Protein AF-A0A7W0JBQ9-F1 (afdb_monomer)

Secondary structure (DSSP, 8-state):
-HHHHTT-TTEEEEEETTEEEEEEE-GGGTT-HHHHHHHHHHHHHHHTT-SS--SEEEEES-SS--HHHHGGG--TT--EEE-TT-TT--HHHHHHHHHH-TT--EEE-TT----EE--STTPPEE-TT--EEE--S-TT--EE-EE-TT--EEE-TT-TT---B--HHHHHHHHTT-GGGGGGB-HHHHT-HHHHHHHHHH-GGGGGGS-GGG--HHHHHHHHHH-GGGGGGS-HHHHS-HHHHHHHHHH-GGGGGGS-HHHHT-HHHHHHHHHH-GGGGGGS-TTGGG-HHHHHHHHHH-GGGGGGS-HHHHS-HHHHHHHHHH-GGGGGGS-HHHHT-HHHHHHHHHH-GGGGGGS-HHHHH-HHHHHHHHHH-GGGGGGS-GGGGGSHHHHHHHHHH-GGGGGGS-HHHHS-HHHHHHHHHH-GGGGGGS-HHHHHHHHTT-GGGGGGS-HHHHT-HHHHHHHHHH-GGGGGGS-GGGTT-HHHHHHHHHH-GGGGGGS-HHHHT-HHHHHHHHHH-GGGGGGS-GGGGG-HHHHHHHHHH-GGGGGTS-GGGGG-HHHHHHHHHH-GGGGGGS-HHHHT-HHHHHHHHHH-GGGGG---STT-TTHHHHHTT-HHHHHHHHHH-GGGGGGS-HHHHT-HHHHHHHHHH-GGGGGGS---TTTS-HHHHHHHHHHHHHH-TTTHHHHH-

Mean predicted aligned error: 13.73 Å

Foldseek 3Di:
DVVLVVVDPQFDFDADPNATETGHDCQVPLPCLPSLLVSLVVSLVVQVPDPDQHQYYHDESHQNDALVSCLSNFAQNHAYYAHANHARHEPSNVVSNLVGHLNHAYEEQHQYNYQEQADPPRHASERANHAYYEHENNQNHAYHRHHYPNHQAYHHHHHVNQAAPDDLVNLLSHLVPALLCLLNHYPVLLPDPVSLLSSLQSALLNLLNRDQVPLDDVSLLSSLLNALLNLQNHDLVQLAPLVSLLSSLLRALLSLQSHDLVLLAPLVSLLSSLLRALLSLQSRDPVLLADPVSLLSSLLRALLSLLSHDLVLLQVLVSLVSNCLRPVCSVLSRHVVLLPDLVSLLVSLLSPLVSVVSRDVVLLPDLVSVLSSCLSPVVVVVVHDLCLLADPVSLQSNLLSALLNLQSHDLVQLAVLSSNVSNCVNPLLSQQSHDLVNLLVVLLVALLSLLSHHLVNLAPLVSLLSNQLRALLSLQRRDLVCLAPQVSLLSSLLRALLSLQSHDPNLLADPVSLQSSLLRALLSLLNRDLVCLPVPVSLLSSLLRALLSLQRGDLVLLADPVSNLSSLQRALCSLVSHDPVLLQDPVSLQSSLLRALCPLVPPDDPVCPVSNVSCLPDLNSLQSSLLRALLSLLSHDLVLLQDLNSLQSNLLRELVSLVNRDDDVPPDDPVSLVSSLVSSCVRPVPCVVVSVD

Solvent-accessible surface area (backbone atoms only — not comparable to full-atom values): 34364 Å² total; per-residue (Å²): 98,75,73,53,45,73,73,36,99,50,44,48,80,45,77,56,99,89,43,32,34,39,40,34,59,30,70,94,49,64,87,42,48,66,58,51,47,51,50,51,55,46,52,47,62,63,50,72,82,50,92,63,77,46,32,34,40,35,50,24,34,29,73,54,45,27,41,77,73,46,48,80,76,58,36,61,61,27,32,33,41,33,34,31,44,11,50,44,32,28,49,67,28,51,53,49,47,54,74,33,26,64,48,26,28,34,43,32,40,26,35,17,41,32,37,56,43,53,29,80,84,94,37,53,30,65,37,71,45,23,28,37,38,33,48,24,43,17,57,59,22,34,45,58,32,73,42,42,88,49,51,66,42,44,40,66,53,66,29,86,48,33,53,47,34,76,51,66,66,62,49,60,36,20,22,76,80,36,10,58,55,52,62,29,40,15,72,74,51,54,68,33,63,68,53,49,48,52,16,17,74,62,26,9,62,25,45,64,56,49,50,76,92,64,66,41,69,73,56,46,41,51,12,12,62,63,31,8,63,26,49,68,52,53,54,76,85,48,30,65,35,66,68,48,44,45,41,8,12,59,62,29,9,64,27,44,69,48,38,31,73,71,49,27,59,33,65,76,45,41,46,43,8,10,60,61,30,9,64,25,44,70,45,36,29,74,71,52,28,61,34,64,75,46,42,50,43,9,12,66,61,29,9,62,28,42,64,48,36,30,71,73,52,25,62,33,65,70,53,41,47,49,9,25,72,63,29,52,72,22,54,69,44,40,31,66,73,52,48,69,30,65,70,54,46,45,53,44,21,48,77,37,38,74,37,55,78,58,47,42,68,71,49,77,70,32,64,69,53,46,50,52,40,37,70,51,27,64,70,36,57,81,80,51,70,60,70,58,30,65,38,70,70,56,33,44,55,42,12,60,74,41,7,66,51,42,69,54,36,37,69,74,46,24,62,29,64,70,45,36,48,41,8,28,73,62,29,58,66,22,36,41,47,36,30,70,74,54,45,44,60,46,13,56,77,39,8,67,52,46,65,32,40,34,72,76,49,30,63,33,63,71,49,41,46,42,9,12,69,61,29,9,62,28,52,70,48,35,36,74,84,49,28,56,34,65,69,54,45,44,45,13,12,61,61,30,10,64,26,44,71,52,42,29,76,71,39,34,67,34,67,68,48,40,41,42,11,10,59,60,28,10,65,24,49,67,48,40,35,74,80,52,44,74,35,62,67,52,49,50,40,9,15,64,60,28,8,65,25,57,71,55,46,43,76,73,53,35,72,38,65,68,58,48,49,45,12,14,72,58,29,19,68,28,43,81,55,36,32,70,72,54,51,70,30,66,69,51,44,37,51,15,13,60,61,27,13,62,62,64,63,73,79,87,58,99,89,42,76,69,58,53,62,57,51,54,69,38,70,67,35,46,38,33,10,12,58,59,29,8,64,35,39,65,60,44,38,71,72,53,20,51,30,74,68,42,40,44,41,9,12,57,59,28,14,75,21,54,82,43,45,49,87,59,89,86,81,58,54,71,68,59,53,50,52,44,35,51,35,12,33,70,59,31,76,80,35,54,69,71,58,70,105

Nearest PDB structures (foldseek):
  8cws-assembly1_A  TM=9.314E-02  e=1.043E-03  synthetic construct
  8cwy-assembly1_A  TM=9.693E-02  e=1.252E-03  synthetic construct
  5z2c-assembly7_G  TM=1.639E-01  e=4.879E-01  Homo sapiens
  7mwr-assembly1_B  TM=1.387E-01  e=1.594E+00  synthetic construct

Sequence (693 aa):
FASLLKKFDHAAIITRLGEITIQASFQEFADDISLQTTLLKALALAMEPLKKAPQVLILNYNLALNATLLTPFLHAGLEYIDLSYCPKIDDEALSKIHSLCPNLKHLCLMATGITEIKGWFLGDLTFPKLEHCNISYCNHLQTLRLHAPNLKTIVLKENPLLKNCENKEILLIAFKHDGCALQYASKKLKEDKEIVLAAITQNGLALQWVLPHLKNKPIVLAAVVQNGLALEYTLNDNNDDKEIVLAAVRENGLALQFADLYLRGVEKVVVAAVKQNGLALQFADFYLRGVEKVVVAAVKQNGLALEHASMRLREDVKIVFAATTQNVHAVGYAHERLKQDKKFVLSTIHLNHKAFKYANENFKEDRDFILEAIRKNNLVLEFLDKKLFHDRHFTLAAVKINGLLLQYAHENFKKNLEIAMAAVTQNCLALRYAAQEIVLNFVTQNGLMLKNADESLKLDPKIVLAALTENGLALEYADKSLHDNKEVILTAVTQNGLALQHAGGASRLSNEIAMAAVTQNGLAVQYVDKSHLFNTEIVLAAIRQNGLALQYVDKSHLFYTEIVLAAIAQNGLALQYASKNLRENREFLLAAAKQNGLILQCKSEERMTFFIDLCLKDKDIIKAAVEQNGLSLQYASQNFRGNKEIVLAAVKQNGFALQYATWSFEDWDFFYRQNVAEAAVKQNGFVLELARK

Structure (mmCIF, N/CA/C/O backbone):
data_AF-A0A7W0JBQ9-F1
#
_entry.id   AF-A0A7W0JBQ9-F1
#
loop_
_atom_site.group_PDB
_atom_site.id
_atom_site.type_symbol
_atom_site.label_atom_id
_atom_site.label_alt_id
_atom_site.label_comp_id
_atom_site.label_asym_id
_atom_site.label_entity_id
_atom_site.label_seq_id
_atom_site.pdbx_PDB_ins_code
_atom_site.Cartn_x
_atom_site.Cartn_y
_atom_site.Cartn_z
_atom_site.occupancy
_atom_site.B_iso_or_equiv
_atom_site.auth_seq_id
_atom_site.auth_comp_id
_atom_site.auth_asym_id
_atom_site.auth_atom_id
_atom_site.pdbx_PDB_model_num
ATOM 1 N N . PHE A 1 1 ? 60.988 -9.822 6.952 1.00 53.38 1 PHE A N 1
ATOM 2 C CA . PHE A 1 1 ? 60.117 -10.475 5.949 1.00 53.38 1 PHE A CA 1
ATOM 3 C C . PHE A 1 1 ? 58.790 -10.930 6.538 1.00 53.38 1 PHE A C 1
ATOM 5 O O . PHE A 1 1 ? 57.800 -10.270 6.264 1.00 53.38 1 PHE A O 1
ATOM 12 N N . ALA A 1 2 ? 58.746 -11.935 7.424 1.00 54.19 2 ALA A N 1
ATOM 13 C CA . ALA A 1 2 ? 57.501 -12.322 8.107 1.00 54.19 2 ALA A CA 1
ATOM 14 C C . ALA A 1 2 ? 56.874 -11.176 8.935 1.00 54.19 2 ALA A C 1
ATOM 16 O O . ALA A 1 2 ? 55.658 -11.056 8.987 1.00 54.19 2 ALA A O 1
ATOM 17 N N . SER A 1 3 ? 57.687 -10.287 9.525 1.00 56.44 3 SER A N 1
ATOM 18 C CA . SER A 1 3 ? 57.202 -9.063 10.192 1.00 56.44 3 SER A CA 1
ATOM 19 C C . SER A 1 3 ? 56.709 -7.975 9.233 1.00 56.44 3 SER A C 1
ATOM 21 O O . SER A 1 3 ? 55.944 -7.117 9.653 1.00 56.44 3 SER A O 1
ATOM 23 N N . LEU A 1 4 ? 57.159 -7.996 7.971 1.00 59.16 4 LEU A N 1
ATOM 24 C CA . LEU A 1 4 ? 56.728 -7.063 6.933 1.00 59.16 4 LEU A CA 1
ATOM 25 C C . LEU A 1 4 ? 55.343 -7.506 6.445 1.00 59.16 4 LEU A C 1
ATOM 27 O O . LEU A 1 4 ? 54.399 -6.750 6.582 1.00 59.16 4 LEU A O 1
ATOM 31 N N . LEU A 1 5 ? 55.195 -8.774 6.037 1.00 60.88 5 LEU A N 1
ATOM 32 C CA . LEU A 1 5 ? 53.910 -9.364 5.632 1.00 60.88 5 LEU A CA 1
ATOM 33 C C . LEU A 1 5 ? 52.855 -9.325 6.754 1.00 60.88 5 LEU A C 1
ATOM 35 O O . LEU A 1 5 ? 51.705 -9.024 6.484 1.00 60.88 5 LEU A O 1
ATOM 39 N N . LYS A 1 6 ? 53.240 -9.520 8.027 1.00 61.38 6 LYS A N 1
ATOM 40 C CA . LYS A 1 6 ? 52.330 -9.369 9.185 1.00 61.38 6 LYS A CA 1
ATOM 41 C C . LYS A 1 6 ? 51.811 -7.943 9.422 1.00 61.38 6 LYS A C 1
ATOM 43 O O . LYS A 1 6 ? 50.883 -7.788 10.203 1.00 61.38 6 LYS A O 1
ATOM 48 N N . LYS A 1 7 ? 52.435 -6.915 8.833 1.00 57.94 7 LYS A N 1
ATOM 49 C CA . LYS A 1 7 ? 51.960 -5.521 8.895 1.00 57.94 7 LYS A CA 1
ATOM 50 C C . LYS A 1 7 ? 51.036 -5.156 7.726 1.00 57.94 7 LYS A C 1
ATOM 52 O O . LYS A 1 7 ? 50.462 -4.075 7.759 1.00 57.94 7 LYS A O 1
ATOM 57 N N . PHE A 1 8 ? 50.921 -6.015 6.711 1.00 62.12 8 PHE A N 1
ATOM 58 C CA . PHE A 1 8 ? 50.123 -5.773 5.511 1.00 62.12 8 PHE A CA 1
ATOM 59 C C . PHE A 1 8 ? 48.986 -6.798 5.434 1.00 62.12 8 PHE A C 1
ATOM 61 O O . PHE A 1 8 ? 49.177 -7.902 4.930 1.00 62.12 8 PHE A O 1
ATOM 68 N N . ASP A 1 9 ? 47.789 -6.414 5.882 1.00 61.75 9 ASP A N 1
ATOM 69 C CA . ASP A 1 9 ? 46.591 -7.278 5.893 1.00 61.75 9 ASP A CA 1
ATOM 70 C C . ASP A 1 9 ? 46.103 -7.687 4.484 1.00 61.75 9 ASP A C 1
ATOM 72 O O . ASP A 1 9 ? 45.231 -8.543 4.337 1.00 61.75 9 ASP A O 1
ATOM 76 N N . HIS A 1 10 ? 46.701 -7.116 3.435 1.00 63.69 10 HIS A N 1
ATOM 77 C CA . HIS A 1 10 ? 46.304 -7.286 2.037 1.00 63.69 10 HIS A CA 1
ATOM 78 C C . HIS A 1 10 ? 47.222 -8.208 1.219 1.00 63.69 10 HIS A C 1
ATOM 80 O O . HIS A 1 10 ? 46.947 -8.404 0.037 1.00 63.69 10 HIS A O 1
ATOM 86 N N . ALA A 1 11 ? 48.283 -8.779 1.816 1.00 71.81 11 ALA A N 1
ATOM 87 C CA . ALA A 1 11 ? 49.194 -9.735 1.174 1.00 71.81 11 ALA A CA 1
ATOM 88 C C . ALA A 1 11 ? 49.417 -10.981 2.052 1.00 71.81 11 ALA A C 1
ATOM 90 O O . ALA A 1 11 ? 50.095 -10.921 3.078 1.00 71.81 11 ALA A O 1
ATOM 91 N N . ALA A 1 12 ? 48.876 -12.129 1.642 1.00 78.12 12 ALA A N 1
ATOM 92 C CA . ALA A 1 12 ? 48.864 -13.351 2.437 1.00 78.12 12 ALA A CA 1
ATOM 93 C C . ALA A 1 12 ? 49.140 -14.617 1.612 1.00 78.12 12 ALA A C 1
ATOM 95 O O . ALA A 1 12 ? 48.752 -14.736 0.449 1.00 78.12 12 ALA A O 1
ATOM 96 N N . ILE A 1 13 ? 49.766 -15.598 2.269 1.00 82.62 13 ILE A N 1
ATOM 97 C CA . ILE A 1 13 ? 49.788 -16.996 1.831 1.00 82.62 13 ILE A CA 1
ATOM 98 C C . ILE A 1 13 ? 48.771 -17.735 2.698 1.00 82.62 13 ILE A C 1
ATOM 100 O O . ILE A 1 13 ? 48.958 -17.881 3.906 1.00 82.62 13 ILE A O 1
ATOM 104 N N . ILE A 1 14 ? 47.672 -18.161 2.091 1.00 82.75 14 ILE A N 1
ATOM 105 C CA . ILE A 1 14 ? 46.530 -18.767 2.771 1.00 82.75 14 ILE A CA 1
ATOM 106 C C . ILE A 1 14 ? 46.509 -20.254 2.432 1.00 82.75 14 ILE A C 1
ATOM 108 O O . ILE A 1 14 ? 46.605 -20.631 1.272 1.00 82.75 14 ILE A O 1
ATOM 112 N N . THR A 1 15 ? 46.369 -21.113 3.441 1.00 82.38 15 THR A N 1
ATOM 113 C CA . THR A 1 15 ? 46.116 -22.546 3.234 1.00 82.38 15 THR A CA 1
ATOM 114 C C . THR A 1 15 ? 44.701 -22.868 3.694 1.00 82.38 15 THR A C 1
ATOM 116 O O . THR A 1 15 ? 44.388 -22.715 4.875 1.00 82.38 15 THR A O 1
ATOM 119 N N . ARG A 1 16 ? 43.833 -23.308 2.779 1.00 77.50 16 ARG A N 1
ATOM 120 C CA . ARG A 1 16 ? 42.452 -23.719 3.080 1.00 77.50 16 ARG A CA 1
ATOM 121 C C . ARG A 1 16 ? 42.165 -25.054 2.412 1.00 77.50 16 ARG A C 1
ATOM 123 O O . ARG A 1 16 ? 42.392 -25.207 1.223 1.00 77.50 16 ARG A O 1
ATOM 130 N N . LEU A 1 17 ? 41.681 -26.028 3.189 1.00 73.69 17 LEU A N 1
ATOM 131 C CA . LEU A 1 17 ? 41.281 -27.357 2.693 1.00 73.69 17 LEU A CA 1
ATOM 132 C C . LEU A 1 17 ? 42.356 -28.059 1.829 1.00 73.69 17 LEU A C 1
ATOM 134 O O . LEU A 1 17 ? 42.042 -28.812 0.914 1.00 73.69 17 LEU A O 1
ATOM 138 N N . GLY A 1 18 ? 43.640 -27.820 2.123 1.00 75.06 18 GLY A N 1
ATOM 139 C CA . GLY A 1 18 ? 44.769 -28.396 1.384 1.00 75.06 18 GLY A CA 1
ATOM 140 C C . GLY A 1 18 ? 45.165 -27.651 0.103 1.00 75.06 18 GLY A C 1
ATOM 141 O O . GLY A 1 18 ? 46.145 -28.049 -0.527 1.00 75.06 18 GLY A O 1
ATOM 142 N N . GLU A 1 19 ? 44.463 -26.582 -0.269 1.00 83.75 19 GLU A N 1
ATOM 143 C CA . GLU A 1 19 ? 44.839 -25.642 -1.326 1.00 83.75 19 GLU A CA 1
ATOM 144 C C . GLU A 1 19 ? 45.655 -24.485 -0.740 1.00 83.75 19 GLU A C 1
ATOM 146 O O . GLU A 1 19 ? 45.343 -23.981 0.344 1.00 83.75 19 GLU A O 1
ATOM 151 N N . ILE A 1 20 ? 46.717 -24.087 -1.437 1.00 89.25 20 ILE A N 1
ATOM 152 C CA . ILE A 1 20 ? 47.561 -22.954 -1.067 1.00 89.25 20 ILE A CA 1
ATOM 153 C C . ILE A 1 20 ? 47.317 -21.819 -2.066 1.00 89.25 20 ILE A C 1
ATOM 155 O O . ILE A 1 20 ? 47.533 -21.974 -3.271 1.00 89.25 20 ILE A O 1
ATOM 159 N N . THR A 1 21 ? 46.906 -20.670 -1.539 1.00 90.12 21 THR A N 1
ATOM 160 C CA . THR A 1 21 ? 46.625 -19.438 -2.275 1.00 90.12 21 THR A CA 1
ATOM 161 C C . THR A 1 21 ? 47.637 -18.370 -1.898 1.00 90.12 21 THR A C 1
ATOM 163 O O . THR A 1 21 ? 47.839 -18.089 -0.717 1.00 90.12 21 THR A O 1
ATOM 166 N N . ILE A 1 22 ? 48.234 -17.733 -2.897 1.00 90.00 22 ILE A N 1
ATOM 167 C CA . ILE A 1 22 ? 48.994 -16.497 -2.731 1.00 90.00 22 ILE A CA 1
ATOM 168 C C . ILE A 1 22 ? 48.093 -15.368 -3.191 1.00 90.00 22 ILE A C 1
ATOM 170 O O . ILE A 1 22 ? 47.689 -15.342 -4.350 1.00 90.00 22 ILE A O 1
ATOM 174 N N . GLN A 1 23 ? 47.777 -14.447 -2.291 1.00 88.06 23 GLN A N 1
ATOM 175 C CA . GLN A 1 23 ? 46.908 -13.322 -2.593 1.00 88.06 23 GLN A CA 1
ATOM 176 C C . GLN A 1 23 ? 47.546 -12.028 -2.117 1.00 88.06 23 GLN A C 1
ATOM 178 O O . GLN A 1 23 ? 47.839 -11.888 -0.935 1.00 88.06 23 GLN A O 1
ATOM 183 N N . ALA A 1 24 ? 47.724 -11.080 -3.031 1.00 86.88 24 ALA A N 1
ATOM 184 C CA . ALA A 1 24 ? 48.115 -9.717 -2.730 1.00 86.88 24 ALA A CA 1
ATOM 185 C C . ALA A 1 24 ? 47.350 -8.729 -3.621 1.00 86.88 24 ALA A C 1
ATOM 187 O O . ALA A 1 24 ? 47.465 -8.787 -4.846 1.00 86.88 24 ALA A O 1
ATOM 188 N N . SER A 1 25 ? 46.586 -7.826 -2.997 1.00 82.44 25 SER A N 1
ATOM 189 C CA . SER A 1 25 ? 45.967 -6.680 -3.676 1.00 82.44 25 SER A CA 1
ATOM 190 C C . SER A 1 25 ? 46.696 -5.401 -3.308 1.00 82.44 25 SER A C 1
ATOM 192 O O . SER A 1 25 ? 46.912 -5.119 -2.130 1.00 82.44 25 SER A O 1
ATOM 194 N N . PHE A 1 26 ? 47.073 -4.624 -4.320 1.00 81.06 26 PHE A N 1
ATOM 195 C CA . PHE A 1 26 ? 47.862 -3.402 -4.155 1.00 81.06 26 PHE A CA 1
ATOM 196 C C . PHE A 1 26 ? 47.043 -2.121 -4.381 1.00 81.06 26 PHE A C 1
ATOM 198 O O . PHE A 1 26 ? 47.611 -1.039 -4.515 1.00 81.06 26 PHE A O 1
ATOM 205 N N . GLN A 1 27 ? 45.708 -2.228 -4.372 1.00 79.19 27 GLN A N 1
ATOM 206 C CA . GLN A 1 27 ? 44.785 -1.125 -4.661 1.00 79.19 27 GLN A CA 1
ATOM 207 C C . GLN A 1 27 ? 44.984 0.099 -3.747 1.00 79.19 27 GLN A C 1
ATOM 209 O O . GLN A 1 27 ? 44.917 1.228 -4.221 1.00 79.19 27 GLN A O 1
ATOM 214 N N . GLU A 1 28 ? 45.269 -0.111 -2.459 1.00 71.75 28 GLU A N 1
ATOM 215 C CA . GLU A 1 28 ? 45.475 0.967 -1.475 1.00 71.75 28 GLU A CA 1
ATOM 216 C C . GLU A 1 28 ? 46.861 1.639 -1.567 1.00 71.75 28 GLU A C 1
ATOM 218 O O . GLU A 1 28 ? 47.097 2.658 -0.924 1.00 71.75 28 GLU A O 1
ATOM 223 N N . PHE A 1 29 ? 47.778 1.100 -2.382 1.00 69.62 29 PHE A N 1
ATOM 224 C CA . PHE A 1 29 ? 49.176 1.543 -2.489 1.00 69.62 29 PHE A CA 1
ATOM 225 C C . PHE A 1 29 ? 49.601 1.802 -3.939 1.00 69.62 29 PHE A C 1
ATOM 227 O O . PHE A 1 29 ? 50.762 1.571 -4.290 1.00 69.62 29 PHE A O 1
ATOM 234 N N . ALA A 1 30 ? 48.674 2.249 -4.794 1.00 63.91 30 ALA A N 1
ATOM 235 C CA . ALA A 1 30 ? 48.920 2.439 -6.225 1.00 63.91 30 ALA A CA 1
ATOM 236 C C . ALA A 1 30 ? 50.173 3.296 -6.512 1.00 63.91 30 ALA A C 1
ATOM 238 O O . ALA A 1 30 ? 50.906 2.993 -7.450 1.00 63.91 30 ALA A O 1
ATOM 239 N N . ASP A 1 31 ? 50.477 4.278 -5.658 1.00 70.81 31 ASP A N 1
ATOM 240 C CA . ASP A 1 31 ? 51.531 5.270 -5.899 1.00 70.81 31 ASP A CA 1
ATOM 241 C C . ASP A 1 31 ? 52.950 4.846 -5.451 1.00 70.81 31 ASP A C 1
ATOM 243 O O . ASP A 1 31 ? 53.928 5.482 -5.848 1.00 70.81 31 ASP A O 1
ATOM 247 N N . ASP A 1 32 ? 53.114 3.761 -4.675 1.00 85.25 32 ASP A N 1
ATOM 248 C CA . ASP A 1 32 ? 54.429 3.321 -4.160 1.00 85.25 32 ASP A CA 1
ATOM 249 C C . ASP A 1 32 ? 54.945 2.041 -4.844 1.00 85.25 32 ASP A C 1
ATOM 251 O O . ASP A 1 32 ? 54.893 0.921 -4.323 1.00 85.25 32 ASP A O 1
ATOM 255 N N . ILE A 1 33 ? 55.508 2.222 -6.042 1.00 86.25 33 ILE A N 1
ATOM 256 C CA . ILE A 1 33 ? 56.104 1.155 -6.869 1.00 86.25 33 ILE A CA 1
ATOM 257 C C . ILE A 1 33 ? 57.261 0.438 -6.141 1.00 86.25 33 ILE A C 1
ATOM 259 O O . ILE A 1 33 ? 57.485 -0.764 -6.342 1.00 86.25 33 ILE A O 1
ATOM 263 N N . SER A 1 34 ? 58.012 1.153 -5.295 1.00 86.88 34 SER A N 1
ATOM 264 C CA . SER A 1 34 ? 59.160 0.599 -4.565 1.00 86.88 34 SER A CA 1
ATOM 265 C C . SER A 1 34 ? 58.703 -0.384 -3.487 1.00 86.88 34 SER A C 1
ATOM 267 O O . SER A 1 34 ? 59.225 -1.505 -3.384 1.00 86.88 34 SER A O 1
ATOM 269 N N . LEU A 1 35 ? 57.663 -0.010 -2.737 1.00 84.56 35 LEU A N 1
ATOM 270 C CA . LEU A 1 35 ? 57.029 -0.880 -1.755 1.00 84.56 35 LEU A CA 1
ATOM 271 C C . LEU A 1 35 ? 56.393 -2.103 -2.423 1.00 84.56 35 LEU A C 1
ATOM 273 O O . LEU A 1 35 ? 56.655 -3.227 -1.989 1.00 84.56 35 LEU A O 1
ATOM 277 N N . GLN A 1 36 ? 55.648 -1.916 -3.520 1.00 87.25 36 GLN A N 1
ATOM 278 C CA . GLN A 1 36 ? 55.072 -3.023 -4.300 1.00 87.25 36 GLN A CA 1
ATOM 279 C C . GLN A 1 36 ? 56.152 -4.029 -4.737 1.00 87.25 36 GLN A C 1
ATOM 281 O O . GLN A 1 36 ? 56.003 -5.235 -4.540 1.00 87.25 36 GLN A O 1
ATOM 286 N N . THR A 1 37 ? 57.284 -3.543 -5.260 1.00 88.25 37 THR A N 1
ATOM 287 C CA . THR A 1 37 ? 58.416 -4.389 -5.681 1.00 88.25 37 THR A CA 1
ATOM 288 C C . THR A 1 37 ? 59.024 -5.159 -4.507 1.00 88.25 37 THR A C 1
ATOM 290 O O . THR A 1 37 ? 59.343 -6.345 -4.626 1.00 88.25 37 THR A O 1
ATOM 293 N N . THR A 1 38 ? 59.192 -4.495 -3.362 1.00 87.88 38 THR A N 1
ATOM 294 C CA . THR A 1 38 ? 59.752 -5.103 -2.147 1.00 87.88 38 THR A CA 1
ATOM 295 C C . THR A 1 38 ? 58.840 -6.204 -1.612 1.00 87.88 38 THR A C 1
ATOM 297 O O . THR A 1 38 ? 59.321 -7.280 -1.249 1.00 87.88 38 THR A O 1
ATOM 300 N N . LEU A 1 39 ? 57.525 -5.971 -1.618 1.00 86.50 39 LEU A N 1
ATOM 301 C CA . LEU A 1 39 ? 56.523 -6.948 -1.200 1.00 86.50 39 LEU A CA 1
ATOM 302 C C . LEU A 1 39 ? 56.474 -8.158 -2.135 1.00 86.50 39 LEU A C 1
ATOM 304 O O . LEU A 1 39 ? 56.452 -9.284 -1.647 1.00 86.50 39 LEU A O 1
ATOM 308 N N . LEU A 1 40 ? 56.549 -7.959 -3.455 1.00 88.62 40 LEU A N 1
ATOM 309 C CA . LEU A 1 40 ? 56.626 -9.063 -4.419 1.00 88.62 40 LEU A CA 1
ATOM 310 C C . LEU A 1 40 ? 57.866 -9.940 -4.186 1.00 88.62 40 LEU A C 1
ATOM 312 O O . LEU A 1 40 ? 57.751 -11.159 -4.100 1.00 88.62 40 LEU A O 1
ATOM 316 N N . LYS A 1 41 ? 59.050 -9.341 -3.998 1.00 89.25 41 LYS A N 1
ATOM 317 C CA . LYS A 1 41 ? 60.273 -10.103 -3.677 1.00 89.25 41 LYS A CA 1
ATOM 318 C C . LYS A 1 41 ? 60.153 -10.850 -2.347 1.00 89.25 41 LYS A C 1
ATOM 320 O O . LYS A 1 41 ? 60.595 -11.990 -2.237 1.00 89.25 41 LYS A O 1
ATOM 325 N N . ALA A 1 42 ? 59.541 -10.221 -1.342 1.00 86.38 42 ALA A N 1
ATOM 326 C CA . ALA A 1 42 ? 59.297 -10.847 -0.047 1.00 86.38 42 ALA A CA 1
ATOM 327 C C . ALA A 1 42 ? 58.331 -12.038 -0.147 1.00 86.38 42 ALA A C 1
ATOM 329 O O . ALA A 1 42 ? 58.568 -13.054 0.503 1.00 86.38 42 ALA A O 1
ATOM 330 N N . LEU A 1 43 ? 57.272 -11.927 -0.957 1.00 87.75 43 LEU A N 1
ATOM 331 C CA . LEU A 1 43 ? 56.328 -13.014 -1.219 1.00 87.75 43 LEU A CA 1
ATOM 332 C C . LEU A 1 43 ? 57.002 -14.173 -1.959 1.00 87.75 43 LEU A C 1
ATOM 334 O O . LEU A 1 43 ? 56.829 -15.313 -1.543 1.00 87.75 43 LEU A O 1
ATOM 338 N N . ALA A 1 44 ? 57.820 -13.892 -2.977 1.00 87.69 44 ALA A N 1
ATOM 339 C CA . ALA A 1 44 ? 58.569 -14.918 -3.703 1.00 87.69 44 ALA A CA 1
ATOM 340 C C . ALA A 1 44 ? 59.505 -15.715 -2.773 1.00 87.69 44 ALA A C 1
ATOM 342 O O . ALA A 1 44 ? 59.477 -16.941 -2.771 1.00 87.69 44 ALA A O 1
ATOM 343 N N . LEU A 1 45 ? 60.262 -15.034 -1.902 1.00 86.31 45 LEU A N 1
ATOM 344 C CA . LEU A 1 45 ? 61.110 -15.695 -0.897 1.00 86.31 45 LEU A CA 1
ATOM 345 C C . LEU A 1 45 ? 60.293 -16.492 0.133 1.00 86.31 45 LEU A C 1
ATOM 347 O O . LEU A 1 45 ? 60.734 -17.532 0.615 1.00 86.31 45 LEU A O 1
ATOM 351 N N . ALA A 1 46 ? 59.093 -16.021 0.482 1.00 84.38 46 ALA A N 1
ATOM 352 C CA . ALA A 1 46 ? 58.205 -16.723 1.406 1.00 84.38 46 ALA A CA 1
ATOM 353 C C . ALA A 1 46 ? 57.602 -18.011 0.811 1.00 84.38 46 ALA A C 1
ATOM 355 O O . ALA A 1 46 ? 57.095 -18.836 1.572 1.00 84.38 46 ALA A O 1
ATOM 356 N N . MET A 1 47 ? 57.672 -18.204 -0.513 1.00 84.44 47 MET A N 1
ATOM 357 C CA . MET A 1 47 ? 57.225 -19.431 -1.179 1.00 84.44 47 MET A CA 1
ATOM 358 C C . MET A 1 47 ? 58.233 -20.577 -1.100 1.00 84.44 47 MET A C 1
ATOM 360 O O . MET A 1 47 ? 57.811 -21.729 -1.040 1.00 84.44 47 MET A O 1
ATOM 364 N N . GLU A 1 48 ? 59.538 -20.288 -1.088 1.00 81.44 48 GLU A N 1
ATOM 365 C CA . GLU A 1 48 ? 60.599 -21.309 -1.102 1.00 81.44 48 GLU A CA 1
ATOM 366 C C . GLU A 1 48 ? 60.445 -22.419 -0.037 1.00 81.44 48 GLU A C 1
ATOM 368 O O . GLU A 1 48 ? 60.639 -23.586 -0.376 1.00 81.44 48 GLU A O 1
ATOM 373 N N . PRO A 1 49 ? 60.060 -22.136 1.229 1.00 80.00 49 PRO A N 1
ATOM 374 C CA . PRO A 1 49 ? 59.920 -23.176 2.251 1.00 80.00 49 PRO A CA 1
ATOM 375 C C . PRO A 1 49 ? 58.593 -23.961 2.192 1.00 80.00 49 PRO A C 1
ATOM 377 O O . PRO A 1 49 ? 58.363 -24.827 3.044 1.00 80.00 49 PRO A O 1
ATOM 380 N N . LEU A 1 50 ? 57.683 -23.671 1.251 1.00 81.19 50 LEU A N 1
ATOM 381 C CA . LEU A 1 50 ? 56.385 -24.346 1.177 1.00 81.19 50 LEU A CA 1
ATOM 382 C C . LEU A 1 50 ? 56.542 -25.805 0.720 1.00 81.19 50 LEU A C 1
ATOM 384 O O . LEU A 1 50 ? 57.049 -26.096 -0.358 1.00 81.19 50 LEU A O 1
ATOM 388 N N . LYS A 1 51 ? 56.023 -26.748 1.519 1.00 78.25 51 LYS A N 1
ATOM 389 C CA . LYS A 1 51 ? 56.059 -28.193 1.206 1.00 78.25 51 LYS A CA 1
ATOM 390 C C . LYS A 1 51 ? 55.204 -28.589 -0.004 1.00 78.25 51 LYS A C 1
ATOM 392 O O . LYS A 1 51 ? 55.403 -29.661 -0.567 1.00 78.25 51 LYS A O 1
ATOM 397 N N . LYS A 1 52 ? 54.217 -27.766 -0.361 1.00 83.31 52 LYS A N 1
ATOM 398 C CA . LYS A 1 52 ? 53.314 -27.962 -1.497 1.00 83.31 52 LYS A CA 1
ATOM 399 C C . LYS A 1 52 ? 53.288 -26.664 -2.298 1.00 83.31 52 LYS A C 1
ATOM 401 O O . LYS A 1 52 ? 53.220 -25.587 -1.714 1.00 83.31 52 LYS A O 1
ATOM 406 N N . ALA A 1 53 ? 53.354 -26.777 -3.619 1.00 85.25 53 ALA A N 1
ATOM 407 C CA . ALA A 1 53 ? 53.302 -25.616 -4.496 1.00 85.25 53 ALA A CA 1
ATOM 408 C C . ALA A 1 53 ? 51.895 -24.978 -4.468 1.00 85.25 53 ALA A C 1
ATOM 410 O O . ALA A 1 53 ? 50.915 -25.725 -4.346 1.00 85.25 53 ALA A O 1
ATOM 411 N N . PRO A 1 54 ? 51.767 -23.643 -4.558 1.00 90.94 54 PRO A N 1
ATOM 412 C CA . PRO A 1 54 ? 50.473 -22.964 -4.577 1.00 90.94 54 PRO A CA 1
ATOM 413 C C . PRO A 1 54 ? 49.634 -23.340 -5.802 1.00 90.94 54 PRO A C 1
ATOM 415 O O . PRO A 1 54 ? 50.160 -23.600 -6.876 1.00 90.94 54 PRO A O 1
ATOM 418 N N . GLN A 1 55 ? 48.315 -23.394 -5.641 1.00 94.00 55 GLN A N 1
ATOM 419 C CA . GLN A 1 55 ? 47.372 -23.651 -6.740 1.00 94.00 55 GLN A CA 1
ATOM 420 C C . GLN A 1 55 ? 46.792 -22.347 -7.297 1.00 94.00 55 GLN A C 1
ATOM 422 O O . GLN A 1 55 ? 46.421 -22.289 -8.469 1.00 94.00 55 GLN A O 1
ATOM 427 N N . VAL A 1 56 ? 46.719 -21.308 -6.461 1.00 94.44 56 VAL A N 1
ATOM 428 C CA . VAL A 1 56 ? 46.046 -20.044 -6.765 1.00 94.44 56 VAL A CA 1
ATOM 429 C C . VAL A 1 56 ? 47.009 -18.884 -6.554 1.00 94.44 56 VAL A C 1
ATOM 431 O O . VAL A 1 56 ? 47.602 -18.751 -5.482 1.00 94.44 56 VAL A O 1
ATOM 434 N N . LEU A 1 57 ? 47.130 -18.031 -7.565 1.00 95.88 57 LEU A N 1
ATOM 435 C CA . LEU A 1 57 ? 47.923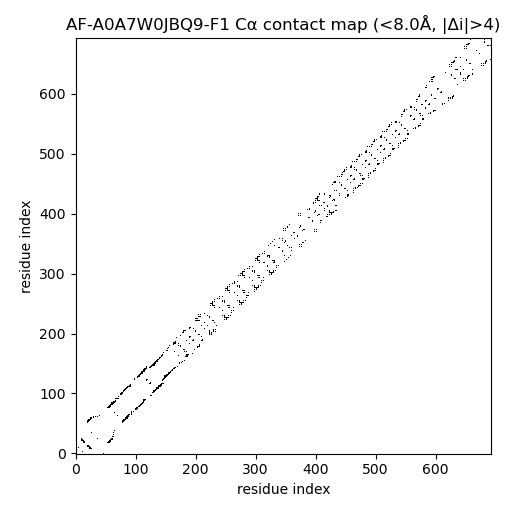 -16.809 -7.545 1.00 95.88 57 LEU A CA 1
ATOM 436 C C . LEU A 1 57 ? 47.030 -15.610 -7.870 1.00 95.88 57 LEU A C 1
ATOM 438 O O . LEU A 1 57 ? 46.463 -15.530 -8.955 1.00 95.88 57 LEU A O 1
ATOM 442 N N . ILE A 1 58 ? 46.926 -14.665 -6.943 1.00 94.31 58 ILE A N 1
ATOM 443 C CA . ILE A 1 58 ? 46.178 -13.417 -7.102 1.00 94.31 58 ILE A CA 1
ATOM 444 C C . ILE A 1 58 ? 47.139 -12.276 -6.791 1.00 94.31 58 ILE A C 1
ATOM 446 O O . ILE A 1 58 ? 47.485 -12.061 -5.633 1.00 94.31 58 ILE A O 1
ATOM 450 N N . LEU A 1 59 ? 47.583 -11.561 -7.820 1.00 93.38 59 LEU A N 1
ATOM 451 C CA . LEU A 1 59 ? 48.453 -10.391 -7.713 1.00 93.38 59 LEU A CA 1
ATOM 452 C C . LEU A 1 59 ? 47.834 -9.262 -8.541 1.00 93.38 59 LEU A C 1
ATOM 454 O O . LEU A 1 59 ? 48.204 -9.073 -9.698 1.00 93.38 59 LEU A O 1
ATOM 458 N N . ASN A 1 60 ? 46.873 -8.539 -7.966 1.00 91.00 60 ASN A N 1
ATOM 459 C CA . ASN A 1 60 ? 46.095 -7.523 -8.679 1.00 91.00 60 ASN A CA 1
ATOM 460 C C . ASN A 1 60 ? 46.400 -6.090 -8.202 1.00 91.00 60 ASN A C 1
ATOM 462 O O . ASN A 1 60 ? 46.955 -5.871 -7.123 1.00 91.00 60 ASN A O 1
ATOM 466 N N . TYR A 1 61 ? 46.058 -5.104 -9.037 1.00 89.56 61 TYR A N 1
ATOM 467 C CA . TYR A 1 61 ? 46.311 -3.670 -8.822 1.00 89.56 61 TYR A CA 1
ATOM 468 C C . TYR A 1 61 ? 47.793 -3.301 -8.647 1.00 89.56 61 TYR A C 1
ATOM 470 O O . TYR A 1 61 ? 48.123 -2.359 -7.930 1.00 89.56 61 TYR A O 1
ATOM 478 N N . ASN A 1 62 ? 48.706 -4.036 -9.287 1.00 89.88 62 ASN A N 1
ATOM 479 C CA . ASN A 1 62 ? 50.144 -3.860 -9.102 1.00 89.88 62 ASN A CA 1
ATOM 480 C C . ASN A 1 62 ? 50.804 -3.162 -10.308 1.00 89.88 62 ASN A C 1
ATOM 482 O O . ASN A 1 62 ? 50.931 -3.735 -11.390 1.00 89.88 62 ASN A O 1
ATOM 486 N N . LEU A 1 63 ? 51.292 -1.934 -10.107 1.00 90.75 63 LEU A N 1
ATOM 487 C CA . LEU A 1 63 ? 51.967 -1.130 -11.137 1.00 90.75 63 LEU A CA 1
ATOM 488 C C . LEU A 1 63 ? 53.444 -1.515 -11.337 1.00 90.75 63 LEU A C 1
ATOM 490 O O . LEU A 1 63 ? 54.077 -1.103 -12.317 1.00 90.75 63 LEU A O 1
ATOM 494 N N . ALA A 1 64 ? 54.030 -2.267 -10.404 1.00 91.19 64 ALA A N 1
ATOM 495 C CA . ALA A 1 64 ? 55.409 -2.742 -10.477 1.00 91.19 64 ALA A CA 1
ATOM 496 C C . ALA A 1 64 ? 55.551 -4.088 -11.209 1.00 91.19 64 ALA A C 1
ATOM 498 O O . ALA A 1 64 ? 56.603 -4.339 -11.799 1.00 91.19 64 ALA A O 1
ATOM 499 N N . LEU A 1 65 ? 54.521 -4.937 -11.170 1.00 94.19 65 LEU A N 1
ATOM 500 C CA . LEU A 1 65 ? 54.567 -6.336 -11.590 1.00 94.19 65 LEU A CA 1
ATOM 501 C C . LEU A 1 65 ? 54.793 -6.477 -13.102 1.00 94.19 65 LEU A C 1
ATOM 503 O O . LEU A 1 65 ? 53.898 -6.229 -13.904 1.00 94.19 65 LEU A O 1
ATOM 507 N N . ASN A 1 66 ? 55.997 -6.913 -13.470 1.00 93.69 66 ASN A N 1
ATOM 508 C CA . ASN A 1 66 ? 56.412 -7.227 -14.838 1.00 93.69 66 ASN A CA 1
ATOM 509 C C . ASN A 1 66 ? 56.783 -8.714 -14.976 1.00 93.69 66 ASN A C 1
ATOM 511 O O . ASN A 1 66 ? 56.803 -9.452 -13.986 1.00 93.69 66 ASN A O 1
ATOM 515 N N . ALA A 1 67 ? 57.134 -9.153 -16.188 1.00 94.00 67 ALA A N 1
ATOM 516 C CA . ALA A 1 67 ? 57.497 -10.541 -16.476 1.00 94.00 67 ALA A CA 1
ATOM 517 C C . ALA A 1 67 ? 58.577 -11.106 -15.528 1.00 94.00 67 ALA A C 1
ATOM 519 O O . ALA A 1 67 ? 58.474 -12.245 -15.069 1.00 94.00 67 ALA A O 1
ATOM 520 N N . THR A 1 68 ? 59.612 -10.322 -15.206 1.00 94.88 68 THR A N 1
ATOM 521 C CA . THR A 1 68 ? 60.713 -10.732 -14.315 1.00 94.88 68 THR A CA 1
ATOM 522 C C . THR A 1 68 ? 60.245 -10.941 -12.880 1.00 94.88 68 THR A C 1
ATOM 524 O O . THR A 1 68 ? 60.584 -11.952 -12.272 1.00 94.88 68 THR A O 1
ATOM 527 N N . LEU A 1 69 ? 59.443 -10.019 -12.342 1.00 94.19 69 LEU A N 1
ATOM 528 C CA . LEU A 1 69 ? 58.912 -10.125 -10.980 1.00 94.19 69 LEU A CA 1
ATOM 529 C C . LEU A 1 69 ? 57.827 -11.200 -10.850 1.00 94.19 69 LEU A C 1
ATOM 531 O O . LEU A 1 69 ? 57.659 -11.747 -9.766 1.00 94.19 69 LEU A O 1
ATOM 535 N N . LEU A 1 70 ? 57.125 -11.527 -11.938 1.00 95.81 70 LEU A N 1
ATOM 536 C CA . LEU A 1 70 ? 56.136 -12.603 -11.970 1.00 95.81 70 LEU A CA 1
ATOM 537 C C . LEU A 1 70 ? 56.784 -13.999 -12.006 1.00 95.81 70 LEU A C 1
ATOM 539 O O . LEU A 1 70 ? 56.247 -14.934 -11.421 1.00 95.81 70 LEU A O 1
ATOM 543 N N . THR A 1 71 ? 57.941 -14.145 -12.663 1.00 94.75 71 THR A N 1
ATOM 544 C CA . THR A 1 71 ? 58.578 -15.451 -12.945 1.00 94.75 71 THR A CA 1
ATOM 545 C C . THR A 1 71 ? 58.709 -16.374 -11.718 1.00 94.75 71 THR A C 1
ATOM 547 O O . THR A 1 71 ? 58.351 -17.542 -11.851 1.00 94.75 71 THR A O 1
ATOM 550 N N . PRO A 1 72 ? 59.150 -15.911 -10.527 1.00 93.94 72 PRO A N 1
ATOM 551 C CA . PRO A 1 72 ? 59.304 -16.778 -9.352 1.00 93.94 72 PRO A CA 1
ATOM 552 C C . PRO A 1 72 ? 58.003 -17.427 -8.861 1.00 93.94 72 PRO A C 1
ATOM 554 O O . PRO A 1 72 ? 58.047 -18.433 -8.159 1.00 93.94 72 PRO A O 1
ATOM 557 N N . PHE A 1 73 ? 56.850 -16.855 -9.215 1.00 93.62 73 PHE A N 1
ATOM 558 C CA . PHE A 1 73 ? 55.540 -17.357 -8.812 1.00 93.62 73 PHE A CA 1
ATOM 559 C C . PHE A 1 73 ? 54.993 -18.429 -9.760 1.00 93.62 73 PHE A C 1
ATOM 561 O O . PHE A 1 73 ? 54.064 -19.138 -9.389 1.00 93.62 73 PHE A O 1
ATOM 568 N N . LEU A 1 74 ? 55.531 -18.547 -10.979 1.00 95.06 74 LEU A N 1
ATOM 569 C CA . LEU A 1 74 ? 54.979 -19.397 -12.034 1.00 95.06 74 LEU A CA 1
ATOM 570 C C . LEU A 1 74 ? 55.560 -20.814 -11.982 1.00 95.06 74 LEU A C 1
ATOM 572 O O . LEU A 1 74 ? 56.773 -21.003 -12.010 1.00 95.06 74 LEU A O 1
ATOM 576 N N . HIS A 1 75 ? 54.690 -21.823 -11.959 1.00 93.81 75 HIS A N 1
ATOM 577 C CA . HIS A 1 75 ? 55.075 -23.234 -11.988 1.00 93.81 75 HIS A CA 1
ATOM 578 C C . HIS A 1 75 ? 53.898 -24.123 -12.423 1.00 93.81 75 HIS A C 1
ATOM 580 O O . HIS A 1 75 ? 52.735 -23.717 -12.403 1.00 93.81 75 HIS A O 1
ATOM 586 N N . ALA A 1 76 ? 54.175 -25.393 -12.736 1.00 92.94 76 ALA A N 1
ATOM 587 C CA . ALA A 1 76 ? 53.195 -26.295 -13.349 1.00 92.94 76 ALA A CA 1
ATOM 588 C C . ALA A 1 76 ? 52.004 -26.698 -12.459 1.00 92.94 76 ALA A C 1
ATOM 590 O O . ALA A 1 76 ? 51.090 -27.368 -12.932 1.00 92.94 76 ALA A O 1
ATOM 591 N N . GLY A 1 77 ? 52.014 -26.325 -11.179 1.00 91.81 77 GLY A N 1
ATOM 592 C CA . GLY A 1 77 ? 50.960 -26.642 -10.210 1.00 91.81 77 GLY A CA 1
ATOM 593 C C . GLY A 1 77 ? 49.879 -25.568 -10.086 1.00 91.81 77 GLY A C 1
ATOM 594 O O . GLY A 1 77 ? 48.894 -25.810 -9.394 1.00 91.81 77 GLY A O 1
ATOM 595 N N . LEU A 1 78 ? 50.060 -24.407 -10.729 1.00 96.00 78 LEU A N 1
ATOM 596 C CA . LEU A 1 78 ? 49.064 -23.341 -10.731 1.00 96.00 78 LEU A CA 1
ATOM 597 C C . LEU A 1 78 ? 47.854 -23.723 -11.585 1.00 96.00 78 LEU A C 1
ATOM 599 O O . LEU A 1 78 ? 47.986 -24.105 -12.749 1.00 96.00 78 LEU A O 1
ATOM 603 N N . GLU A 1 79 ? 46.672 -23.557 -10.999 1.00 96.44 79 GLU A N 1
ATOM 604 C CA . GLU A 1 79 ? 45.376 -23.747 -11.651 1.00 96.44 79 GLU A CA 1
ATOM 605 C C . GLU A 1 79 ? 44.620 -22.421 -11.821 1.00 96.44 79 GLU A C 1
ATOM 607 O O . GLU A 1 79 ? 43.790 -22.309 -12.724 1.00 96.44 79 GLU A O 1
ATOM 612 N N . TYR A 1 80 ? 44.932 -21.399 -11.017 1.00 97.12 80 TYR A N 1
ATOM 613 C CA . TYR A 1 80 ? 44.282 -20.089 -11.060 1.00 97.12 80 TYR A CA 1
ATOM 614 C C . TYR A 1 80 ? 45.305 -18.955 -10.995 1.00 97.12 80 TYR A C 1
ATOM 616 O O . TYR A 1 80 ? 46.123 -18.907 -10.077 1.00 97.12 80 TYR A O 1
ATOM 624 N N . ILE A 1 81 ? 45.219 -18.018 -11.940 1.00 97.81 81 ILE A N 1
ATOM 625 C CA . ILE A 1 81 ? 46.014 -16.788 -11.971 1.00 97.81 81 ILE A CA 1
ATOM 626 C C . ILE A 1 81 ? 45.084 -15.588 -12.174 1.00 97.81 81 ILE A C 1
ATOM 628 O O . ILE A 1 81 ? 44.324 -15.544 -13.141 1.00 97.81 81 ILE A O 1
ATOM 632 N N . ASP A 1 82 ? 45.193 -14.589 -11.302 1.00 97.25 82 ASP A N 1
ATOM 633 C CA . ASP A 1 82 ? 44.562 -13.278 -11.451 1.00 97.25 82 ASP A CA 1
ATOM 634 C C . ASP A 1 82 ? 45.600 -12.163 -11.323 1.00 97.25 82 ASP A C 1
ATOM 636 O O . ASP A 1 82 ? 46.188 -11.961 -10.260 1.00 97.25 82 ASP A O 1
ATOM 640 N N . LEU A 1 83 ? 45.812 -11.457 -12.433 1.00 96.69 83 LEU A N 1
ATOM 641 C CA . LEU A 1 83 ? 46.744 -10.341 -12.585 1.00 96.69 83 LEU A CA 1
ATOM 642 C C . LEU A 1 83 ? 46.011 -9.055 -12.986 1.00 96.69 83 LEU A C 1
ATOM 644 O O . LEU A 1 83 ? 46.547 -8.231 -13.729 1.00 96.69 83 LEU A O 1
ATOM 648 N N . SER A 1 84 ? 44.760 -8.901 -12.549 1.00 96.00 84 SER A N 1
ATOM 649 C CA . SER A 1 84 ? 43.933 -7.753 -12.922 1.00 96.00 84 SER A CA 1
ATOM 650 C C . SER A 1 84 ? 44.580 -6.426 -12.519 1.00 96.00 84 SER A C 1
ATOM 652 O O . SER A 1 84 ? 45.131 -6.306 -11.427 1.00 96.00 84 SER A O 1
ATOM 654 N N . TYR A 1 85 ? 44.461 -5.400 -13.361 1.00 94.00 85 TYR A N 1
ATOM 655 C CA . TYR A 1 85 ? 44.993 -4.053 -13.129 1.00 94.00 85 TYR A CA 1
ATOM 656 C C . TYR A 1 85 ? 46.518 -4.007 -12.923 1.00 94.00 85 TYR A C 1
ATOM 658 O O . TYR A 1 85 ? 47.027 -3.185 -12.159 1.00 94.00 85 TYR A O 1
ATOM 666 N N . CYS A 1 86 ? 47.252 -4.880 -13.617 1.00 94.88 86 CYS A N 1
ATOM 667 C CA . CYS A 1 86 ? 48.714 -4.903 -13.629 1.00 94.88 86 CYS A CA 1
ATOM 668 C C . CYS A 1 86 ? 49.241 -4.472 -15.014 1.00 94.88 86 CYS A C 1
ATOM 670 O O . CYS A 1 86 ? 49.480 -5.318 -15.879 1.00 94.88 86 CYS A O 1
ATOM 672 N N . PRO A 1 87 ? 49.436 -3.164 -15.275 1.00 93.50 87 PRO A N 1
ATOM 673 C CA . PRO A 1 87 ? 49.701 -2.648 -16.623 1.00 93.50 87 PRO A CA 1
ATOM 674 C C . PRO A 1 87 ? 51.080 -3.013 -17.190 1.00 93.50 87 PRO A C 1
ATOM 676 O O . PRO A 1 87 ? 51.293 -2.863 -18.386 1.00 93.50 87 PRO A O 1
ATOM 679 N N . LYS A 1 88 ? 52.022 -3.482 -16.361 1.00 94.69 88 LYS A N 1
ATOM 680 C CA . LYS A 1 88 ? 53.340 -3.974 -16.807 1.00 94.69 88 LYS A CA 1
ATOM 681 C C . LYS A 1 88 ? 53.362 -5.474 -17.123 1.00 94.69 88 LYS A C 1
ATOM 683 O O . LYS A 1 88 ? 54.412 -5.995 -17.492 1.00 94.69 88 LYS A O 1
ATOM 688 N N . ILE A 1 89 ? 52.233 -6.168 -16.975 1.00 96.50 89 ILE A N 1
ATOM 689 C CA . ILE A 1 89 ? 52.057 -7.517 -17.512 1.00 96.50 89 ILE A CA 1
ATOM 690 C C . ILE A 1 89 ? 51.867 -7.386 -19.021 1.00 96.50 89 ILE A C 1
ATOM 692 O O . ILE A 1 89 ? 50.817 -6.941 -19.480 1.00 96.50 89 ILE A O 1
ATOM 696 N N . ASP A 1 90 ? 52.917 -7.731 -19.754 1.00 93.88 90 ASP A N 1
ATOM 697 C CA . ASP A 1 90 ? 53.047 -7.635 -21.203 1.00 93.88 90 ASP A CA 1
ATOM 698 C C . ASP A 1 90 ? 53.086 -9.031 -21.858 1.00 93.88 90 ASP A C 1
ATOM 700 O O . ASP A 1 90 ? 52.847 -10.062 -21.218 1.00 93.88 90 ASP A O 1
ATOM 704 N N . ASP A 1 91 ? 53.388 -9.075 -23.154 1.00 93.62 91 ASP A N 1
ATOM 705 C CA . ASP A 1 91 ? 53.407 -10.318 -23.929 1.00 93.62 91 ASP A CA 1
ATOM 706 C C . ASP A 1 91 ? 54.533 -11.274 -23.473 1.00 93.62 91 ASP A C 1
ATOM 708 O O . ASP A 1 91 ? 54.376 -12.497 -23.544 1.00 93.62 91 ASP A O 1
ATOM 712 N N . GLU A 1 92 ? 55.643 -10.751 -22.923 1.00 93.69 92 GLU A N 1
ATOM 713 C CA . GLU A 1 92 ? 56.701 -11.570 -22.311 1.00 93.69 92 GLU A CA 1
ATOM 714 C C . GLU A 1 92 ? 56.171 -12.283 -21.060 1.00 93.69 92 GLU A C 1
ATOM 716 O O . GLU A 1 92 ? 56.379 -13.490 -20.885 1.00 93.69 92 GLU A O 1
ATOM 721 N N . ALA A 1 93 ? 55.448 -11.561 -20.197 1.00 95.06 93 ALA A N 1
ATOM 722 C CA . ALA A 1 93 ? 54.817 -12.145 -19.019 1.00 95.06 93 ALA A CA 1
ATOM 723 C C . ALA A 1 93 ? 53.814 -13.242 -19.409 1.00 95.06 93 ALA A C 1
ATOM 725 O O . ALA A 1 93 ? 53.840 -14.332 -18.831 1.00 95.06 93 ALA A O 1
ATOM 726 N N . LEU A 1 94 ? 52.987 -13.000 -20.431 1.00 95.25 94 LEU A N 1
ATOM 727 C CA . LEU A 1 94 ? 52.047 -13.995 -20.949 1.00 95.25 94 LEU A CA 1
ATOM 728 C C . LEU A 1 94 ? 52.761 -15.236 -21.509 1.00 95.25 94 LEU A C 1
ATOM 730 O O . LEU A 1 94 ? 52.346 -16.362 -21.226 1.00 95.25 94 LEU A O 1
ATOM 734 N N . SER A 1 95 ? 53.866 -15.056 -22.239 1.00 92.69 95 SER A N 1
ATOM 735 C CA . SER A 1 95 ? 54.678 -16.168 -22.749 1.00 92.69 95 SER A CA 1
ATOM 736 C C . SER A 1 95 ? 55.264 -17.026 -21.623 1.00 92.69 95 SER A C 1
ATOM 738 O O . SER A 1 95 ? 55.358 -18.246 -21.774 1.00 92.69 95 SER A O 1
ATOM 740 N N . LYS A 1 96 ? 55.648 -16.418 -20.492 1.00 94.69 96 LYS A N 1
ATOM 741 C CA . LYS A 1 96 ? 56.120 -17.149 -19.303 1.00 94.69 96 LYS A CA 1
ATOM 742 C C . LYS A 1 96 ? 54.991 -17.896 -18.600 1.00 94.69 96 LYS A C 1
ATOM 744 O O . LYS A 1 96 ? 55.191 -19.034 -18.184 1.00 94.69 96 LYS A O 1
ATOM 749 N N . ILE A 1 97 ? 53.800 -17.299 -18.497 1.00 95.75 97 ILE A N 1
ATOM 750 C CA . ILE A 1 97 ? 52.610 -17.987 -17.967 1.00 95.75 97 ILE A CA 1
ATOM 751 C C . ILE A 1 97 ? 52.308 -19.223 -18.821 1.00 95.75 97 ILE A C 1
ATOM 753 O O . ILE A 1 97 ? 52.132 -20.314 -18.282 1.00 95.75 97 ILE A O 1
ATOM 757 N N . HIS A 1 98 ? 52.312 -19.068 -20.146 1.00 94.12 98 HIS A N 1
ATOM 758 C CA . HIS A 1 98 ? 52.079 -20.160 -21.087 1.00 94.12 98 HIS A CA 1
ATOM 759 C C . HIS A 1 98 ? 53.090 -21.309 -20.930 1.00 94.12 98 HIS A C 1
ATOM 761 O O . HIS A 1 98 ? 52.680 -22.467 -20.859 1.00 94.12 98 HIS A O 1
ATOM 767 N N . SER A 1 99 ? 54.393 -21.016 -20.836 1.00 92.88 99 SER A N 1
ATOM 768 C CA . SER A 1 99 ? 55.430 -22.058 -20.770 1.00 92.88 99 SER A CA 1
ATOM 769 C C . SER A 1 99 ? 55.543 -22.740 -19.403 1.00 92.88 99 SER A C 1
ATOM 771 O O . SER A 1 99 ? 55.858 -23.928 -19.338 1.00 92.88 99 SER A O 1
ATOM 773 N N . LEU A 1 100 ? 55.280 -22.017 -18.310 1.00 95.31 100 LEU A N 1
ATOM 774 C CA . LEU A 1 100 ? 55.490 -22.517 -16.948 1.00 95.31 100 LEU A CA 1
ATOM 775 C C . LEU A 1 100 ? 54.221 -23.080 -16.294 1.00 95.31 100 LEU A C 1
ATOM 777 O O . LEU A 1 100 ? 54.342 -23.842 -15.336 1.00 95.31 100 LEU A O 1
ATOM 781 N N . CYS A 1 101 ? 53.020 -22.751 -16.790 1.00 95.56 101 CYS A N 1
ATOM 782 C CA . CYS A 1 101 ? 51.742 -23.108 -16.153 1.00 95.56 101 CYS A CA 1
ATOM 783 C C . CYS A 1 101 ? 50.812 -23.943 -17.068 1.00 95.56 101 CYS A C 1
ATOM 785 O O . CYS A 1 101 ? 49.694 -23.517 -17.366 1.00 95.56 101 CYS A O 1
ATOM 787 N N . PRO A 1 102 ? 51.198 -25.162 -17.501 1.00 94.25 102 PRO A N 1
ATOM 788 C CA . PRO A 1 102 ? 50.387 -25.983 -18.412 1.00 94.25 102 PRO A CA 1
ATOM 789 C C . PRO A 1 102 ? 49.046 -26.471 -17.828 1.00 94.25 102 PRO A C 1
ATOM 791 O O . PRO A 1 102 ? 48.167 -26.887 -18.584 1.00 94.25 102 PRO A O 1
ATOM 794 N N . ASN A 1 103 ? 48.875 -26.449 -16.499 1.00 95.00 103 ASN A N 1
ATOM 795 C CA . ASN A 1 103 ? 47.660 -26.910 -15.813 1.00 95.00 103 ASN A CA 1
ATOM 796 C C . ASN A 1 103 ? 46.650 -25.796 -15.498 1.00 95.00 103 ASN A C 1
ATOM 798 O O . ASN A 1 103 ? 45.668 -26.048 -14.798 1.00 95.00 103 ASN A O 1
ATOM 802 N N . LEU A 1 104 ? 46.876 -24.590 -16.022 1.00 97.06 104 LEU A N 1
ATOM 803 C CA . LEU A 1 104 ? 46.058 -23.424 -15.727 1.00 97.06 104 LEU A CA 1
ATOM 804 C C . LEU A 1 104 ? 44.611 -23.608 -16.208 1.00 97.06 104 LEU A C 1
ATOM 806 O O . LEU A 1 104 ? 44.377 -23.888 -17.384 1.00 97.06 104 LEU A O 1
ATOM 810 N N . LYS A 1 105 ? 43.653 -23.415 -15.296 1.00 97.56 105 LYS A N 1
ATOM 811 C CA . LYS A 1 105 ? 42.202 -23.470 -15.542 1.00 97.56 105 LYS A CA 1
ATOM 812 C C . LYS A 1 105 ? 41.564 -22.083 -15.575 1.00 97.56 105 LYS A C 1
ATOM 814 O O . LYS A 1 105 ? 40.610 -21.878 -16.321 1.00 97.56 105 LYS A O 1
ATOM 819 N N . HIS A 1 106 ? 42.097 -21.127 -14.816 1.00 98.00 106 HIS A N 1
ATOM 820 C CA . HIS A 1 106 ? 41.595 -19.754 -14.741 1.00 98.00 106 HIS A CA 1
ATOM 821 C C . HIS A 1 106 ? 42.714 -18.741 -14.981 1.00 98.00 106 HIS A C 1
ATOM 823 O O . HIS A 1 106 ? 43.750 -18.796 -14.320 1.00 98.00 106 HIS A O 1
ATOM 829 N N . LEU A 1 107 ? 42.480 -17.796 -15.892 1.00 97.62 107 LEU A N 1
ATOM 830 C CA . LEU A 1 107 ? 43.415 -16.719 -16.212 1.00 97.62 107 LEU A CA 1
ATOM 831 C C . LEU A 1 107 ? 42.683 -15.377 -16.313 1.00 97.62 107 LEU A C 1
ATOM 833 O O . LEU A 1 107 ? 41.932 -15.144 -17.261 1.00 97.62 107 LEU A O 1
ATOM 837 N N . CYS A 1 108 ? 42.916 -14.484 -15.356 1.00 97.38 108 CYS A N 1
ATOM 838 C CA . CYS A 1 108 ? 42.409 -13.117 -15.384 1.00 97.38 108 CYS A CA 1
ATOM 839 C C . CYS A 1 108 ? 43.544 -12.135 -15.692 1.00 97.38 108 CYS A C 1
ATOM 841 O O . CYS A 1 108 ? 44.500 -12.013 -14.928 1.00 97.38 108 CYS A O 1
ATOM 843 N N . LEU A 1 109 ? 43.423 -11.444 -16.822 1.00 96.44 109 LEU A N 1
ATOM 844 C CA . LEU A 1 109 ? 44.354 -10.441 -17.341 1.00 96.44 109 LEU A CA 1
ATOM 845 C C . LEU A 1 109 ? 43.660 -9.087 -17.538 1.00 96.44 109 LEU A C 1
ATOM 847 O O . LEU A 1 109 ? 44.090 -8.284 -18.362 1.00 96.44 109 LEU A O 1
ATOM 851 N N . MET A 1 110 ? 42.573 -8.829 -16.809 1.00 96.19 110 MET A N 1
ATOM 852 C CA . MET A 1 110 ? 41.799 -7.596 -16.938 1.00 96.19 110 MET A CA 1
ATOM 853 C C . MET A 1 110 ? 42.688 -6.357 -16.744 1.00 96.19 110 MET A C 1
ATOM 855 O O . MET A 1 110 ? 43.433 -6.289 -15.774 1.00 96.19 110 MET A O 1
ATOM 859 N N . ALA A 1 111 ? 42.605 -5.363 -17.630 1.00 95.31 111 ALA A N 1
ATOM 860 C CA . ALA A 1 111 ? 43.382 -4.119 -17.546 1.00 95.31 111 ALA A CA 1
ATOM 861 C C . ALA A 1 111 ? 44.913 -4.325 -17.449 1.00 95.31 111 ALA A C 1
ATOM 863 O O . ALA A 1 111 ? 45.610 -3.607 -16.728 1.00 95.31 111 ALA A O 1
ATOM 864 N N . THR A 1 112 ? 45.440 -5.315 -18.175 1.00 96.50 112 THR A N 1
ATOM 865 C CA . THR A 1 112 ? 46.890 -5.550 -18.327 1.00 96.50 112 THR A CA 1
ATOM 866 C C . THR A 1 112 ? 47.463 -4.870 -19.576 1.00 96.50 112 THR A C 1
ATOM 868 O O . THR A 1 112 ? 46.726 -4.371 -20.431 1.00 96.50 112 THR A O 1
ATOM 871 N N . GLY A 1 113 ? 48.794 -4.826 -19.674 1.00 93.75 113 GLY A N 1
ATOM 872 C CA . GLY A 1 113 ? 49.539 -4.213 -20.778 1.00 93.75 113 GLY A CA 1
ATOM 873 C C . GLY A 1 113 ? 49.768 -5.116 -21.990 1.00 93.75 113 GLY A C 1
ATOM 874 O O . GLY A 1 113 ? 50.563 -4.757 -22.855 1.00 93.75 113 GLY A O 1
ATOM 875 N N . ILE A 1 114 ? 49.106 -6.273 -22.057 1.00 94.69 114 ILE A N 1
ATOM 876 C CA . ILE A 1 114 ? 49.232 -7.208 -23.178 1.00 94.69 114 ILE A CA 1
ATOM 877 C C . ILE A 1 114 ? 48.805 -6.553 -24.498 1.00 94.69 114 ILE A C 1
ATOM 879 O O . ILE A 1 114 ? 47.813 -5.817 -24.561 1.00 94.69 114 ILE A O 1
ATOM 883 N N . THR A 1 115 ? 49.550 -6.843 -25.560 1.00 92.88 115 THR A N 1
ATOM 884 C CA . THR A 1 115 ? 49.303 -6.310 -26.903 1.00 92.88 115 THR A CA 1
ATOM 885 C C . THR A 1 115 ? 48.935 -7.406 -27.894 1.00 92.88 115 THR A C 1
ATOM 887 O O . THR A 1 115 ? 48.120 -7.182 -28.794 1.00 92.88 115 THR A O 1
ATOM 890 N N . GLU A 1 116 ? 49.436 -8.626 -27.696 1.00 90.56 116 GLU A N 1
ATOM 891 C CA . GLU A 1 116 ? 49.173 -9.760 -28.574 1.00 90.56 116 GLU A CA 1
ATOM 892 C C . GLU A 1 116 ? 49.005 -11.064 -27.788 1.00 90.56 116 GLU A C 1
ATOM 894 O O . GLU A 1 116 ? 49.861 -11.476 -27.012 1.00 90.56 116 GLU A O 1
ATOM 899 N N . ILE A 1 117 ? 47.923 -11.788 -28.066 1.00 89.19 117 ILE A N 1
ATOM 900 C CA . ILE A 1 117 ? 47.746 -13.170 -27.619 1.00 89.19 117 ILE A CA 1
ATOM 901 C C . ILE A 1 117 ? 47.926 -14.053 -28.846 1.00 89.19 117 ILE A C 1
ATOM 903 O O . ILE A 1 117 ? 46.996 -14.204 -29.634 1.00 89.19 117 ILE A O 1
ATOM 907 N N . LYS A 1 118 ? 49.130 -14.590 -29.047 1.00 85.88 118 LYS A N 1
ATOM 908 C CA . LYS A 1 118 ? 49.459 -15.498 -30.156 1.00 85.88 118 LYS A CA 1
ATOM 909 C C . LYS A 1 118 ? 50.620 -16.422 -29.785 1.00 85.88 118 LYS A C 1
ATOM 911 O O . LYS A 1 118 ? 51.411 -16.105 -28.902 1.00 85.88 118 LYS A O 1
ATOM 916 N N . GLY A 1 119 ? 50.702 -17.572 -30.445 1.00 78.81 119 GLY A N 1
ATOM 917 C CA . GLY A 1 119 ? 51.814 -18.508 -30.321 1.00 78.81 119 GLY A CA 1
ATOM 918 C C . GLY A 1 119 ? 53.033 -18.081 -31.146 1.00 78.81 119 GLY A C 1
ATOM 919 O O . GLY A 1 119 ? 53.013 -17.090 -31.881 1.00 78.81 119 GLY A O 1
ATOM 920 N N . TRP A 1 120 ? 54.112 -18.858 -31.042 1.00 69.25 120 TRP A N 1
ATOM 921 C CA . TRP A 1 120 ? 55.329 -18.649 -31.828 1.00 69.25 120 TRP A CA 1
ATOM 922 C C . TRP A 1 120 ? 55.065 -18.928 -33.324 1.00 69.25 120 TRP A C 1
ATOM 924 O O . TRP A 1 120 ? 54.429 -19.923 -33.656 1.00 69.25 120 TRP A O 1
ATOM 934 N N . PHE A 1 121 ? 55.539 -18.049 -34.221 1.00 58.53 121 PHE A N 1
ATOM 935 C CA . PHE A 1 121 ? 55.308 -18.077 -35.683 1.00 58.53 121 PHE A CA 1
ATOM 936 C C . PHE A 1 121 ? 53.844 -18.295 -36.120 1.00 58.53 121 PHE A C 1
ATOM 938 O O . PHE A 1 121 ? 53.455 -19.410 -36.444 1.00 58.53 121 PHE A O 1
ATOM 945 N N . LEU A 1 122 ? 53.044 -17.222 -36.202 1.00 62.38 122 LEU A N 1
ATOM 946 C CA . LEU A 1 122 ? 51.643 -17.198 -36.688 1.00 62.38 122 LEU A CA 1
ATOM 947 C C . LEU A 1 122 ? 50.655 -18.197 -36.035 1.00 62.38 122 LEU A C 1
ATOM 949 O O . LEU A 1 122 ? 49.464 -18.099 -36.332 1.00 62.38 122 LEU A O 1
ATOM 953 N N . GLY A 1 123 ? 51.103 -19.098 -35.159 1.00 73.75 123 GLY A N 1
ATOM 954 C CA . GLY A 1 123 ? 50.293 -20.111 -34.492 1.00 73.75 123 GLY A CA 1
ATOM 955 C C . GLY A 1 123 ? 49.488 -19.573 -33.312 1.00 73.75 123 GLY A C 1
ATOM 956 O O . GLY A 1 123 ? 49.646 -18.425 -32.889 1.00 73.75 123 GLY A O 1
ATOM 957 N N . ASP A 1 124 ? 48.628 -20.428 -32.766 1.00 81.81 124 ASP A N 1
ATOM 958 C CA . ASP A 1 124 ? 47.769 -20.095 -31.632 1.00 81.81 124 ASP A CA 1
ATOM 959 C C . ASP A 1 124 ? 48.495 -20.303 -30.299 1.00 81.81 124 ASP A C 1
ATOM 961 O O . ASP A 1 124 ? 49.190 -21.303 -30.088 1.00 81.81 124 ASP A O 1
ATOM 965 N N . LEU A 1 125 ? 48.303 -19.372 -29.360 1.00 87.56 125 LEU A N 1
ATOM 966 C CA . LEU A 1 125 ? 48.764 -19.556 -27.988 1.00 87.56 125 LEU A CA 1
ATOM 967 C C . LEU A 1 125 ? 47.893 -20.631 -27.338 1.00 87.56 125 LEU A C 1
ATOM 969 O O . LEU A 1 125 ? 46.681 -20.459 -27.234 1.00 87.56 125 LEU A O 1
ATOM 973 N N . THR A 1 126 ? 48.486 -21.750 -26.923 1.00 90.69 126 THR A N 1
ATOM 974 C CA . THR A 1 126 ? 47.709 -22.920 -26.490 1.00 90.69 126 THR A CA 1
ATOM 975 C C . THR A 1 126 ? 47.632 -23.036 -24.970 1.00 90.69 126 THR A C 1
ATOM 977 O O . THR A 1 126 ? 48.658 -23.119 -24.302 1.00 90.69 126 THR A O 1
ATOM 980 N N . PHE A 1 127 ? 46.423 -23.126 -24.414 1.00 93.19 127 PHE A N 1
ATOM 981 C CA . PHE A 1 127 ? 46.208 -23.494 -23.012 1.00 93.19 127 PHE A CA 1
ATOM 982 C C . PHE A 1 127 ? 45.260 -24.703 -22.916 1.00 93.19 127 PHE A C 1
ATOM 984 O O . PHE A 1 127 ? 44.040 -24.541 -22.988 1.00 93.19 127 PHE A O 1
ATOM 991 N N . PRO A 1 128 ? 45.779 -25.932 -22.734 1.00 92.31 128 PRO A N 1
ATOM 992 C CA . PRO A 1 128 ? 44.989 -27.155 -22.899 1.00 92.31 128 PRO A CA 1
ATOM 993 C C . PRO A 1 128 ? 43.916 -27.355 -21.819 1.00 92.31 128 PRO A C 1
ATOM 995 O O . PRO A 1 128 ? 42.896 -27.989 -22.080 1.00 92.31 128 PRO A O 1
ATOM 998 N N . LYS A 1 129 ? 44.129 -26.830 -20.606 1.00 96.44 129 LYS A N 1
ATOM 999 C CA . LYS A 1 129 ? 43.206 -26.971 -19.466 1.00 96.44 129 LYS A CA 1
ATOM 1000 C C . LYS A 1 129 ? 42.444 -25.692 -19.117 1.00 96.44 129 LYS A C 1
ATOM 1002 O O . LYS A 1 129 ? 41.697 -25.707 -18.148 1.00 96.44 129 LYS A O 1
ATOM 1007 N N . LEU A 1 130 ? 42.615 -24.612 -19.883 1.00 97.00 130 LEU A N 1
ATOM 1008 C CA . LEU A 1 130 ? 42.004 -23.325 -19.557 1.00 97.00 130 LEU A CA 1
ATOM 1009 C C . LEU A 1 130 ? 40.491 -23.390 -19.753 1.00 97.00 130 LEU A C 1
ATOM 1011 O O . LEU A 1 130 ? 40.017 -23.668 -20.850 1.00 97.00 130 LEU A O 1
ATOM 1015 N N . GLU A 1 131 ? 39.754 -23.113 -18.683 1.00 96.94 131 GLU A N 1
ATOM 1016 C CA . GLU A 1 131 ? 38.293 -23.122 -18.635 1.00 96.94 131 GLU A CA 1
ATOM 1017 C C . GLU A 1 131 ? 37.727 -21.698 -18.607 1.00 96.94 131 GLU A C 1
ATOM 1019 O O . GLU A 1 131 ? 36.681 -21.429 -19.201 1.00 96.94 131 GLU A O 1
ATOM 1024 N N . HIS A 1 132 ? 38.428 -20.763 -17.964 1.00 97.44 132 HIS A N 1
ATOM 1025 C CA . HIS A 1 132 ? 37.961 -19.397 -17.767 1.00 97.44 132 HIS A CA 1
ATOM 1026 C C . HIS A 1 132 ? 39.055 -18.385 -18.085 1.00 97.44 132 HIS A C 1
ATOM 1028 O O . HIS A 1 132 ? 40.149 -18.442 -17.523 1.00 97.44 132 HIS A O 1
ATOM 1034 N N . CYS A 1 133 ? 38.741 -17.421 -18.949 1.00 96.25 133 CYS A N 1
ATOM 1035 C CA . CYS A 1 133 ? 39.663 -16.354 -19.297 1.00 96.25 133 CYS A CA 1
ATOM 1036 C C . CYS A 1 133 ? 38.979 -14.983 -19.253 1.00 96.25 133 CYS A C 1
ATOM 1038 O O . CYS A 1 133 ? 37.907 -14.796 -19.824 1.00 96.25 133 CYS A O 1
ATOM 1040 N N . ASN A 1 134 ? 39.582 -14.009 -18.581 1.00 96.06 134 ASN A N 1
ATOM 1041 C CA . ASN A 1 134 ? 39.100 -12.631 -18.592 1.00 96.06 134 ASN A CA 1
ATOM 1042 C C . ASN A 1 134 ? 40.188 -11.725 -19.156 1.00 96.06 134 ASN A C 1
ATOM 1044 O O . ASN A 1 134 ? 41.261 -11.604 -18.575 1.00 96.06 134 ASN A O 1
ATOM 1048 N N . ILE A 1 135 ? 39.884 -11.103 -20.289 1.00 93.94 135 ILE A N 1
ATOM 1049 C CA . ILE A 1 135 ? 40.782 -10.241 -21.052 1.00 93.94 135 ILE A CA 1
ATOM 1050 C C . ILE A 1 135 ? 40.050 -8.932 -21.339 1.00 93.94 135 ILE A C 1
ATOM 1052 O O . ILE A 1 135 ? 39.988 -8.471 -22.471 1.00 93.94 135 ILE A O 1
ATOM 1056 N N . SER A 1 136 ? 39.374 -8.388 -20.332 1.00 94.25 136 SER A N 1
ATOM 1057 C CA . SER A 1 136 ? 38.650 -7.127 -20.466 1.00 94.25 136 SER A CA 1
ATOM 1058 C C . SER A 1 136 ? 39.552 -5.928 -20.189 1.00 94.25 136 SER A C 1
ATOM 1060 O O . SER A 1 136 ? 40.495 -6.024 -19.408 1.00 94.25 136 SER A O 1
ATOM 1062 N N . TYR A 1 137 ? 39.254 -4.778 -20.794 1.00 94.56 137 TYR A N 1
ATOM 1063 C CA . TYR A 1 137 ? 39.990 -3.524 -20.579 1.00 94.56 137 TYR A CA 1
ATOM 1064 C C . TYR A 1 137 ? 41.488 -3.585 -20.940 1.00 94.56 137 TYR A C 1
ATOM 1066 O O . TYR A 1 137 ? 42.279 -2.760 -20.477 1.00 94.56 137 TYR A O 1
ATOM 1074 N N . CYS A 1 138 ? 41.911 -4.541 -21.770 1.00 94.56 138 CYS A N 1
ATOM 1075 C CA . CYS A 1 138 ? 43.270 -4.609 -22.302 1.00 94.56 138 CYS A CA 1
ATOM 1076 C C . CYS A 1 138 ? 43.381 -3.636 -23.481 1.00 94.56 138 CYS A C 1
ATOM 1078 O O . CYS A 1 138 ? 43.342 -4.014 -24.649 1.00 94.56 138 CYS A O 1
ATOM 1080 N N . ASN A 1 139 ? 43.502 -2.345 -23.166 1.00 92.19 139 ASN A N 1
ATOM 1081 C CA . ASN A 1 139 ? 43.373 -1.254 -24.139 1.00 92.19 139 ASN A CA 1
ATOM 1082 C C . ASN A 1 139 ? 44.375 -1.309 -25.304 1.00 92.19 139 ASN A C 1
ATOM 1084 O O . ASN A 1 139 ? 44.108 -0.733 -26.357 1.00 92.19 139 ASN A O 1
ATOM 1088 N N . HIS A 1 140 ? 45.504 -1.999 -25.126 1.00 93.44 140 HIS A N 1
ATOM 1089 C CA . HIS A 1 140 ? 46.546 -2.158 -26.141 1.00 93.44 140 HIS A CA 1
ATOM 1090 C C . HIS A 1 140 ? 46.457 -3.474 -26.923 1.00 93.44 140 HIS A C 1
ATOM 1092 O O . HIS A 1 140 ? 47.237 -3.667 -27.854 1.00 93.44 140 HIS A O 1
ATOM 1098 N N . LEU A 1 141 ? 45.521 -4.363 -26.576 1.00 93.44 141 LEU A N 1
ATOM 1099 C CA . LEU A 1 141 ? 45.376 -5.670 -27.205 1.00 93.44 141 LEU A CA 1
ATOM 1100 C C . LEU A 1 141 ? 44.909 -5.517 -28.654 1.00 93.44 141 LEU A C 1
ATOM 1102 O O . LEU A 1 141 ? 43.830 -4.989 -28.907 1.00 93.44 141 LEU A O 1
ATOM 1106 N N . GLN A 1 142 ? 45.706 -6.008 -29.600 1.00 91.12 142 GLN A N 1
ATOM 1107 C CA . GLN A 1 142 ? 45.439 -5.929 -31.039 1.00 91.12 142 GLN A CA 1
ATOM 1108 C C . GLN A 1 142 ? 45.060 -7.285 -31.635 1.00 91.12 142 GLN A C 1
ATOM 1110 O O . GLN A 1 142 ? 44.180 -7.351 -32.492 1.00 91.12 142 GLN A O 1
ATOM 1115 N N . THR A 1 143 ? 45.694 -8.366 -31.168 1.00 88.81 143 THR A N 1
ATOM 1116 C CA . THR A 1 143 ? 45.551 -9.712 -31.744 1.00 88.81 143 THR A CA 1
ATOM 1117 C C . THR A 1 143 ? 45.105 -10.724 -30.694 1.00 88.81 143 THR A C 1
ATOM 1119 O O . THR A 1 143 ? 45.699 -10.801 -29.622 1.00 88.81 143 THR A O 1
ATOM 1122 N N . LEU A 1 144 ? 44.108 -11.552 -31.032 1.00 90.81 144 LEU A N 1
ATOM 1123 C CA . LEU A 1 144 ? 43.640 -12.669 -30.203 1.00 90.81 144 LEU A CA 1
ATOM 1124 C C . LEU A 1 144 ? 43.592 -13.978 -31.007 1.00 90.81 144 LEU A C 1
ATOM 1126 O O . LEU A 1 144 ? 42.655 -14.224 -31.770 1.00 90.81 144 LEU A O 1
ATOM 1130 N N . ARG A 1 145 ? 44.607 -14.816 -30.789 1.00 88.81 145 ARG A N 1
ATOM 1131 C CA . ARG A 1 145 ? 44.816 -16.172 -31.312 1.00 88.81 145 ARG A CA 1
ATOM 1132 C C . ARG A 1 145 ? 45.130 -17.114 -30.155 1.00 88.81 145 ARG A C 1
ATOM 1134 O O . ARG A 1 145 ? 46.283 -17.339 -29.788 1.00 88.81 145 ARG A O 1
ATOM 1141 N N . LEU A 1 146 ? 44.067 -17.619 -29.547 1.00 90.06 146 LEU A N 1
ATOM 1142 C CA . LEU A 1 146 ? 44.112 -18.524 -28.407 1.00 90.06 146 LEU A CA 1
ATOM 1143 C C . LEU A 1 146 ? 43.503 -19.868 -28.826 1.00 90.06 146 LEU A C 1
ATOM 1145 O O . LEU A 1 146 ? 42.443 -19.908 -29.446 1.00 90.06 146 LEU A O 1
ATOM 1149 N N . HIS A 1 147 ? 44.167 -20.964 -28.474 1.00 91.00 147 HIS A N 1
ATOM 1150 C CA . HIS A 1 147 ? 43.631 -22.313 -28.598 1.00 91.00 147 HIS A CA 1
ATOM 1151 C C . HIS A 1 147 ? 43.458 -22.906 -27.198 1.00 91.00 147 HIS A C 1
ATOM 1153 O O . HIS A 1 147 ? 44.427 -23.232 -26.511 1.00 91.00 147 HIS A O 1
ATOM 1159 N N . ALA A 1 148 ? 42.209 -23.003 -26.749 1.00 92.56 148 ALA A N 1
ATOM 1160 C CA . ALA A 1 148 ? 41.857 -23.509 -25.428 1.00 92.56 148 ALA A CA 1
ATOM 1161 C C . ALA A 1 148 ? 40.631 -24.432 -25.552 1.00 92.56 148 ALA A C 1
ATOM 1163 O O . ALA A 1 148 ? 39.499 -23.957 -25.479 1.00 92.56 148 ALA A O 1
ATOM 1164 N N . PRO A 1 149 ? 40.827 -25.747 -25.770 1.00 92.38 149 PRO A N 1
ATOM 1165 C CA . PRO A 1 149 ? 39.735 -26.669 -26.105 1.00 92.38 149 PRO A CA 1
ATOM 1166 C C . PRO A 1 149 ? 38.726 -26.875 -24.965 1.00 92.38 149 PRO A C 1
ATOM 1168 O O . PRO A 1 149 ? 37.586 -27.253 -25.212 1.00 92.38 149 PRO A O 1
ATOM 1171 N N . ASN A 1 150 ? 39.126 -26.608 -23.717 1.00 94.69 150 ASN A N 1
ATOM 1172 C CA . ASN A 1 150 ? 38.268 -26.720 -22.534 1.00 94.69 150 ASN A CA 1
ATOM 1173 C C . ASN A 1 150 ? 37.642 -25.381 -22.111 1.00 94.69 150 ASN A C 1
ATOM 1175 O O . ASN A 1 150 ? 37.024 -25.307 -21.047 1.00 94.69 150 ASN A O 1
ATOM 1179 N N . LEU A 1 151 ? 37.792 -24.325 -22.921 1.00 95.00 151 LEU A N 1
ATOM 1180 C CA . LEU A 1 151 ? 37.350 -22.982 -22.566 1.00 95.00 151 LEU A CA 1
ATOM 1181 C C . LEU A 1 151 ? 35.821 -22.924 -22.482 1.00 95.00 151 LEU A C 1
ATOM 1183 O O . LEU A 1 151 ? 35.096 -23.158 -23.448 1.00 95.00 151 LEU A O 1
ATOM 1187 N N . LYS A 1 152 ? 35.323 -22.588 -21.296 1.00 94.38 152 LYS A N 1
ATOM 1188 C CA . LYS A 1 152 ? 33.896 -22.456 -20.991 1.00 94.38 152 LYS A CA 1
ATOM 1189 C C . LYS A 1 152 ? 33.445 -21.008 -21.059 1.00 94.38 152 LYS A C 1
ATOM 1191 O O . LYS A 1 152 ? 32.331 -20.758 -21.517 1.00 94.38 152 LYS A O 1
ATOM 1196 N N . THR A 1 153 ? 34.294 -20.075 -20.622 1.00 95.19 153 THR A N 1
ATOM 1197 C CA . THR A 1 153 ? 33.981 -18.640 -20.590 1.00 95.19 153 THR A CA 1
ATOM 1198 C C . THR A 1 153 ? 35.171 -17.797 -21.033 1.00 95.19 153 THR A C 1
ATOM 1200 O O . THR A 1 153 ? 36.286 -18.003 -20.546 1.00 95.19 153 THR A O 1
ATOM 1203 N N . ILE A 1 154 ? 34.911 -16.782 -21.856 1.00 95.25 154 ILE A N 1
ATOM 1204 C CA . ILE A 1 154 ? 35.864 -15.709 -22.135 1.00 95.25 154 ILE A CA 1
ATOM 1205 C C . ILE A 1 154 ? 35.177 -14.347 -22.060 1.00 95.25 154 ILE A C 1
ATOM 1207 O O . ILE A 1 154 ? 34.081 -14.178 -22.589 1.00 95.25 154 ILE A O 1
ATOM 1211 N N . VAL A 1 155 ? 35.815 -13.381 -21.400 1.00 94.06 155 VAL A N 1
ATOM 1212 C CA . VAL A 1 155 ? 35.329 -11.996 -21.313 1.00 94.06 155 VAL A CA 1
ATOM 1213 C C . VAL A 1 155 ? 36.254 -11.098 -22.128 1.00 94.06 155 VAL A C 1
ATOM 1215 O O . VAL A 1 155 ? 37.435 -10.988 -21.810 1.00 94.06 155 VAL A O 1
ATOM 1218 N N . LEU A 1 156 ? 35.713 -10.459 -23.170 1.00 92.81 156 LEU A N 1
ATOM 1219 C CA . LEU A 1 156 ? 36.458 -9.609 -24.116 1.00 92.81 156 LEU A CA 1
ATOM 1220 C C . LEU A 1 156 ? 36.069 -8.127 -24.038 1.00 92.81 156 LEU A C 1
ATOM 1222 O O . LEU A 1 156 ? 36.404 -7.354 -24.929 1.00 92.81 156 LEU A O 1
ATOM 1226 N N . LYS A 1 157 ? 35.328 -7.731 -23.006 1.00 90.81 157 LYS A N 1
ATOM 1227 C CA . LYS A 1 157 ? 34.737 -6.399 -22.882 1.00 90.81 157 LYS A CA 1
ATOM 1228 C C . LYS A 1 157 ? 35.795 -5.281 -22.909 1.00 90.81 157 LYS A C 1
ATOM 1230 O O . LYS A 1 157 ? 36.811 -5.386 -22.233 1.00 90.81 157 LYS A O 1
ATOM 1235 N N . GLU A 1 158 ? 35.503 -4.186 -23.614 1.00 90.69 158 GLU A N 1
ATOM 1236 C CA . GLU A 1 158 ? 36.287 -2.934 -23.593 1.00 90.69 158 GLU A CA 1
ATOM 1237 C C . GLU A 1 158 ? 37.736 -3.089 -24.095 1.00 90.69 158 GLU A C 1
ATOM 1239 O O . GLU A 1 158 ? 38.682 -2.615 -23.476 1.00 90.69 158 GLU A O 1
ATOM 1244 N N . ASN A 1 159 ? 37.917 -3.744 -25.247 1.00 92.50 159 ASN A N 1
ATOM 1245 C CA . ASN A 1 159 ? 39.204 -3.820 -25.953 1.00 92.50 159 ASN A CA 1
ATOM 1246 C C . ASN A 1 159 ? 39.185 -3.013 -27.268 1.00 92.50 159 ASN A C 1
ATOM 1248 O O . ASN A 1 159 ? 39.012 -3.589 -28.342 1.00 92.50 159 ASN A O 1
ATOM 1252 N N . PRO A 1 160 ? 39.349 -1.681 -27.241 1.00 88.56 160 PRO A N 1
ATOM 1253 C CA . PRO A 1 160 ? 39.122 -0.817 -28.408 1.00 88.56 160 PRO A CA 1
ATOM 1254 C C . PRO A 1 160 ? 40.054 -1.082 -29.604 1.00 88.56 160 PRO A C 1
ATOM 1256 O O . PRO A 1 160 ? 39.677 -0.826 -30.753 1.00 88.56 160 PRO A O 1
ATOM 1259 N N . LEU A 1 161 ? 41.270 -1.581 -29.356 1.00 90.75 161 LEU A N 1
ATOM 1260 C CA . LEU A 1 161 ? 42.240 -1.900 -30.408 1.00 90.75 161 LEU A CA 1
ATOM 1261 C C . LEU A 1 161 ? 42.134 -3.338 -30.924 1.00 90.75 161 LEU A C 1
ATOM 1263 O O . LEU A 1 161 ? 42.706 -3.631 -31.976 1.00 90.75 161 LEU A O 1
ATOM 1267 N N . LEU A 1 162 ? 41.370 -4.205 -30.249 1.00 89.38 162 LEU A N 1
ATOM 1268 C CA . LEU A 1 162 ? 41.228 -5.598 -30.649 1.00 89.38 162 LEU A CA 1
ATOM 1269 C C . LEU A 1 162 ? 40.368 -5.647 -31.905 1.00 89.38 162 LEU A C 1
ATOM 1271 O O . LEU A 1 162 ? 39.151 -5.476 -31.874 1.00 89.38 162 LEU A O 1
ATOM 1275 N N . LYS A 1 163 ? 41.009 -5.870 -33.045 1.00 76.81 163 LYS A N 1
ATOM 1276 C CA . LYS A 1 163 ? 40.335 -5.984 -34.334 1.00 76.81 163 LYS A CA 1
ATOM 1277 C C . LYS A 1 163 ? 40.812 -7.266 -34.984 1.00 76.81 163 LYS A C 1
ATOM 1279 O O . LYS A 1 163 ? 42.002 -7.545 -35.006 1.00 76.81 163 LYS A O 1
ATOM 1284 N N . ASN A 1 164 ? 39.881 -8.009 -35.572 1.00 78.19 164 ASN A N 1
ATOM 1285 C CA . ASN A 1 164 ? 40.165 -9.241 -36.305 1.00 78.19 164 ASN A CA 1
ATOM 1286 C C . ASN A 1 164 ? 40.456 -10.479 -35.446 1.00 78.19 164 ASN A C 1
ATOM 1288 O O . ASN A 1 164 ? 41.389 -11.224 -35.727 1.00 78.19 164 ASN A O 1
ATOM 1292 N N . CYS A 1 165 ? 39.608 -10.780 -34.463 1.00 86.81 165 CYS A N 1
ATOM 1293 C CA . CYS A 1 165 ? 39.546 -12.138 -33.927 1.00 86.81 165 CYS A CA 1
ATOM 1294 C C . CYS A 1 165 ? 39.112 -13.105 -35.047 1.00 86.81 165 CYS A C 1
ATOM 1296 O O . CYS A 1 165 ? 38.032 -12.956 -35.627 1.00 86.81 165 CYS A O 1
ATOM 1298 N N . GLU A 1 166 ? 39.978 -14.061 -35.387 1.00 85.12 166 GLU A N 1
ATOM 1299 C CA . GLU A 1 166 ? 39.760 -15.054 -36.453 1.00 85.12 166 GLU A CA 1
ATOM 1300 C C . GLU A 1 166 ? 39.250 -16.401 -35.921 1.00 85.12 166 GLU A C 1
ATOM 1302 O O . GLU A 1 166 ? 38.868 -17.269 -36.706 1.00 85.12 166 GLU A O 1
ATOM 1307 N N . ASN A 1 167 ? 39.201 -16.574 -34.599 1.00 87.88 167 ASN A N 1
ATOM 1308 C CA . ASN A 1 167 ? 38.785 -17.820 -33.972 1.00 87.88 167 ASN A CA 1
ATOM 1309 C C . ASN A 1 167 ? 37.259 -17.844 -33.741 1.00 87.88 167 ASN A C 1
ATOM 1311 O O . ASN A 1 167 ? 36.732 -17.160 -32.859 1.00 87.88 167 ASN A O 1
ATOM 1315 N N . LYS A 1 168 ? 36.557 -18.671 -34.533 1.00 90.12 168 LYS A N 1
ATOM 1316 C CA . LYS A 1 168 ? 35.099 -18.883 -34.446 1.00 90.12 168 LYS A CA 1
ATOM 1317 C C . LYS A 1 168 ? 34.674 -19.399 -33.065 1.00 90.12 168 LYS A C 1
ATOM 1319 O O . LYS A 1 168 ? 33.689 -18.910 -32.519 1.00 90.12 168 LYS A O 1
ATOM 1324 N N . GLU A 1 169 ? 35.407 -20.350 -32.490 1.00 90.19 169 GLU A N 1
ATOM 1325 C CA . GLU A 1 169 ? 35.071 -20.973 -31.201 1.00 90.19 169 GLU A CA 1
ATOM 1326 C C . GLU A 1 169 ? 35.155 -19.969 -30.051 1.00 90.19 169 GLU A C 1
ATOM 1328 O O . GLU A 1 169 ? 34.236 -19.884 -29.239 1.00 90.19 169 GLU A O 1
ATOM 1333 N N . ILE A 1 170 ? 36.208 -19.145 -30.028 1.00 90.62 170 ILE A N 1
ATOM 1334 C CA . ILE A 1 170 ? 36.369 -18.083 -29.027 1.00 90.62 170 ILE A CA 1
ATOM 1335 C C . ILE A 1 170 ? 35.199 -17.108 -29.068 1.00 90.62 170 ILE A C 1
ATOM 1337 O O . ILE A 1 170 ? 34.650 -16.777 -28.019 1.00 90.62 170 ILE A O 1
ATOM 1341 N N . LEU A 1 171 ? 34.800 -16.662 -30.262 1.00 92.25 171 LEU A N 1
ATOM 1342 C CA . LEU A 1 171 ? 33.669 -15.746 -30.400 1.00 92.25 171 LEU A CA 1
ATOM 1343 C C . LEU A 1 171 ? 32.360 -16.391 -29.942 1.00 92.25 171 LEU A C 1
ATOM 1345 O O . LEU A 1 171 ? 31.614 -15.763 -29.202 1.00 92.25 171 LEU A O 1
ATOM 1349 N N . LEU A 1 172 ? 32.100 -17.650 -30.306 1.00 93.44 172 LEU A N 1
ATOM 1350 C CA . LEU A 1 172 ? 30.903 -18.364 -29.850 1.00 93.44 172 LEU A CA 1
ATOM 1351 C C . LEU A 1 172 ? 30.874 -18.538 -28.325 1.00 93.44 172 LEU A C 1
ATOM 1353 O O . LEU A 1 172 ? 29.809 -18.436 -27.717 1.00 93.44 172 LEU A O 1
ATOM 1357 N N . ILE A 1 173 ? 32.028 -18.766 -27.689 1.00 93.94 173 ILE A N 1
ATOM 1358 C CA . ILE A 1 173 ? 32.140 -18.803 -26.225 1.00 93.94 173 ILE A CA 1
ATOM 1359 C C . ILE A 1 173 ? 31.905 -17.408 -25.630 1.00 93.94 173 ILE A C 1
ATOM 1361 O O . ILE A 1 173 ? 31.182 -17.295 -24.642 1.00 93.94 173 ILE A O 1
ATOM 1365 N N . ALA A 1 174 ? 32.460 -16.352 -26.234 1.00 93.75 174 ALA A N 1
ATOM 1366 C CA . ALA A 1 174 ? 32.255 -14.971 -25.796 1.00 93.75 174 ALA A CA 1
ATOM 1367 C C . ALA A 1 174 ? 30.772 -14.570 -25.869 1.00 93.75 174 ALA A C 1
ATOM 1369 O O . ALA A 1 174 ? 30.234 -14.011 -24.913 1.00 93.75 174 ALA A O 1
ATOM 1370 N N . PHE A 1 175 ? 30.082 -14.938 -26.955 1.00 95.12 175 PHE A N 1
ATOM 1371 C CA . PHE A 1 175 ? 28.667 -14.620 -27.168 1.00 95.12 175 PHE A CA 1
ATOM 1372 C C . PHE A 1 175 ? 27.750 -15.223 -26.116 1.00 95.12 175 PHE A C 1
ATOM 1374 O O . PHE A 1 175 ? 26.682 -14.670 -25.900 1.00 95.12 175 PHE A O 1
ATOM 1381 N N . LYS A 1 176 ? 28.148 -16.291 -25.408 1.00 92.12 176 LYS A N 1
ATOM 1382 C CA . LYS A 1 176 ? 27.356 -16.826 -24.284 1.00 92.12 176 LYS A CA 1
ATOM 1383 C C . LYS A 1 176 ? 27.086 -15.770 -23.208 1.00 92.12 176 LYS A C 1
ATOM 1385 O O . LYS A 1 176 ? 26.068 -15.848 -22.523 1.00 92.12 176 LYS A O 1
ATOM 1390 N N . HIS A 1 177 ? 27.981 -14.795 -23.065 1.00 90.06 177 HIS A N 1
ATOM 1391 C CA . HIS A 1 177 ? 27.896 -13.754 -22.044 1.00 90.06 177 HIS A CA 1
ATOM 1392 C C . HIS A 1 177 ? 27.804 -12.342 -22.630 1.00 90.06 177 HIS A C 1
ATOM 1394 O O . HIS A 1 177 ? 27.177 -11.485 -22.011 1.00 90.06 177 HIS A O 1
ATOM 1400 N N . ASP A 1 178 ? 28.357 -12.106 -23.822 1.00 92.50 178 ASP A N 1
ATOM 1401 C CA . ASP A 1 178 ? 28.334 -10.803 -24.485 1.00 92.50 178 ASP A CA 1
ATOM 1402 C C . ASP A 1 178 ? 28.266 -10.929 -26.019 1.00 92.50 178 ASP A C 1
ATOM 1404 O O . ASP A 1 178 ? 29.281 -11.087 -26.700 1.00 92.50 178 ASP A O 1
ATOM 1408 N N . GLY A 1 179 ? 27.066 -10.814 -26.592 1.00 93.75 179 GLY A N 1
ATOM 1409 C CA . GLY A 1 179 ? 26.851 -10.782 -28.040 1.00 93.75 179 GLY A CA 1
ATOM 1410 C C . GLY A 1 179 ? 27.498 -9.572 -28.728 1.00 93.75 179 GLY A C 1
ATOM 1411 O O . GLY A 1 179 ? 27.844 -9.647 -29.909 1.00 93.75 179 GLY A O 1
ATOM 1412 N N . CYS A 1 180 ? 27.769 -8.477 -28.003 1.00 93.25 180 CYS A N 1
ATOM 1413 C CA . CYS A 1 180 ? 28.492 -7.327 -28.552 1.00 93.25 180 CYS A CA 1
ATOM 1414 C C . CYS A 1 180 ? 29.986 -7.611 -28.764 1.00 93.25 180 CYS A C 1
ATOM 1416 O O . CYS A 1 180 ? 30.664 -6.813 -29.417 1.00 93.25 180 CYS A O 1
ATOM 1418 N N . ALA A 1 181 ? 30.502 -8.768 -28.328 1.00 94.31 181 ALA A N 1
ATOM 1419 C CA . ALA A 1 181 ? 31.833 -9.237 -28.711 1.00 94.31 181 ALA A CA 1
ATOM 1420 C C . ALA A 1 181 ? 31.980 -9.428 -30.235 1.00 94.31 181 ALA A C 1
ATOM 1422 O O . ALA A 1 181 ? 33.103 -9.515 -30.737 1.00 94.31 181 ALA A O 1
ATOM 1423 N N . LEU A 1 182 ? 30.875 -9.415 -31.001 1.00 94.62 182 LEU A N 1
ATOM 1424 C CA . LEU A 1 182 ? 30.902 -9.398 -32.466 1.00 94.62 182 LEU A CA 1
ATOM 1425 C C . LEU A 1 182 ? 31.744 -8.233 -33.006 1.00 94.62 182 LEU A C 1
ATOM 1427 O O . LEU A 1 182 ? 32.345 -8.358 -34.072 1.00 94.62 182 LEU A O 1
ATOM 1431 N N . GLN A 1 183 ? 31.855 -7.126 -32.264 1.00 93.44 183 GLN A N 1
ATOM 1432 C CA . GLN A 1 183 ? 32.703 -5.989 -32.624 1.00 93.44 183 GLN A CA 1
ATOM 1433 C C . GLN A 1 183 ? 34.157 -6.394 -32.923 1.00 93.44 183 GLN A C 1
ATOM 1435 O O . GLN A 1 183 ? 34.740 -5.869 -33.877 1.00 93.44 183 GLN A O 1
ATOM 1440 N N . TYR A 1 184 ? 34.681 -7.390 -32.196 1.00 92.75 184 TYR A N 1
ATOM 1441 C CA . TYR A 1 184 ? 36.056 -7.888 -32.291 1.00 92.75 184 TYR A CA 1
ATOM 1442 C C . TYR A 1 184 ? 36.267 -8.884 -33.436 1.00 92.75 184 TYR A C 1
ATOM 1444 O O . TYR A 1 184 ? 37.408 -9.149 -33.816 1.00 92.75 184 TYR A O 1
ATOM 1452 N N . ALA A 1 185 ? 35.195 -9.438 -34.008 1.00 92.56 185 ALA A N 1
ATOM 1453 C CA . ALA A 1 185 ? 35.280 -10.433 -35.069 1.00 92.56 185 ALA A CA 1
ATOM 1454 C C . ALA A 1 185 ? 35.963 -9.878 -36.330 1.00 92.56 185 ALA A C 1
ATOM 1456 O O . ALA A 1 185 ? 35.756 -8.723 -36.723 1.00 92.56 185 ALA A O 1
ATOM 1457 N N . SER A 1 186 ? 36.760 -10.717 -36.995 1.00 91.38 186 SER A N 1
ATOM 1458 C CA . SER A 1 186 ? 37.322 -10.400 -38.310 1.00 91.38 186 SER A CA 1
ATOM 1459 C C . SER A 1 186 ? 36.228 -10.176 -39.346 1.00 91.38 186 SER A C 1
ATOM 1461 O O . SER A 1 186 ? 35.117 -10.696 -39.226 1.00 91.38 186 SER A O 1
ATOM 1463 N N . LYS A 1 187 ? 36.551 -9.433 -40.413 1.00 91.06 187 LYS A N 1
ATOM 1464 C CA . LYS A 1 187 ? 35.611 -9.211 -41.521 1.00 91.06 187 LYS A CA 1
ATOM 1465 C C . LYS A 1 187 ? 35.046 -10.536 -42.042 1.00 91.06 187 LYS A C 1
ATOM 1467 O O . LYS A 1 187 ? 33.842 -10.642 -42.210 1.00 91.06 187 LYS A O 1
ATOM 1472 N N . LYS A 1 188 ? 35.893 -11.559 -42.207 1.00 92.06 188 LYS A N 1
ATOM 1473 C CA . LYS A 1 188 ? 35.485 -12.899 -42.656 1.00 92.06 188 LYS A CA 1
ATOM 1474 C C . LYS A 1 188 ? 34.422 -13.525 -41.747 1.00 92.06 188 LYS A C 1
ATOM 1476 O O . LYS A 1 188 ? 33.473 -14.104 -42.255 1.00 92.06 188 LYS A O 1
ATOM 1481 N N . LEU A 1 189 ? 34.564 -13.408 -40.426 1.00 93.19 189 LEU A N 1
ATOM 1482 C CA . LEU A 1 189 ? 33.586 -13.956 -39.479 1.00 93.19 189 LEU A CA 1
ATOM 1483 C C . LEU A 1 189 ? 32.326 -13.095 -39.364 1.00 93.19 189 LEU A C 1
ATOM 1485 O O . LEU A 1 189 ? 31.251 -13.636 -39.141 1.00 93.19 189 LEU A O 1
ATOM 1489 N N . LYS A 1 190 ? 32.423 -11.779 -39.582 1.00 93.94 190 LYS A N 1
ATOM 1490 C CA . LYS A 1 190 ? 31.244 -10.907 -39.702 1.00 93.94 190 LYS A CA 1
ATOM 1491 C C . LYS A 1 190 ? 30.425 -11.176 -40.971 1.00 93.94 190 LYS A C 1
ATOM 1493 O O . LYS A 1 190 ? 29.260 -10.801 -41.004 1.00 93.94 190 LYS A O 1
ATOM 1498 N N . GLU A 1 191 ? 31.013 -11.810 -41.989 1.00 94.50 191 GLU A N 1
ATOM 1499 C CA . GLU A 1 191 ? 30.294 -12.296 -43.178 1.00 94.50 191 GLU A CA 1
ATOM 1500 C C . GLU A 1 191 ? 29.555 -13.628 -42.922 1.00 94.50 191 GLU A C 1
ATOM 1502 O O . GLU A 1 191 ? 28.642 -13.984 -43.670 1.00 94.50 191 GLU A O 1
ATOM 1507 N N . ASP A 1 192 ? 29.919 -14.373 -41.869 1.00 94.62 192 ASP A N 1
ATOM 1508 C CA . ASP A 1 192 ? 29.263 -15.631 -41.501 1.00 94.62 192 ASP A CA 1
ATOM 1509 C C . ASP A 1 192 ? 27.921 -15.342 -40.804 1.00 94.62 192 ASP A C 1
ATOM 1511 O O . ASP A 1 192 ? 27.856 -14.833 -39.680 1.00 94.62 192 ASP A O 1
ATOM 1515 N N . LYS A 1 193 ? 26.824 -15.696 -41.483 1.00 92.75 193 LYS A N 1
ATOM 1516 C CA . LYS A 1 193 ? 25.459 -15.493 -40.984 1.00 92.75 193 LYS A CA 1
ATOM 1517 C C . LYS A 1 193 ? 25.188 -16.241 -39.681 1.00 92.75 193 LYS A C 1
ATOM 1519 O O . LYS A 1 193 ? 24.429 -15.727 -38.866 1.00 92.75 193 LYS A O 1
ATOM 1524 N N . GLU A 1 194 ? 25.781 -17.415 -39.465 1.00 93.00 194 GLU A N 1
ATOM 1525 C CA . GLU A 1 194 ? 25.600 -18.161 -38.214 1.00 93.00 194 GLU A CA 1
ATOM 1526 C C . GLU A 1 194 ? 26.215 -17.405 -37.039 1.00 93.00 194 GLU A C 1
ATOM 1528 O O . GLU A 1 194 ? 25.621 -17.334 -35.967 1.00 93.00 194 GLU A O 1
ATOM 1533 N N . ILE A 1 195 ? 27.382 -16.793 -37.255 1.00 95.38 195 ILE A N 1
ATOM 1534 C CA . ILE A 1 195 ? 28.083 -16.004 -36.239 1.00 95.38 195 ILE A CA 1
ATOM 1535 C C . ILE A 1 195 ? 27.315 -14.730 -35.918 1.00 95.38 195 ILE A C 1
ATOM 1537 O O . ILE A 1 195 ? 27.102 -14.417 -34.747 1.00 95.38 195 ILE A O 1
ATOM 1541 N N . VAL A 1 196 ? 26.844 -14.031 -36.950 1.00 96.50 196 VAL A N 1
ATOM 1542 C CA . VAL A 1 196 ? 25.993 -12.848 -36.785 1.00 96.50 196 VAL A CA 1
ATOM 1543 C C . VAL A 1 196 ? 24.714 -13.194 -36.020 1.00 96.50 196 VAL A C 1
ATOM 1545 O O . VAL A 1 196 ? 24.370 -12.503 -35.062 1.00 96.50 196 VAL A O 1
ATOM 1548 N N . LEU A 1 197 ? 24.024 -14.277 -36.390 1.00 95.81 197 LEU A N 1
ATOM 1549 C CA . LEU A 1 197 ? 22.797 -14.694 -35.712 1.00 95.81 197 LEU A CA 1
ATOM 1550 C C . LEU A 1 197 ? 23.055 -15.177 -34.283 1.00 95.81 197 LEU A C 1
ATOM 1552 O O . LEU A 1 197 ? 22.253 -14.866 -33.407 1.00 95.81 197 LEU A O 1
ATOM 1556 N N . ALA A 1 198 ? 24.159 -15.878 -34.015 1.00 95.81 198 ALA A N 1
ATOM 1557 C CA . ALA A 1 198 ? 24.528 -16.285 -32.661 1.00 95.81 198 ALA A CA 1
ATOM 1558 C C . ALA A 1 198 ? 24.738 -15.068 -31.744 1.00 95.81 198 ALA A C 1
ATOM 1560 O O . ALA A 1 198 ? 24.218 -15.046 -30.629 1.00 95.81 198 ALA A O 1
ATOM 1561 N N . ALA A 1 199 ? 25.426 -14.032 -32.239 1.00 97.19 199 ALA A N 1
ATOM 1562 C CA . ALA A 1 199 ? 25.612 -12.776 -31.515 1.00 97.19 199 ALA A CA 1
ATOM 1563 C C . ALA A 1 199 ? 24.278 -12.056 -31.254 1.00 97.19 199 ALA A C 1
ATOM 1565 O O . ALA A 1 199 ? 23.984 -11.697 -30.115 1.00 97.19 199 ALA A O 1
ATOM 1566 N N . ILE A 1 200 ? 23.448 -11.895 -32.292 1.00 97.62 200 ILE A N 1
ATOM 1567 C CA . ILE A 1 200 ? 22.145 -11.216 -32.207 1.00 97.62 200 ILE A CA 1
ATOM 1568 C C . ILE A 1 200 ? 21.180 -11.944 -31.272 1.00 97.62 200 ILE A C 1
ATOM 1570 O O . ILE A 1 200 ? 20.485 -11.305 -30.488 1.00 97.62 200 ILE A O 1
ATOM 1574 N N . THR A 1 201 ? 21.140 -13.275 -31.344 1.00 96.50 201 THR A N 1
ATOM 1575 C CA . THR A 1 201 ? 20.259 -14.096 -30.501 1.00 96.50 201 THR A CA 1
ATOM 1576 C C . THR A 1 201 ? 20.562 -13.868 -29.024 1.00 96.50 201 THR A C 1
ATOM 1578 O O . THR A 1 201 ? 19.646 -13.859 -28.203 1.00 96.50 201 THR A O 1
ATOM 1581 N N . GLN A 1 202 ? 21.833 -13.644 -28.677 1.00 95.81 202 GLN A N 1
ATOM 1582 C CA . GLN A 1 202 ? 22.202 -13.343 -27.302 1.00 95.81 202 GLN A CA 1
ATOM 1583 C C . GLN A 1 202 ? 22.019 -11.865 -26.932 1.00 95.81 202 GLN A C 1
ATOM 1585 O O . GLN A 1 202 ? 21.578 -11.587 -25.817 1.00 95.81 202 GLN A O 1
ATOM 1590 N N . ASN A 1 203 ? 22.306 -10.930 -27.843 1.00 96.69 203 ASN A N 1
ATOM 1591 C CA . ASN A 1 203 ? 22.094 -9.498 -27.641 1.00 96.69 203 ASN A CA 1
ATOM 1592 C C . ASN A 1 203 ? 21.756 -8.797 -28.965 1.00 96.69 203 ASN A C 1
ATOM 1594 O O . ASN A 1 203 ? 22.617 -8.627 -29.826 1.00 96.69 203 ASN A O 1
ATOM 1598 N N . GLY A 1 204 ? 20.524 -8.310 -29.108 1.00 97.06 204 GLY A N 1
ATOM 1599 C CA . GLY A 1 204 ? 20.026 -7.647 -30.312 1.00 97.06 204 GLY A CA 1
ATOM 1600 C C . GLY A 1 204 ? 20.791 -6.369 -30.659 1.00 97.06 204 GLY A C 1
ATOM 1601 O O . GLY A 1 204 ? 20.920 -6.033 -31.836 1.00 97.06 204 GLY A O 1
ATOM 1602 N N . LEU A 1 205 ? 21.402 -5.701 -29.671 1.00 97.25 205 LEU A N 1
ATOM 1603 C CA . LEU A 1 205 ? 22.262 -4.532 -29.903 1.00 97.25 205 LEU A CA 1
ATOM 1604 C C . LEU A 1 205 ? 23.557 -4.889 -30.649 1.00 97.25 205 LEU A C 1
ATOM 1606 O O . LEU A 1 205 ? 24.191 -4.006 -31.227 1.00 97.25 205 LEU A O 1
ATOM 1610 N N . ALA A 1 206 ? 23.916 -6.178 -30.736 1.00 97.00 206 ALA A N 1
ATOM 1611 C CA . ALA A 1 206 ? 25.012 -6.642 -31.584 1.00 97.00 206 ALA A CA 1
ATOM 1612 C C . ALA A 1 206 ? 24.815 -6.264 -33.063 1.00 97.00 206 ALA A C 1
ATOM 1614 O O . ALA A 1 206 ? 25.795 -6.208 -33.810 1.00 97.00 206 ALA A O 1
ATOM 1615 N N . LEU A 1 207 ? 23.584 -5.925 -33.480 1.00 96.94 207 LEU A N 1
ATOM 1616 C CA . LEU A 1 207 ? 23.281 -5.379 -34.804 1.00 96.94 207 LEU A CA 1
ATOM 1617 C C . LEU A 1 207 ? 24.151 -4.163 -35.167 1.00 96.94 207 LEU A C 1
ATOM 1619 O O . LEU A 1 207 ? 24.484 -3.987 -36.340 1.00 96.94 207 LEU A O 1
ATOM 1623 N N . GLN A 1 208 ? 24.579 -3.357 -34.188 1.00 96.06 208 GLN A N 1
ATOM 1624 C CA . GLN A 1 208 ? 25.510 -2.243 -34.402 1.00 96.06 208 GLN A CA 1
ATOM 1625 C C . GLN A 1 208 ? 26.790 -2.677 -35.133 1.00 96.06 208 GLN A C 1
ATOM 1627 O O . GLN A 1 208 ? 27.299 -1.937 -35.975 1.00 96.06 208 GLN A O 1
ATOM 1632 N N . TRP A 1 209 ? 27.269 -3.893 -34.862 1.00 94.56 209 TRP A N 1
ATOM 1633 C CA . TRP A 1 209 ? 28.539 -4.427 -35.360 1.00 94.56 209 TRP A CA 1
ATOM 1634 C C . TRP A 1 209 ? 28.406 -5.302 -36.610 1.00 94.56 209 TRP A C 1
ATOM 1636 O O . TRP A 1 209 ? 29.420 -5.756 -37.151 1.00 94.56 209 TRP A O 1
ATOM 1646 N N . VAL A 1 210 ? 27.177 -5.530 -37.075 1.00 95.62 210 VAL A N 1
ATOM 1647 C CA . VAL A 1 210 ? 26.882 -6.270 -38.306 1.00 95.62 210 VAL A CA 1
ATOM 1648 C C . VAL A 1 210 ? 27.218 -5.412 -39.523 1.00 95.62 210 VAL A C 1
ATOM 1650 O O . VAL A 1 210 ? 26.962 -4.207 -39.545 1.00 95.62 210 VAL A O 1
ATOM 1653 N N . LEU A 1 211 ? 27.785 -6.036 -40.558 1.00 94.75 211 LEU A N 1
ATOM 1654 C CA . LEU A 1 211 ? 28.138 -5.346 -41.798 1.00 94.75 211 LEU A CA 1
ATOM 1655 C C . LEU A 1 211 ? 26.878 -4.786 -42.489 1.00 94.75 211 LEU A C 1
ATOM 1657 O O . LEU A 1 211 ? 25.867 -5.489 -42.541 1.00 94.75 211 LEU A O 1
ATOM 1661 N N . PRO A 1 212 ? 26.914 -3.558 -43.050 1.00 93.12 212 PRO A N 1
ATOM 1662 C CA . PRO A 1 212 ? 25.729 -2.903 -43.610 1.00 93.12 212 PRO A CA 1
ATOM 1663 C C . PRO A 1 212 ? 24.940 -3.756 -44.613 1.00 93.12 212 PRO A C 1
ATOM 1665 O O . PRO A 1 212 ? 23.724 -3.859 -44.495 1.00 93.12 212 PRO A O 1
ATOM 1668 N N . HIS A 1 213 ? 25.615 -4.439 -45.544 1.00 91.88 213 HIS A N 1
ATOM 1669 C CA . HIS A 1 213 ? 24.964 -5.273 -46.566 1.00 91.88 213 HIS A CA 1
ATOM 1670 C C . HIS A 1 213 ? 24.302 -6.546 -46.014 1.00 91.88 213 HIS A C 1
ATOM 1672 O O . HIS A 1 213 ? 23.520 -7.180 -46.719 1.00 91.88 213 HIS A O 1
ATOM 1678 N N . LEU A 1 214 ? 24.584 -6.922 -44.761 1.00 93.50 214 LEU A N 1
ATOM 1679 C CA . LEU A 1 214 ? 23.932 -8.036 -44.067 1.00 93.50 214 LEU A CA 1
ATOM 1680 C C . LEU A 1 214 ? 22.759 -7.597 -43.186 1.00 93.50 214 LEU A C 1
ATOM 1682 O O . LEU A 1 214 ? 22.024 -8.460 -42.714 1.00 93.50 214 LEU A O 1
ATOM 1686 N N . LYS A 1 215 ? 22.521 -6.292 -42.994 1.00 93.88 215 LYS A N 1
ATOM 1687 C CA . LYS A 1 215 ? 21.364 -5.763 -42.244 1.00 93.88 215 LYS A CA 1
ATOM 1688 C C . LYS A 1 215 ? 20.068 -5.842 -43.062 1.00 93.88 215 LYS A C 1
ATOM 1690 O O . LYS A 1 215 ? 19.349 -4.859 -43.227 1.00 93.88 215 LYS A O 1
ATOM 1695 N N . ASN A 1 216 ? 19.785 -7.025 -43.595 1.00 91.94 216 ASN A N 1
ATOM 1696 C CA . ASN A 1 216 ? 18.544 -7.337 -44.285 1.00 91.94 216 ASN A CA 1
ATOM 1697 C C . ASN A 1 216 ? 17.412 -7.617 -43.287 1.00 91.94 216 ASN A C 1
ATOM 1699 O O . ASN A 1 216 ? 17.634 -7.823 -42.091 1.00 91.94 216 ASN A O 1
ATOM 1703 N N . LYS A 1 217 ? 16.184 -7.666 -43.804 1.00 92.75 217 LYS A N 1
ATOM 1704 C CA . LYS A 1 217 ? 14.973 -7.812 -42.997 1.00 92.75 217 LYS A CA 1
ATOM 1705 C C . LYS A 1 217 ? 14.999 -8.992 -42.004 1.00 92.75 217 LYS A C 1
ATOM 1707 O O . LYS A 1 217 ? 14.704 -8.740 -40.842 1.00 92.75 217 LYS A O 1
ATOM 1712 N N . PRO A 1 218 ? 15.392 -10.235 -42.359 1.00 94.69 218 PRO A N 1
ATOM 1713 C CA . PRO A 1 218 ? 15.469 -11.334 -41.386 1.00 94.69 218 PRO A CA 1
ATOM 1714 C C . PRO A 1 218 ? 16.427 -11.086 -40.212 1.00 94.69 218 PRO A C 1
ATOM 1716 O O . PRO A 1 218 ? 16.073 -11.355 -39.067 1.00 94.69 218 PRO A O 1
ATOM 1719 N N . ILE A 1 219 ? 17.626 -10.562 -40.484 1.00 95.44 219 ILE A N 1
ATOM 1720 C CA . ILE A 1 219 ? 18.640 -10.285 -39.453 1.00 95.44 219 ILE A CA 1
AT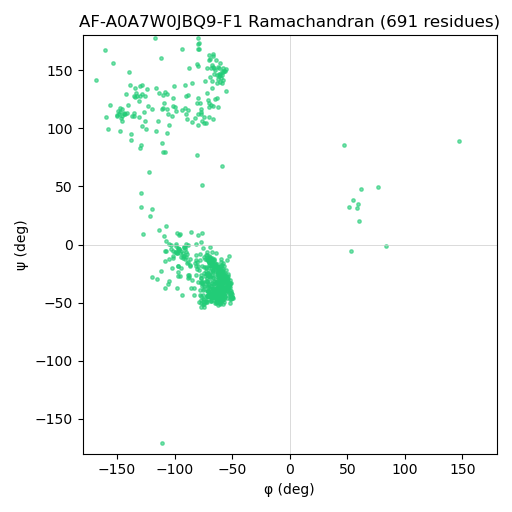OM 1721 C C . ILE A 1 219 ? 18.183 -9.135 -38.552 1.00 95.44 219 ILE A C 1
ATOM 1723 O O . ILE A 1 219 ? 18.296 -9.218 -37.330 1.00 95.44 219 ILE A O 1
ATOM 1727 N N . VAL A 1 220 ? 17.616 -8.085 -39.148 1.00 96.50 220 VAL A N 1
ATOM 1728 C CA . VAL A 1 220 ? 17.072 -6.949 -38.399 1.00 96.50 220 VAL A CA 1
ATOM 1729 C C . VAL A 1 220 ? 15.872 -7.370 -37.554 1.00 96.50 220 VAL A C 1
ATOM 1731 O O . VAL A 1 220 ? 15.817 -7.005 -36.385 1.00 96.50 220 VAL A O 1
ATOM 1734 N N . LEU A 1 221 ? 14.954 -8.182 -38.089 1.00 96.62 221 LEU A N 1
ATOM 1735 C CA . LEU A 1 221 ? 13.829 -8.732 -37.327 1.00 96.62 221 LEU A CA 1
ATOM 1736 C C . LEU A 1 221 ? 14.311 -9.557 -36.134 1.00 96.62 221 LEU A C 1
ATOM 1738 O O . LEU A 1 221 ? 13.805 -9.359 -35.035 1.00 96.62 221 LEU A O 1
ATOM 1742 N N . ALA A 1 222 ? 15.310 -10.425 -36.319 1.00 96.62 222 ALA A N 1
ATOM 1743 C CA . ALA A 1 222 ? 15.897 -11.180 -35.213 1.00 96.62 222 ALA A CA 1
ATOM 1744 C C . ALA A 1 222 ? 16.453 -10.249 -34.121 1.00 96.62 222 ALA A C 1
ATOM 1746 O O . ALA A 1 222 ? 16.227 -10.492 -32.938 1.00 96.62 222 ALA A O 1
ATOM 1747 N N . ALA A 1 223 ? 17.113 -9.153 -34.510 1.00 97.94 223 ALA A N 1
ATOM 1748 C CA . ALA A 1 223 ? 17.657 -8.178 -33.571 1.00 97.94 223 ALA A CA 1
ATOM 1749 C C . ALA A 1 223 ? 16.579 -7.394 -32.817 1.00 97.94 223 ALA A C 1
ATOM 1751 O O . ALA A 1 223 ? 16.639 -7.329 -31.593 1.00 97.94 223 ALA A O 1
ATOM 1752 N N . VAL A 1 224 ? 15.575 -6.844 -33.509 1.00 97.75 224 VAL A N 1
ATOM 1753 C CA . VAL A 1 224 ? 14.533 -6.027 -32.858 1.00 97.75 224 VAL A CA 1
ATOM 1754 C C . VAL A 1 224 ? 13.522 -6.851 -32.062 1.00 97.75 224 VAL A C 1
ATOM 1756 O O . VAL A 1 224 ? 12.914 -6.329 -31.135 1.00 97.75 224 VAL A O 1
ATOM 1759 N N . VAL A 1 225 ? 13.336 -8.132 -32.402 1.00 97.94 225 VAL A N 1
ATOM 1760 C CA . VAL A 1 225 ? 12.542 -9.072 -31.591 1.00 97.94 225 VAL A CA 1
ATOM 1761 C C . VAL A 1 225 ? 13.278 -9.435 -30.303 1.00 97.94 225 VAL A C 1
ATOM 1763 O O . VAL A 1 225 ? 12.631 -9.683 -29.290 1.00 97.94 225 VAL A O 1
ATOM 1766 N N . GLN A 1 226 ? 14.611 -9.472 -30.337 1.00 97.50 226 GLN A N 1
ATOM 1767 C CA . GLN A 1 226 ? 15.428 -9.730 -29.156 1.00 97.50 226 GLN A CA 1
ATOM 1768 C C . GLN A 1 226 ? 15.534 -8.483 -28.264 1.00 97.50 226 GLN A C 1
ATOM 1770 O O . GLN A 1 226 ? 15.396 -8.592 -27.049 1.00 97.50 226 GLN A O 1
ATOM 1775 N N . ASN A 1 227 ? 15.751 -7.310 -28.868 1.00 98.00 227 ASN A N 1
ATOM 1776 C CA . ASN A 1 227 ? 15.803 -6.013 -28.200 1.00 98.00 227 ASN A CA 1
ATOM 1777 C C . ASN A 1 227 ? 15.339 -4.916 -29.166 1.00 98.00 227 ASN A C 1
ATOM 1779 O O . ASN A 1 227 ? 16.044 -4.560 -30.109 1.00 98.00 227 ASN A O 1
ATOM 1783 N N . GLY A 1 228 ? 14.175 -4.331 -28.910 1.00 97.56 228 GLY A N 1
ATOM 1784 C CA . GLY A 1 228 ? 13.529 -3.339 -29.759 1.00 97.56 228 GLY A CA 1
ATOM 1785 C C . GLY A 1 228 ? 14.349 -2.066 -29.952 1.00 97.56 228 GLY A C 1
ATOM 1786 O O . GLY A 1 228 ? 14.215 -1.414 -30.987 1.00 97.56 228 GLY A O 1
ATOM 1787 N N . LEU A 1 229 ? 15.257 -1.729 -29.026 1.00 97.81 229 LEU A N 1
ATOM 1788 C CA . LEU A 1 229 ? 16.170 -0.590 -29.189 1.00 97.81 229 LEU A CA 1
ATOM 1789 C C . LEU A 1 229 ? 17.230 -0.833 -30.270 1.00 97.81 229 LEU A C 1
ATOM 1791 O O . LEU A 1 229 ? 17.806 0.128 -30.769 1.00 97.81 229 LEU A O 1
ATOM 1795 N N . ALA A 1 230 ? 17.433 -2.080 -30.715 1.00 97.62 230 ALA A N 1
ATOM 1796 C CA . ALA A 1 230 ? 18.286 -2.382 -31.864 1.00 97.62 230 ALA A CA 1
ATOM 1797 C C . ALA A 1 230 ? 17.833 -1.671 -33.152 1.00 97.62 230 ALA A C 1
ATOM 1799 O O . ALA A 1 230 ? 18.628 -1.553 -34.084 1.00 97.62 230 ALA A O 1
ATOM 1800 N N . LEU A 1 231 ? 16.593 -1.159 -33.195 1.00 96.69 231 LEU A N 1
ATOM 1801 C CA . LEU A 1 231 ? 16.087 -0.326 -34.286 1.00 96.69 231 LEU A CA 1
ATOM 1802 C C . LEU A 1 231 ? 16.995 0.888 -34.573 1.00 96.69 231 LEU A C 1
ATOM 1804 O O . LEU A 1 231 ? 17.174 1.245 -35.735 1.00 96.69 231 LEU A O 1
ATOM 1808 N N . GLU A 1 232 ? 17.644 1.448 -33.544 1.00 96.12 232 GLU A N 1
ATOM 1809 C CA . GLU A 1 232 ? 18.633 2.534 -33.660 1.00 96.12 232 GLU A CA 1
ATOM 1810 C C . GLU A 1 232 ? 19.767 2.213 -34.645 1.00 96.12 232 GLU A C 1
ATOM 1812 O O . GLU A 1 232 ? 20.263 3.091 -35.348 1.00 96.12 232 GLU A O 1
ATOM 1817 N N . TYR A 1 233 ? 20.169 0.942 -34.720 1.00 95.19 233 TYR A N 1
ATOM 1818 C CA . TYR A 1 233 ? 21.328 0.495 -35.489 1.00 95.19 233 TYR A CA 1
ATOM 1819 C C . TYR A 1 233 ? 20.978 -0.072 -36.865 1.00 95.19 233 TYR A C 1
ATOM 1821 O O . TYR A 1 233 ? 21.836 -0.683 -37.519 1.00 95.19 233 TYR A O 1
ATOM 1829 N N . THR A 1 234 ? 19.735 0.080 -37.311 1.00 91.56 234 THR A N 1
ATOM 1830 C CA . THR A 1 234 ? 19.330 -0.342 -38.652 1.00 91.56 234 THR A CA 1
ATOM 1831 C C . THR A 1 234 ? 19.758 0.682 -39.714 1.00 91.56 234 THR A C 1
ATOM 1833 O O . THR A 1 234 ? 20.314 1.735 -39.406 1.00 91.56 234 THR A O 1
ATOM 1836 N N . LEU A 1 235 ? 19.589 0.339 -40.993 1.00 84.12 235 LEU A N 1
ATOM 1837 C CA . LEU A 1 235 ? 19.741 1.295 -42.092 1.00 84.12 235 LEU A CA 1
ATOM 1838 C C . LEU A 1 235 ? 18.453 2.117 -42.223 1.00 84.12 235 LEU A C 1
ATOM 1840 O O . LEU A 1 235 ? 17.390 1.631 -41.852 1.00 84.12 235 LEU A O 1
ATOM 1844 N N . ASN A 1 236 ? 18.535 3.325 -42.786 1.00 76.44 236 ASN A N 1
ATOM 1845 C CA . ASN A 1 236 ? 17.374 4.217 -42.911 1.00 76.44 236 ASN A CA 1
ATOM 1846 C C . ASN A 1 236 ? 16.162 3.530 -43.576 1.00 76.44 236 ASN A C 1
ATOM 1848 O O . ASN A 1 236 ? 15.065 3.630 -43.040 1.00 76.44 236 ASN A O 1
ATOM 1852 N N . ASP A 1 237 ? 16.387 2.740 -44.630 1.00 78.69 237 ASP A N 1
ATOM 1853 C CA . ASP A 1 237 ? 15.356 1.976 -45.364 1.00 78.69 237 ASP A CA 1
ATOM 1854 C C . ASP A 1 237 ? 14.743 0.794 -44.571 1.00 78.69 237 ASP A C 1
ATOM 1856 O O . ASP A 1 237 ? 13.908 0.052 -45.079 1.00 78.69 237 ASP A O 1
ATOM 1860 N N . ASN A 1 238 ? 15.207 0.529 -43.345 1.00 78.06 238 ASN A N 1
ATOM 1861 C CA . ASN A 1 238 ? 14.586 -0.441 -42.436 1.00 78.06 238 ASN A CA 1
ATOM 1862 C C . ASN A 1 238 ? 13.746 0.256 -41.353 1.00 78.06 238 ASN A C 1
ATOM 1864 O O . ASN A 1 238 ? 12.882 -0.380 -40.745 1.00 78.06 238 ASN A O 1
ATOM 1868 N N . ASN A 1 239 ? 13.993 1.546 -41.102 1.00 78.94 239 ASN A N 1
ATOM 1869 C CA . ASN A 1 239 ? 13.253 2.349 -40.128 1.00 78.94 239 ASN A CA 1
ATOM 1870 C C . ASN A 1 239 ? 11.880 2.798 -40.652 1.00 78.94 239 ASN A C 1
ATOM 1872 O O . ASN A 1 239 ? 11.051 3.242 -39.855 1.00 78.94 239 ASN A O 1
ATOM 1876 N N . ASP A 1 240 ? 11.622 2.663 -41.954 1.00 85.31 240 ASP A N 1
ATOM 1877 C CA . ASP A 1 240 ? 10.336 2.870 -42.628 1.00 85.31 240 ASP A CA 1
ATOM 1878 C C . ASP A 1 240 ? 9.598 1.546 -42.953 1.00 85.31 240 ASP A C 1
ATOM 1880 O O . ASP A 1 240 ? 8.417 1.570 -43.327 1.00 85.31 240 ASP A O 1
ATOM 1884 N N . ASP A 1 241 ? 10.212 0.375 -42.711 1.00 94.94 241 ASP A N 1
ATOM 1885 C CA . ASP A 1 241 ? 9.522 -0.920 -42.771 1.00 94.94 241 ASP A CA 1
ATOM 1886 C C . ASP A 1 241 ? 8.616 -1.101 -41.542 1.00 94.94 241 ASP A C 1
ATOM 1888 O O . ASP A 1 241 ? 9.032 -1.329 -40.400 1.00 94.94 241 ASP A O 1
ATOM 1892 N N . LYS A 1 242 ? 7.310 -1.049 -41.801 1.00 95.44 242 LYS A N 1
ATOM 1893 C CA . LYS A 1 242 ? 6.262 -1.162 -40.785 1.00 95.44 242 LYS A CA 1
ATOM 1894 C C . LYS A 1 242 ? 6.320 -2.458 -39.973 1.00 95.44 242 LYS A C 1
ATOM 1896 O O . LYS A 1 242 ? 5.903 -2.448 -38.817 1.00 95.44 242 LYS A O 1
ATOM 1901 N N . GLU A 1 243 ? 6.741 -3.577 -40.557 1.00 96.88 243 GLU A N 1
ATOM 1902 C CA . GLU A 1 243 ? 6.824 -4.863 -39.859 1.00 96.88 243 GLU A CA 1
ATOM 1903 C C . GLU A 1 243 ? 7.973 -4.867 -38.853 1.00 96.88 243 GLU A C 1
ATOM 1905 O O . GLU A 1 243 ? 7.763 -5.253 -37.702 1.00 96.88 243 GLU A O 1
ATOM 1910 N N . ILE A 1 244 ? 9.141 -4.361 -39.263 1.00 97.31 244 ILE A N 1
ATOM 1911 C CA . ILE A 1 244 ? 10.317 -4.209 -38.397 1.00 97.31 244 ILE A CA 1
ATOM 1912 C C . ILE A 1 244 ? 9.987 -3.283 -37.229 1.00 97.31 244 ILE A C 1
ATOM 1914 O O . ILE A 1 244 ? 10.155 -3.664 -36.069 1.00 97.31 244 ILE A O 1
ATOM 1918 N N . VAL A 1 245 ? 9.434 -2.101 -37.513 1.00 97.81 245 VAL A N 1
ATOM 1919 C CA . VAL A 1 245 ? 9.074 -1.142 -36.462 1.00 97.81 245 VAL A CA 1
ATOM 1920 C C . VAL A 1 245 ? 7.983 -1.701 -35.549 1.00 97.81 245 VAL A C 1
ATOM 1922 O O . VAL A 1 245 ? 8.070 -1.539 -34.335 1.00 97.81 245 VAL A O 1
ATOM 1925 N N . LEU A 1 246 ? 6.973 -2.405 -36.079 1.00 98.19 246 LEU A N 1
ATOM 1926 C CA . LEU A 1 246 ? 5.956 -3.050 -35.239 1.00 98.19 246 LEU A CA 1
ATOM 1927 C C . LEU A 1 246 ? 6.543 -4.131 -34.329 1.00 98.19 246 LEU A C 1
ATOM 1929 O O . LEU A 1 246 ? 6.064 -4.269 -33.205 1.00 98.19 246 LEU A O 1
ATOM 1933 N N . ALA A 1 247 ? 7.521 -4.907 -34.797 1.00 97.88 247 ALA A N 1
ATOM 1934 C CA . ALA A 1 247 ? 8.224 -5.874 -33.960 1.00 97.88 247 ALA A CA 1
ATOM 1935 C C . ALA A 1 247 ? 9.008 -5.157 -32.849 1.00 97.88 247 ALA A C 1
ATOM 1937 O O . ALA A 1 247 ? 8.812 -5.473 -31.676 1.00 97.88 247 ALA A O 1
ATOM 1938 N N . ALA A 1 248 ? 9.773 -4.121 -33.207 1.00 98.31 248 ALA A N 1
ATOM 1939 C CA . ALA A 1 248 ? 10.565 -3.327 -32.273 1.00 98.31 248 ALA A CA 1
ATOM 1940 C C . ALA A 1 248 ? 9.713 -2.683 -31.168 1.00 98.31 248 ALA A C 1
ATOM 1942 O O . ALA A 1 248 ? 9.998 -2.860 -29.989 1.00 98.31 248 ALA A O 1
ATOM 1943 N N . VAL A 1 249 ? 8.625 -1.984 -31.520 1.00 98.44 249 VAL A N 1
ATOM 1944 C CA . VAL A 1 249 ? 7.794 -1.272 -30.525 1.00 98.44 249 VAL A CA 1
ATOM 1945 C C . VAL A 1 249 ? 6.946 -2.198 -29.654 1.00 98.44 249 VAL A C 1
ATOM 1947 O O . VAL A 1 249 ? 6.470 -1.782 -28.599 1.00 98.44 249 VAL A O 1
ATOM 1950 N N . ARG A 1 250 ? 6.712 -3.440 -30.096 1.00 98.38 250 ARG A N 1
ATOM 1951 C CA . ARG A 1 250 ? 6.051 -4.469 -29.280 1.00 98.38 250 ARG A CA 1
ATOM 1952 C C . ARG A 1 250 ? 6.992 -5.063 -28.244 1.00 98.38 250 ARG A C 1
ATOM 1954 O O . ARG A 1 250 ? 6.515 -5.433 -27.177 1.00 98.38 250 ARG A O 1
ATOM 1961 N N . GLU A 1 251 ? 8.279 -5.152 -28.564 1.00 98.31 251 GLU A N 1
ATOM 1962 C CA . GLU A 1 251 ? 9.315 -5.536 -27.608 1.00 98.31 251 GLU A CA 1
ATOM 1963 C C . GLU A 1 251 ? 9.588 -4.370 -26.647 1.00 98.31 251 GLU A C 1
ATOM 1965 O O . GLU A 1 251 ? 9.379 -4.523 -25.447 1.00 98.31 251 GLU A O 1
ATOM 1970 N N . ASN A 1 252 ? 9.894 -3.175 -27.171 1.00 98.44 252 ASN A N 1
ATOM 1971 C CA . ASN A 1 252 ? 10.141 -1.954 -26.403 1.00 98.44 252 ASN A CA 1
ATOM 1972 C C . ASN A 1 252 ? 9.463 -0.732 -27.040 1.00 98.44 252 ASN A C 1
ATOM 1974 O O . ASN A 1 252 ? 9.905 -0.217 -28.063 1.00 98.44 252 ASN A O 1
ATOM 1978 N N . GLY A 1 253 ? 8.423 -0.193 -26.400 1.00 98.38 253 GLY A N 1
ATOM 1979 C CA . GLY A 1 253 ? 7.630 0.919 -26.925 1.00 98.38 253 GLY A CA 1
ATOM 1980 C C . GLY A 1 253 ? 8.437 2.199 -27.158 1.00 98.38 253 GLY A C 1
ATOM 1981 O O . GLY A 1 253 ? 8.104 2.973 -28.055 1.00 98.38 253 GLY A O 1
ATOM 1982 N N . LEU A 1 254 ? 9.535 2.407 -26.420 1.00 98.44 254 LEU A N 1
ATOM 1983 C CA . LEU A 1 254 ? 10.425 3.558 -26.617 1.00 98.44 254 LEU A CA 1
ATOM 1984 C C . LEU A 1 254 ? 11.252 3.454 -27.904 1.00 98.44 254 LEU A C 1
ATOM 1986 O O . LEU A 1 254 ? 11.785 4.467 -28.351 1.00 98.44 254 LEU A O 1
ATOM 1990 N N . ALA A 1 255 ? 11.311 2.280 -28.545 1.00 98.19 255 ALA A N 1
ATOM 1991 C CA . ALA A 1 255 ? 11.923 2.120 -29.863 1.00 98.19 255 ALA A CA 1
ATOM 1992 C C . ALA A 1 255 ? 11.244 2.989 -30.935 1.00 98.19 255 ALA A C 1
ATOM 1994 O O . ALA A 1 255 ? 11.858 3.299 -31.952 1.00 98.19 255 ALA A O 1
ATOM 1995 N N . LEU A 1 256 ? 10.012 3.466 -30.695 1.00 98.06 256 LEU A N 1
ATOM 1996 C CA . LEU A 1 256 ? 9.324 4.408 -31.582 1.00 98.06 256 LEU A CA 1
ATOM 1997 C C . LEU A 1 256 ? 10.165 5.664 -31.885 1.00 98.06 256 LEU A C 1
ATOM 1999 O O . LEU A 1 256 ? 10.024 6.246 -32.957 1.00 98.06 256 LEU A O 1
ATOM 2003 N N . GLN A 1 257 ? 11.070 6.058 -30.981 1.00 97.50 257 GLN A N 1
ATOM 2004 C CA . GLN A 1 257 ? 11.983 7.189 -31.179 1.00 97.50 257 GLN A CA 1
ATOM 2005 C C . GLN A 1 257 ? 12.995 7.002 -32.320 1.00 97.50 257 GLN A C 1
ATOM 2007 O O . GLN A 1 257 ? 13.596 7.989 -32.741 1.00 97.50 257 GLN A O 1
ATOM 2012 N N . PHE A 1 258 ? 13.191 5.772 -32.801 1.00 96.81 258 PHE A N 1
ATOM 2013 C CA . PHE A 1 258 ? 14.105 5.433 -33.896 1.00 96.81 258 PHE A CA 1
ATOM 2014 C C . PHE A 1 258 ? 13.374 5.133 -35.209 1.00 96.81 258 PHE A C 1
ATOM 2016 O O . PHE A 1 258 ? 14.001 5.110 -36.261 1.00 96.81 258 PHE A O 1
ATOM 2023 N N . ALA A 1 259 ? 12.049 4.960 -35.171 1.00 96.38 259 ALA A N 1
ATOM 2024 C CA . ALA A 1 259 ? 11.246 4.780 -36.376 1.00 96.38 259 ALA A CA 1
ATOM 2025 C C . ALA A 1 259 ? 11.313 6.019 -37.281 1.00 96.38 259 ALA A C 1
ATOM 2027 O O . ALA A 1 259 ? 11.459 7.146 -36.789 1.00 96.38 259 ALA A O 1
ATOM 2028 N N . ASP A 1 260 ? 11.131 5.828 -38.585 1.00 95.38 260 ASP A N 1
ATOM 2029 C CA . ASP A 1 260 ? 10.984 6.936 -39.524 1.00 95.38 260 ASP A CA 1
ATOM 2030 C C . ASP A 1 260 ? 9.782 7.827 -39.153 1.00 95.38 260 ASP A C 1
ATOM 2032 O O . ASP A 1 260 ? 8.783 7.364 -38.584 1.00 95.38 260 ASP A O 1
ATOM 2036 N N . LEU A 1 261 ? 9.875 9.123 -39.470 1.00 92.50 261 LEU A N 1
ATOM 2037 C CA . LEU A 1 261 ? 8.847 10.117 -39.151 1.00 92.50 261 LEU A CA 1
ATOM 2038 C C . LEU A 1 261 ? 7.465 9.711 -39.679 1.00 92.50 261 LEU A C 1
ATOM 2040 O O . LEU A 1 261 ? 6.471 9.902 -38.975 1.00 92.50 261 LEU A O 1
ATOM 2044 N N . TYR A 1 262 ? 7.393 9.093 -40.863 1.00 94.44 262 TYR A N 1
ATOM 2045 C CA . TYR A 1 262 ? 6.136 8.608 -41.425 1.00 94.44 262 TYR A CA 1
ATOM 2046 C C . TYR A 1 262 ? 5.480 7.556 -40.520 1.00 94.44 262 TYR A C 1
ATOM 2048 O O . TYR A 1 262 ? 4.288 7.646 -40.214 1.00 94.44 262 TYR A O 1
ATOM 2056 N N . LEU A 1 263 ? 6.251 6.585 -40.018 1.00 96.56 263 LEU A N 1
ATOM 2057 C CA . LEU A 1 263 ? 5.729 5.522 -39.155 1.00 96.56 263 LEU A CA 1
ATOM 2058 C C . LEU A 1 263 ? 5.363 6.004 -37.748 1.00 96.56 263 LEU A C 1
ATOM 2060 O O . LEU A 1 263 ? 4.450 5.438 -37.138 1.00 96.56 263 LEU A O 1
ATOM 2064 N N . ARG A 1 264 ? 5.972 7.092 -37.260 1.00 97.19 264 ARG A N 1
ATOM 2065 C CA . ARG A 1 264 ? 5.518 7.788 -36.038 1.00 97.19 264 ARG A CA 1
ATOM 2066 C C . ARG A 1 264 ? 4.142 8.441 -36.201 1.00 97.19 264 ARG A C 1
ATOM 2068 O O . ARG A 1 264 ? 3.495 8.725 -35.195 1.00 97.19 264 ARG A O 1
ATOM 2075 N N . GLY A 1 265 ? 3.685 8.647 -37.438 1.00 96.06 265 GLY A N 1
ATOM 2076 C CA . GLY A 1 265 ? 2.337 9.104 -37.793 1.00 96.06 265 GLY A CA 1
ATOM 2077 C C . GLY A 1 265 ? 1.328 7.983 -38.059 1.00 96.06 265 GLY A C 1
ATOM 2078 O O . GLY A 1 265 ? 0.152 8.255 -38.302 1.00 96.06 265 GLY A O 1
ATOM 2079 N N . VAL A 1 266 ? 1.734 6.711 -37.989 1.00 97.62 266 VAL A N 1
ATOM 2080 C CA . VAL A 1 266 ? 0.833 5.577 -38.235 1.00 97.62 266 VAL A CA 1
ATOM 2081 C C . VAL A 1 266 ? 0.166 5.135 -36.934 1.00 97.62 266 VAL A C 1
ATOM 2083 O O . VAL A 1 266 ? 0.803 4.530 -36.071 1.00 97.62 266 VAL A O 1
ATOM 2086 N N . GLU A 1 267 ? -1.155 5.335 -36.826 1.00 97.50 267 GLU A N 1
ATOM 2087 C CA . GLU A 1 267 ? -1.934 5.019 -35.612 1.00 97.50 267 GLU A CA 1
ATOM 2088 C C . GLU A 1 267 ? -1.663 3.597 -35.099 1.00 97.50 267 GLU A C 1
ATOM 2090 O O . GLU A 1 267 ? -1.414 3.404 -33.915 1.00 97.50 267 GLU A O 1
ATOM 2095 N N . LYS A 1 268 ? -1.652 2.584 -35.979 1.00 97.81 268 LYS A N 1
ATOM 2096 C CA . LYS A 1 268 ? -1.421 1.182 -35.581 1.00 97.81 268 LYS A CA 1
ATOM 2097 C C . LYS A 1 268 ? -0.057 0.968 -34.909 1.00 97.81 268 LYS A C 1
ATOM 2099 O O . LYS A 1 268 ? 0.032 0.143 -34.003 1.00 97.81 268 LYS A O 1
ATOM 2104 N N . VAL A 1 269 ? 0.980 1.675 -35.362 1.00 98.31 269 VAL A N 1
ATOM 2105 C CA . VAL A 1 269 ? 2.343 1.581 -34.816 1.00 98.31 269 VAL A CA 1
ATOM 2106 C C . VAL A 1 269 ? 2.397 2.286 -33.467 1.00 98.31 269 VAL A C 1
ATOM 2108 O O . VAL A 1 269 ? 2.779 1.674 -32.473 1.00 98.31 269 VAL A O 1
ATOM 2111 N N . VAL A 1 270 ? 1.914 3.5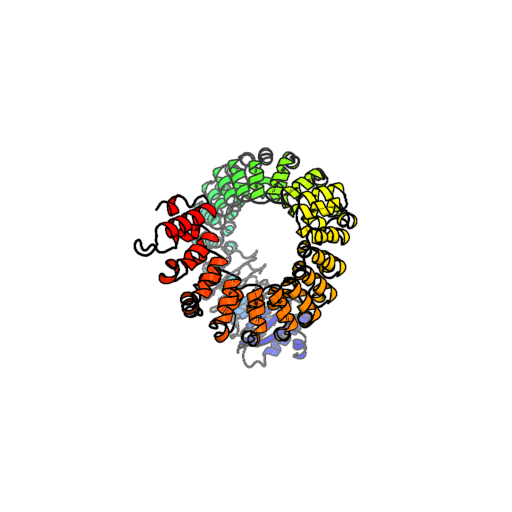29 -33.404 1.00 98.50 270 VAL A N 1
ATOM 2112 C CA . VAL A 1 270 ? 1.901 4.312 -32.162 1.00 98.50 270 VAL A CA 1
ATOM 2113 C C . VAL A 1 270 ? 1.039 3.651 -31.092 1.00 98.50 270 VAL A C 1
ATOM 2115 O O . VAL A 1 270 ? 1.467 3.549 -29.951 1.00 98.50 270 VAL A O 1
ATOM 2118 N N . VAL A 1 271 ? -0.140 3.128 -31.440 1.00 98.56 271 VAL A N 1
ATOM 2119 C CA . VAL A 1 271 ? -0.993 2.394 -30.493 1.00 98.56 271 VAL A CA 1
ATOM 2120 C C . VAL A 1 271 ? -0.287 1.147 -29.959 1.00 98.56 271 VAL A C 1
ATOM 2122 O O . VAL A 1 271 ? -0.441 0.836 -28.781 1.00 98.56 271 VAL A O 1
ATOM 2125 N N . ALA A 1 272 ? 0.478 0.427 -30.787 1.00 98.44 272 ALA A N 1
ATOM 2126 C CA . ALA A 1 272 ? 1.276 -0.703 -30.311 1.00 98.44 272 ALA A CA 1
ATOM 2127 C C . ALA A 1 272 ? 2.363 -0.236 -29.329 1.00 98.44 272 ALA A C 1
ATOM 2129 O O . ALA A 1 272 ? 2.469 -0.803 -28.244 1.00 98.44 272 ALA A O 1
ATOM 2130 N N . ALA A 1 273 ? 3.080 0.841 -29.666 1.00 98.69 273 ALA A N 1
ATOM 2131 C CA . ALA A 1 273 ? 4.120 1.422 -28.825 1.00 98.69 273 ALA A CA 1
ATOM 2132 C C . ALA A 1 273 ? 3.580 1.904 -27.469 1.00 98.69 273 ALA A C 1
ATOM 2134 O O . ALA A 1 273 ? 4.099 1.506 -26.432 1.00 98.69 273 ALA A O 1
ATOM 2135 N N . VAL A 1 274 ? 2.497 2.694 -27.448 1.00 98.62 274 VAL A N 1
ATOM 2136 C CA . VAL A 1 274 ? 1.940 3.245 -26.196 1.00 98.62 274 VAL A CA 1
ATOM 2137 C C . VAL A 1 274 ? 1.257 2.195 -25.324 1.00 98.62 274 VAL A C 1
ATOM 2139 O O . VAL A 1 274 ? 1.170 2.371 -24.112 1.00 98.62 274 VAL A O 1
ATOM 2142 N N . LYS A 1 275 ? 0.780 1.090 -25.915 1.00 98.44 275 LYS A N 1
ATOM 2143 C CA . LYS A 1 275 ? 0.290 -0.065 -25.149 1.00 98.44 275 LYS A CA 1
ATOM 2144 C C . LYS A 1 275 ? 1.423 -0.838 -24.481 1.00 98.44 275 LYS A C 1
ATOM 2146 O O . LYS A 1 275 ? 1.191 -1.410 -23.422 1.00 98.44 275 LYS A O 1
ATOM 2151 N N . GLN A 1 276 ? 2.609 -0.864 -25.089 1.00 98.50 276 GLN A N 1
ATOM 2152 C CA . GLN A 1 276 ? 3.805 -1.443 -24.483 1.00 98.50 276 GLN A CA 1
ATOM 2153 C C . GLN A 1 276 ? 4.351 -0.493 -23.400 1.00 98.50 276 GLN A C 1
ATOM 2155 O O . GLN A 1 276 ? 4.505 -0.911 -22.254 1.00 98.50 276 GLN A O 1
ATOM 2160 N N . ASN A 1 277 ? 4.545 0.792 -23.729 1.00 98.56 277 ASN A N 1
ATOM 2161 C CA . ASN A 1 277 ? 5.012 1.853 -22.831 1.00 98.56 277 ASN A CA 1
ATOM 2162 C C . ASN A 1 277 ? 4.313 3.184 -23.143 1.00 98.56 277 ASN A C 1
ATOM 2164 O O . ASN A 1 277 ? 4.577 3.804 -24.169 1.00 98.56 277 ASN A O 1
ATOM 2168 N N . GLY A 1 278 ? 3.469 3.673 -22.233 1.00 98.44 278 GLY A N 1
ATOM 2169 C CA . GLY A 1 278 ? 2.652 4.872 -22.422 1.00 98.44 278 GLY A CA 1
ATOM 2170 C C . GLY A 1 278 ? 3.468 6.139 -22.686 1.00 98.44 278 GLY A C 1
ATOM 2171 O O . GLY A 1 278 ? 3.016 7.005 -23.435 1.00 98.44 278 GLY A O 1
ATOM 2172 N N . LEU A 1 279 ? 4.700 6.226 -22.168 1.00 98.62 279 LEU A N 1
ATOM 2173 C CA . LEU A 1 279 ? 5.600 7.359 -22.422 1.00 98.62 279 LEU A CA 1
ATOM 2174 C C . LEU A 1 279 ? 6.127 7.395 -23.862 1.00 98.62 279 LEU A C 1
ATOM 2176 O O . LEU A 1 279 ? 6.651 8.424 -24.286 1.00 98.62 279 LEU A O 1
ATOM 2180 N N . ALA A 1 280 ? 5.941 6.329 -24.649 1.00 98.62 280 ALA A N 1
ATOM 2181 C CA . ALA A 1 280 ? 6.229 6.341 -26.082 1.00 98.62 280 ALA A CA 1
ATOM 2182 C C . ALA A 1 280 ? 5.395 7.388 -26.842 1.00 98.62 280 ALA A C 1
ATOM 2184 O O . ALA A 1 280 ? 5.778 7.798 -27.937 1.00 98.62 280 ALA A O 1
ATOM 2185 N N . LEU A 1 281 ? 4.294 7.883 -26.255 1.00 98.56 281 LEU A N 1
ATOM 2186 C CA . LEU A 1 281 ? 3.487 8.964 -26.825 1.00 98.56 281 LEU A CA 1
ATOM 2187 C C . LEU A 1 281 ? 4.323 10.217 -27.141 1.00 98.56 281 LEU A C 1
ATOM 2189 O O . LEU A 1 281 ? 4.024 10.921 -28.103 1.00 98.56 281 LEU A O 1
ATOM 2193 N N . GLN A 1 282 ? 5.404 10.466 -26.393 1.00 98.38 282 GLN A N 1
ATOM 2194 C CA . GLN A 1 282 ? 6.318 11.590 -26.628 1.00 98.38 282 GLN A CA 1
ATOM 2195 C C . GLN A 1 282 ? 7.048 11.533 -27.976 1.00 98.38 282 GLN A C 1
ATOM 2197 O O . GLN A 1 282 ? 7.558 12.553 -28.434 1.00 98.38 282 GLN A O 1
ATOM 2202 N N . PHE A 1 283 ? 7.110 10.355 -28.602 1.00 98.25 283 PHE A N 1
ATOM 2203 C CA . PHE A 1 283 ? 7.737 10.139 -29.905 1.00 98.25 283 PHE A CA 1
ATOM 2204 C C . PHE A 1 283 ? 6.717 10.043 -31.037 1.00 98.25 283 PHE A C 1
ATOM 2206 O O . PHE A 1 283 ? 7.105 10.080 -32.199 1.00 98.25 283 PHE A O 1
ATOM 2213 N N . ALA A 1 284 ? 5.421 9.953 -30.724 1.00 98.06 284 ALA A N 1
ATOM 2214 C CA . ALA A 1 284 ? 4.374 9.968 -31.734 1.00 98.06 284 ALA A CA 1
ATOM 2215 C C . ALA A 1 284 ? 4.385 11.290 -32.510 1.00 98.06 284 ALA A C 1
ATOM 2217 O O . ALA A 1 284 ? 4.743 12.341 -31.965 1.00 98.06 284 ALA A O 1
ATOM 2218 N N . ASP A 1 285 ? 3.935 11.246 -33.758 1.00 97.38 285 ASP A N 1
ATOM 2219 C CA . ASP A 1 285 ? 3.671 12.451 -34.531 1.00 97.38 285 ASP A CA 1
ATOM 2220 C C . ASP A 1 285 ? 2.681 13.383 -33.803 1.00 97.38 285 ASP A C 1
ATOM 2222 O O . ASP A 1 285 ? 1.806 12.936 -33.048 1.00 97.38 285 ASP A O 1
ATOM 2226 N N . PHE A 1 286 ? 2.825 14.692 -34.026 1.00 94.69 286 PHE A N 1
ATOM 2227 C CA . PHE A 1 286 ? 2.032 15.721 -33.358 1.00 94.69 286 PHE A CA 1
ATOM 2228 C C . PHE A 1 286 ? 0.520 15.496 -33.508 1.00 94.69 286 PHE A C 1
ATOM 2230 O O . PHE A 1 286 ? -0.217 15.652 -32.530 1.00 94.69 286 PHE A O 1
ATOM 2237 N N . TYR A 1 287 ? 0.050 15.065 -34.685 1.00 96.25 287 TYR A N 1
ATOM 2238 C CA . TYR A 1 287 ? -1.373 14.821 -34.919 1.00 96.25 287 TYR A CA 1
ATOM 2239 C C . TYR A 1 287 ? -1.900 13.669 -34.056 1.00 96.25 287 TYR A C 1
ATOM 2241 O O . TYR A 1 287 ? -2.983 13.777 -33.474 1.00 96.25 287 TYR A O 1
ATOM 2249 N N . LEU A 1 288 ? -1.123 12.593 -33.887 1.00 97.62 288 LEU A N 1
ATOM 2250 C CA . LEU A 1 288 ? -1.535 11.433 -33.088 1.00 97.62 288 LEU A CA 1
ATOM 2251 C C . LEU A 1 288 ? -1.551 11.703 -31.580 1.00 97.62 288 LEU A C 1
ATOM 2253 O O . LEU A 1 288 ? -2.350 11.095 -30.867 1.00 97.62 288 LEU A O 1
ATOM 2257 N N . ARG A 1 289 ? -0.776 12.679 -31.092 1.00 98.00 289 ARG A N 1
ATOM 2258 C CA . ARG A 1 289 ? -0.896 13.183 -29.707 1.00 98.00 289 ARG A CA 1
ATOM 2259 C C . ARG A 1 289 ? -2.225 13.907 -29.447 1.00 98.00 289 ARG A C 1
ATOM 2261 O O . ARG A 1 289 ? -2.573 14.171 -28.294 1.00 98.00 289 ARG A O 1
ATOM 2268 N N . GLY A 1 290 ? -2.970 14.244 -30.501 1.00 96.69 290 GLY A N 1
ATOM 2269 C CA . GLY A 1 290 ? -4.314 14.825 -30.453 1.00 96.69 290 GLY A CA 1
ATOM 2270 C C . GLY A 1 290 ? -5.461 13.834 -30.662 1.00 96.69 290 GLY A C 1
ATOM 2271 O O . GLY A 1 290 ? -6.626 14.244 -30.596 1.00 96.69 290 GLY A O 1
ATOM 2272 N N . VAL A 1 291 ? -5.157 12.553 -30.892 1.00 98.00 291 VAL A N 1
ATOM 2273 C CA . VAL A 1 291 ? -6.154 11.501 -31.125 1.00 98.00 291 VAL A CA 1
ATOM 2274 C C . VAL A 1 291 ? -6.538 10.843 -29.804 1.00 98.00 291 VAL A C 1
ATOM 2276 O O . VAL A 1 291 ? -5.721 10.194 -29.152 1.00 98.00 291 VAL A O 1
ATOM 2279 N N . GLU A 1 292 ? -7.815 10.961 -29.438 1.00 97.50 292 GLU A N 1
ATOM 2280 C CA . GLU A 1 292 ? -8.363 10.456 -28.173 1.00 97.50 292 GLU A CA 1
ATOM 2281 C C . GLU A 1 292 ? -8.014 8.983 -27.938 1.00 97.50 292 GLU A C 1
ATOM 2283 O O . GLU A 1 292 ? -7.460 8.637 -26.902 1.00 97.50 292 GLU A O 1
ATOM 2288 N N . LYS A 1 293 ? -8.259 8.113 -28.923 1.00 97.44 293 LYS A N 1
ATOM 2289 C CA . LYS A 1 293 ? -7.997 6.671 -28.811 1.00 97.44 293 LYS A CA 1
ATOM 2290 C C . LYS A 1 293 ? -6.531 6.345 -28.493 1.00 97.44 293 LYS A C 1
ATOM 2292 O O . LYS A 1 293 ? -6.270 5.416 -27.730 1.00 97.44 293 LYS A O 1
ATOM 2297 N N . VAL A 1 294 ? -5.589 7.096 -29.067 1.00 98.44 294 VAL A N 1
ATOM 2298 C CA . VAL A 1 294 ? -4.146 6.912 -28.847 1.00 98.44 294 VAL A CA 1
ATOM 2299 C C . VAL A 1 294 ? -3.768 7.380 -27.446 1.00 98.44 294 VAL A C 1
ATOM 2301 O O . VAL A 1 294 ? -3.154 6.628 -26.691 1.00 98.44 294 VAL A O 1
ATOM 2304 N N . VAL A 1 295 ? -4.193 8.589 -27.067 1.00 98.56 295 VAL A N 1
ATOM 2305 C CA . VAL A 1 295 ? -3.892 9.163 -25.749 1.00 98.56 295 VAL A CA 1
ATOM 2306 C C . VAL A 1 295 ? -4.544 8.358 -24.630 1.00 98.56 295 VAL A C 1
ATOM 2308 O O . VAL A 1 295 ? -3.883 8.062 -23.644 1.00 98.56 295 VAL A O 1
ATOM 2311 N N . VAL A 1 296 ? -5.795 7.921 -24.789 1.00 98.50 296 VAL A N 1
ATOM 2312 C CA . VAL A 1 296 ? -6.477 7.055 -23.815 1.00 98.50 296 VAL A CA 1
ATOM 2313 C C . VAL A 1 296 ? -5.727 5.734 -23.636 1.00 98.50 296 VAL A C 1
ATOM 2315 O O . VAL A 1 296 ? -5.593 5.266 -22.506 1.00 98.50 296 VAL A O 1
ATOM 2318 N N . ALA A 1 297 ? -5.214 5.132 -24.715 1.00 98.25 297 ALA A N 1
ATOM 2319 C CA . ALA A 1 297 ? -4.380 3.935 -24.607 1.00 98.25 297 ALA A CA 1
ATOM 2320 C C . ALA A 1 297 ? -3.081 4.219 -23.832 1.00 98.25 297 ALA A C 1
ATOM 2322 O O . ALA A 1 297 ? -2.727 3.436 -22.953 1.00 98.25 297 ALA A O 1
ATOM 2323 N N . ALA A 1 298 ? -2.428 5.353 -24.105 1.00 98.69 298 ALA A N 1
ATOM 2324 C CA . ALA A 1 298 ? -1.203 5.764 -23.425 1.00 98.69 298 ALA A CA 1
ATOM 2325 C C . ALA A 1 298 ? -1.420 6.031 -21.927 1.00 98.69 298 ALA A C 1
ATOM 2327 O O . ALA A 1 298 ? -0.713 5.456 -21.107 1.00 98.69 298 ALA A O 1
ATOM 2328 N N . VAL A 1 299 ? -2.425 6.833 -21.550 1.00 98.44 299 VAL A N 1
ATOM 2329 C CA . VAL A 1 299 ? -2.667 7.206 -20.141 1.00 98.44 299 VAL A CA 1
ATOM 2330 C C . VAL A 1 299 ? -3.198 6.051 -19.296 1.00 98.44 299 VAL A C 1
ATOM 2332 O O . VAL A 1 299 ? -2.964 6.017 -18.092 1.00 98.44 299 VAL A O 1
ATOM 2335 N N . LYS A 1 300 ? -3.885 5.078 -19.913 1.00 98.12 300 LYS A N 1
ATOM 2336 C CA . LYS A 1 300 ? -4.262 3.826 -19.240 1.00 98.12 300 LYS A CA 1
ATOM 2337 C C . LYS A 1 300 ? -3.051 2.941 -18.952 1.00 98.12 300 LYS A C 1
ATOM 2339 O O . LYS A 1 300 ? -3.073 2.217 -17.964 1.00 98.12 300 LYS A O 1
ATOM 2344 N N . GLN A 1 301 ? -2.025 2.987 -19.803 1.00 98.31 301 GLN A N 1
ATOM 2345 C CA . GLN A 1 301 ? -0.770 2.273 -19.579 1.00 98.31 301 GLN A CA 1
ATOM 2346 C C . GLN A 1 301 ? 0.088 3.016 -18.539 1.00 98.31 301 GLN A C 1
ATOM 2348 O O . GLN A 1 301 ? 0.496 2.408 -17.552 1.00 98.31 301 GLN A O 1
ATOM 2353 N N . ASN A 1 302 ? 0.293 4.328 -18.716 1.00 98.38 302 ASN A N 1
ATOM 2354 C CA . ASN A 1 302 ? 1.027 5.218 -17.814 1.00 98.38 302 ASN A CA 1
ATOM 2355 C C . ASN A 1 302 ? 0.371 6.605 -17.770 1.00 98.38 302 ASN A C 1
ATOM 2357 O O . ASN A 1 302 ? 0.436 7.354 -18.741 1.00 98.38 302 ASN A O 1
ATOM 2361 N N . GLY A 1 303 ? -0.206 6.983 -16.628 1.00 98.00 303 GLY A N 1
ATOM 2362 C CA . GLY A 1 303 ? -0.937 8.237 -16.450 1.00 98.00 303 GLY A CA 1
ATOM 2363 C C . GLY A 1 303 ? -0.090 9.482 -16.715 1.00 98.00 303 GLY A C 1
ATOM 2364 O O . GLY A 1 303 ? -0.617 10.485 -17.194 1.00 98.00 303 GLY A O 1
ATOM 2365 N N . LEU A 1 304 ? 1.230 9.416 -16.501 1.00 98.50 304 LEU A N 1
ATOM 2366 C CA . LEU A 1 304 ? 2.145 10.528 -16.790 1.00 98.50 304 LEU A CA 1
ATOM 2367 C C . LEU A 1 304 ? 2.262 10.820 -18.293 1.00 98.50 304 LEU A C 1
ATOM 2369 O O . LEU A 1 304 ? 2.615 11.933 -18.664 1.00 98.50 304 LEU A O 1
ATOM 2373 N N . ALA A 1 305 ? 1.872 9.882 -19.166 1.00 98.56 305 ALA A N 1
ATOM 2374 C CA . ALA A 1 305 ? 1.816 10.114 -20.609 1.00 98.56 305 ALA A CA 1
ATOM 2375 C C . ALA A 1 305 ? 0.888 11.280 -20.994 1.00 98.56 305 ALA A C 1
ATOM 2377 O O . ALA A 1 305 ? 1.021 11.825 -22.090 1.00 98.56 305 ALA A O 1
ATOM 2378 N N . LEU A 1 306 ? -0.017 11.699 -20.097 1.00 98.38 306 LEU A N 1
ATOM 2379 C CA . LEU A 1 306 ? -0.848 12.888 -20.278 1.00 98.38 306 LEU A CA 1
ATOM 2380 C C . LEU A 1 306 ? -0.012 14.146 -20.566 1.00 98.38 306 LEU A C 1
ATOM 2382 O O . LEU A 1 306 ? -0.479 15.006 -21.308 1.00 98.38 306 LEU A O 1
ATOM 2386 N N . GLU A 1 307 ? 1.219 14.236 -20.049 1.00 98.25 307 GLU A N 1
ATOM 2387 C CA . GLU A 1 307 ? 2.169 15.321 -20.339 1.00 98.25 307 GLU A CA 1
ATOM 2388 C C . GLU A 1 307 ? 2.347 15.563 -21.843 1.00 98.25 307 GLU A C 1
ATOM 2390 O O . GLU A 1 307 ? 2.395 16.705 -22.301 1.00 98.25 307 GLU A O 1
ATOM 2395 N N . HIS A 1 308 ? 2.397 14.480 -22.619 1.00 98.19 308 HIS A N 1
ATOM 2396 C CA . HIS A 1 308 ? 2.675 14.517 -24.051 1.00 98.19 308 HIS A CA 1
ATOM 2397 C C . HIS A 1 308 ? 1.412 14.628 -24.911 1.00 98.19 308 HIS A C 1
ATOM 2399 O O . HIS A 1 308 ? 1.512 14.713 -26.136 1.00 98.19 308 HIS A O 1
ATOM 2405 N N . ALA A 1 309 ? 0.223 14.635 -24.305 1.00 98.25 309 ALA A N 1
ATOM 2406 C CA . ALA A 1 309 ? -1.025 14.820 -25.029 1.00 98.25 309 ALA A CA 1
ATOM 2407 C C . ALA A 1 309 ? -1.183 16.269 -25.521 1.00 98.25 309 ALA A C 1
ATOM 2409 O O . ALA A 1 309 ? -0.711 17.234 -24.907 1.00 98.25 309 ALA A O 1
ATOM 2410 N N . SER A 1 310 ? -1.915 16.442 -26.624 1.00 97.56 310 SER A N 1
ATOM 2411 C CA . SER A 1 310 ? -2.280 17.777 -27.111 1.00 97.56 310 SER A CA 1
ATOM 2412 C C . SER A 1 310 ? -3.009 18.587 -26.030 1.00 97.56 310 SER A C 1
ATOM 2414 O O . SER A 1 310 ? -3.720 18.029 -25.192 1.00 97.56 310 SER A O 1
ATOM 2416 N N . MET A 1 311 ? -2.877 19.916 -26.073 1.00 95.75 311 MET A N 1
ATOM 2417 C CA . MET A 1 311 ? -3.549 20.827 -25.133 1.00 95.75 311 MET A CA 1
ATOM 2418 C C . MET A 1 311 ? -5.055 20.538 -25.020 1.00 95.75 311 MET A C 1
ATOM 2420 O O . MET A 1 311 ? -5.562 20.400 -23.912 1.00 95.75 311 MET A O 1
ATOM 2424 N N . ARG A 1 312 ? -5.736 20.327 -26.156 1.00 96.44 312 ARG A N 1
ATOM 2425 C CA . ARG A 1 312 ? -7.168 19.987 -26.221 1.00 96.44 312 ARG A CA 1
ATOM 2426 C C . ARG A 1 312 ? -7.526 18.747 -25.399 1.00 96.44 312 ARG A C 1
ATOM 2428 O O . ARG A 1 312 ? -8.551 18.731 -24.733 1.00 96.44 312 ARG A O 1
ATOM 2435 N N . LEU A 1 313 ? -6.700 17.699 -25.439 1.00 97.50 313 LEU A N 1
ATOM 2436 C CA . LEU A 1 313 ? -6.967 16.464 -24.691 1.00 97.50 313 LEU A CA 1
ATOM 2437 C C . LEU A 1 313 ? -6.566 16.563 -23.214 1.00 97.50 313 LEU A C 1
ATOM 2439 O O . LEU A 1 313 ? -7.111 15.834 -22.391 1.00 97.50 313 LEU A O 1
ATOM 2443 N N . ARG A 1 314 ? -5.675 17.495 -22.858 1.00 97.69 314 ARG A N 1
ATOM 2444 C CA . ARG A 1 314 ? -5.389 17.853 -21.458 1.00 97.69 314 ARG A CA 1
ATOM 2445 C C . ARG A 1 314 ? -6.505 18.683 -20.809 1.00 97.69 314 ARG A C 1
ATOM 2447 O O . ARG A 1 314 ? -6.498 18.841 -19.590 1.00 97.69 314 ARG A O 1
ATOM 2454 N N . GLU A 1 315 ? -7.454 19.193 -21.595 1.00 96.44 315 GLU A N 1
ATOM 2455 C CA . GLU A 1 315 ? -8.713 19.793 -21.125 1.00 96.44 315 GLU A CA 1
ATOM 2456 C C . GLU A 1 315 ? -9.866 18.784 -21.024 1.00 96.44 315 GLU A C 1
ATOM 2458 O O . GLU A 1 315 ? -10.899 19.086 -20.424 1.00 96.44 315 GLU A O 1
ATOM 2463 N N . ASP A 1 316 ? -9.717 17.585 -21.594 1.00 97.12 316 ASP A N 1
ATOM 2464 C CA . ASP A 1 316 ? -10.767 16.576 -21.544 1.00 97.12 316 ASP A CA 1
ATOM 2465 C C . ASP A 1 316 ? -10.805 15.923 -20.160 1.00 97.12 316 ASP A C 1
ATOM 2467 O O . ASP A 1 316 ? -9.965 15.096 -19.796 1.00 97.12 316 ASP A O 1
ATOM 2471 N N . VAL A 1 317 ? -11.831 16.281 -19.392 1.00 95.81 317 VAL A N 1
ATOM 2472 C CA . VAL A 1 317 ? -12.059 15.794 -18.030 1.00 95.81 317 VAL A CA 1
ATOM 2473 C C . VAL A 1 317 ? -12.015 14.264 -17.946 1.00 95.81 317 VAL A C 1
ATOM 2475 O O . VAL A 1 317 ? -11.458 13.730 -16.988 1.00 95.81 317 VAL A O 1
ATOM 2478 N N . LYS A 1 318 ? -12.553 13.533 -18.934 1.00 96.50 318 LYS A N 1
ATOM 2479 C CA . LYS A 1 318 ? -12.583 12.061 -18.907 1.00 96.50 318 LYS A CA 1
ATOM 2480 C C . LYS A 1 318 ? -11.185 11.477 -19.081 1.00 96.50 318 LYS A C 1
ATOM 2482 O O . LYS A 1 318 ? -10.831 10.533 -18.374 1.00 96.50 318 LYS A O 1
ATOM 2487 N N . ILE A 1 319 ? -10.387 12.036 -19.989 1.00 97.56 319 ILE A N 1
ATOM 2488 C CA . ILE A 1 319 ? -9.008 11.586 -20.226 1.00 97.56 319 ILE A CA 1
ATOM 2489 C C . ILE A 1 319 ? -8.132 11.911 -19.019 1.00 97.56 319 ILE A C 1
ATOM 2491 O O . ILE A 1 319 ? -7.396 11.046 -18.544 1.00 97.56 319 ILE A O 1
ATOM 2495 N N . VAL A 1 320 ? -8.248 13.126 -18.480 1.00 97.12 320 VAL A N 1
ATOM 2496 C CA . VAL A 1 320 ? -7.490 13.534 -17.294 1.00 97.12 320 VAL A CA 1
ATOM 2497 C C . VAL A 1 320 ? -7.871 12.682 -16.082 1.00 97.12 320 VAL A C 1
ATOM 2499 O O . VAL A 1 320 ? -6.985 12.270 -15.332 1.00 97.12 320 VAL A O 1
ATOM 2502 N N . PHE A 1 321 ? -9.149 12.329 -15.903 1.00 95.94 321 PHE A N 1
ATOM 2503 C CA . PHE A 1 321 ? -9.545 11.372 -14.867 1.00 95.94 321 PHE A CA 1
ATOM 2504 C C . PHE A 1 321 ? -8.967 9.979 -15.098 1.00 95.94 321 PHE A C 1
ATOM 2506 O O . PHE A 1 321 ? -8.482 9.376 -14.142 1.00 95.94 321 PHE A O 1
ATOM 2513 N N . ALA A 1 322 ? -8.979 9.469 -16.333 1.00 95.94 322 ALA A N 1
ATOM 2514 C CA . ALA A 1 322 ? -8.369 8.176 -16.643 1.00 95.94 322 ALA A CA 1
ATOM 2515 C C . ALA A 1 322 ? -6.871 8.171 -16.292 1.00 95.94 322 ALA A C 1
ATOM 2517 O O . ALA A 1 322 ? -6.397 7.238 -15.646 1.00 95.94 322 ALA A O 1
ATOM 2518 N N . ALA A 1 323 ? -6.155 9.246 -16.632 1.00 97.50 323 ALA A N 1
ATOM 2519 C CA . ALA A 1 323 ? -4.748 9.426 -16.291 1.00 97.50 323 ALA A CA 1
ATOM 2520 C C . ALA A 1 323 ? -4.522 9.523 -14.772 1.00 97.50 323 ALA A C 1
ATOM 2522 O O . ALA A 1 323 ? -3.655 8.842 -14.235 1.00 97.50 323 ALA A O 1
ATOM 2523 N N . THR A 1 324 ? -5.341 10.316 -14.071 1.00 95.25 324 THR A N 1
ATOM 2524 C CA . THR A 1 324 ? -5.257 10.528 -12.611 1.00 95.25 324 THR A CA 1
ATOM 2525 C C . THR A 1 324 ? -5.579 9.255 -11.827 1.00 95.25 324 THR A C 1
ATOM 2527 O O . THR A 1 324 ? -4.988 9.002 -10.781 1.00 95.25 324 THR A O 1
ATOM 2530 N N . THR A 1 325 ? -6.499 8.435 -12.341 1.00 95.19 325 THR A N 1
ATOM 2531 C CA . THR A 1 325 ? -6.851 7.135 -11.751 1.00 95.19 325 THR A CA 1
ATOM 2532 C C . THR A 1 325 ? -5.687 6.155 -11.856 1.00 95.19 325 THR A C 1
ATOM 2534 O O . THR A 1 325 ? -5.445 5.395 -10.925 1.00 95.19 325 THR A O 1
ATOM 2537 N N . GLN A 1 326 ? -4.950 6.186 -12.971 1.00 96.50 326 GLN A N 1
ATOM 2538 C CA . GLN A 1 326 ? -3.749 5.372 -13.152 1.00 96.50 326 GLN A CA 1
ATOM 2539 C C . GLN A 1 326 ? -2.601 5.889 -12.268 1.00 96.50 326 GLN A C 1
ATOM 2541 O O . GLN A 1 326 ? -1.967 5.110 -11.560 1.00 96.50 326 GLN A O 1
ATOM 2546 N N . ASN A 1 327 ? -2.361 7.204 -12.272 1.00 96.62 327 ASN A N 1
ATOM 2547 C CA . ASN A 1 327 ? -1.349 7.864 -11.455 1.00 96.62 327 ASN A CA 1
ATOM 2548 C C . ASN A 1 327 ? -1.811 9.272 -11.070 1.00 96.62 327 ASN A C 1
ATOM 2550 O O . ASN A 1 327 ? -1.947 10.151 -11.919 1.00 96.62 327 ASN A O 1
ATOM 2554 N N . VAL A 1 328 ? -1.970 9.512 -9.766 1.00 95.00 328 VAL A N 1
ATOM 2555 C CA . VAL A 1 328 ? -2.461 10.790 -9.227 1.00 95.00 328 VAL A CA 1
ATOM 2556 C C . VAL A 1 328 ? -1.621 11.992 -9.662 1.00 95.00 328 VAL A C 1
ATOM 2558 O O . VAL A 1 328 ? -2.166 13.075 -9.843 1.00 95.00 328 VAL A O 1
ATOM 2561 N N . HIS A 1 329 ? -0.318 11.816 -9.894 1.00 95.69 329 HIS A N 1
ATOM 2562 C CA . HIS A 1 329 ? 0.572 12.891 -10.333 1.00 95.69 329 HIS A CA 1
ATOM 2563 C C . HIS A 1 329 ? 0.259 13.385 -11.754 1.00 95.69 329 HIS A C 1
ATOM 2565 O O . HIS A 1 329 ? 0.631 14.506 -12.101 1.00 95.69 329 HIS A O 1
ATOM 2571 N N . ALA A 1 330 ? -0.496 12.611 -12.546 1.00 96.81 330 ALA A N 1
ATOM 2572 C CA . ALA A 1 330 ? -0.951 13.014 -13.871 1.00 96.81 330 ALA A CA 1
ATOM 2573 C C . ALA A 1 330 ? -1.835 14.268 -13.845 1.00 96.81 330 ALA A C 1
ATOM 2575 O O . ALA A 1 330 ? -1.821 15.041 -14.800 1.00 96.81 330 ALA A O 1
ATOM 2576 N N . VAL A 1 331 ? -2.548 14.533 -12.741 1.00 95.56 331 VAL A N 1
ATOM 2577 C CA . VAL A 1 331 ? -3.338 15.766 -12.581 1.00 95.56 331 VAL A CA 1
ATOM 2578 C C . VAL A 1 331 ? -2.467 17.026 -12.718 1.00 95.56 331 VAL A C 1
ATOM 2580 O O . VAL A 1 331 ? -2.942 18.066 -13.171 1.00 95.56 331 VAL A O 1
ATOM 2583 N N . GLY A 1 332 ? -1.166 16.925 -12.418 1.00 94.50 332 GLY A N 1
ATOM 2584 C CA . GLY A 1 332 ? -0.191 17.993 -12.629 1.00 94.50 332 GLY A CA 1
ATOM 2585 C C . GLY A 1 332 ? -0.021 18.390 -14.098 1.00 94.50 332 GLY A C 1
ATOM 2586 O O . GLY A 1 332 ? 0.330 19.536 -14.373 1.00 94.50 332 GLY A O 1
ATOM 2587 N N . TYR A 1 333 ? -0.352 17.506 -15.039 1.00 96.56 333 TYR A N 1
ATOM 2588 C CA . TYR A 1 333 ? -0.326 17.779 -16.477 1.00 96.56 333 TYR A CA 1
ATOM 2589 C C . TYR A 1 333 ? -1.683 18.188 -17.050 1.00 96.56 333 TYR A C 1
ATOM 2591 O O . TYR A 1 333 ? -1.752 18.536 -18.227 1.00 96.56 333 TYR A O 1
ATOM 2599 N N . ALA A 1 334 ? -2.754 18.186 -16.249 1.00 96.19 334 ALA A N 1
ATOM 2600 C CA . ALA A 1 334 ? -4.041 18.727 -16.672 1.00 96.19 334 ALA A CA 1
ATOM 2601 C C . ALA A 1 334 ? -3.899 20.195 -17.099 1.00 96.19 334 ALA A C 1
ATOM 2603 O O . ALA A 1 334 ? -3.059 20.936 -16.571 1.00 96.19 334 ALA A O 1
ATOM 2604 N N . HIS A 1 335 ? -4.733 20.623 -18.045 1.00 95.62 335 HIS A N 1
ATOM 2605 C CA . HIS A 1 335 ? -4.763 22.020 -18.456 1.00 95.62 335 HIS A CA 1
ATOM 2606 C C . HIS A 1 335 ? -5.135 22.934 -17.278 1.00 95.62 335 HIS A C 1
ATOM 2608 O O . HIS A 1 335 ? -5.938 22.563 -16.418 1.00 95.62 335 HIS A O 1
ATOM 2614 N N . GLU A 1 336 ? -4.573 24.144 -17.252 1.00 91.19 336 GLU A N 1
ATOM 2615 C CA . GLU A 1 336 ? -4.720 25.087 -16.136 1.00 91.19 336 GLU A CA 1
ATOM 2616 C C . GLU A 1 336 ? -6.189 25.431 -15.849 1.00 91.19 336 GLU A C 1
ATOM 2618 O O . GLU A 1 336 ? -6.604 25.506 -14.695 1.00 91.19 336 GLU A O 1
ATOM 2623 N N . ARG A 1 337 ? -7.019 25.498 -16.898 1.00 92.19 337 ARG A N 1
ATOM 2624 C CA . ARG A 1 337 ? -8.469 25.690 -16.773 1.00 92.19 337 ARG A CA 1
ATOM 2625 C C . ARG A 1 337 ? -9.140 24.648 -15.869 1.00 92.19 337 ARG A C 1
ATOM 2627 O O . ARG A 1 337 ? -10.036 25.004 -15.113 1.00 92.19 337 ARG A O 1
ATOM 2634 N N . LEU A 1 338 ? -8.726 23.379 -15.936 1.00 93.31 338 LEU A N 1
ATOM 2635 C CA . LEU A 1 338 ? -9.282 22.325 -15.077 1.00 93.31 338 LEU A CA 1
ATOM 2636 C C . LEU A 1 338 ? -8.769 22.441 -13.642 1.00 93.31 338 LEU A C 1
ATOM 2638 O O . LEU A 1 338 ? -9.522 22.212 -12.702 1.00 93.31 338 LEU A O 1
ATOM 2642 N N . LYS A 1 339 ? -7.509 22.841 -13.454 1.00 90.69 339 LYS A N 1
ATOM 2643 C CA . LYS A 1 339 ? -6.930 23.065 -12.119 1.00 90.69 339 LYS A CA 1
ATOM 2644 C C . LYS A 1 339 ? -7.571 24.245 -11.384 1.00 90.69 339 LYS A C 1
ATOM 2646 O O . LYS A 1 339 ? -7.537 24.285 -10.158 1.00 90.69 339 LYS A O 1
ATOM 2651 N N . GLN A 1 340 ? -8.177 25.171 -12.124 1.00 90.06 340 GLN A N 1
ATOM 2652 C CA . GLN A 1 340 ? -8.974 26.283 -11.599 1.00 90.06 340 GLN A CA 1
ATOM 2653 C C . GLN A 1 340 ? -10.467 25.942 -11.447 1.00 90.06 340 GLN A C 1
ATOM 2655 O O . GLN A 1 340 ? -11.222 26.730 -10.882 1.00 90.06 340 GLN A O 1
ATOM 2660 N N . ASP A 1 341 ? -10.919 24.773 -11.908 1.00 93.38 341 ASP A N 1
ATOM 2661 C CA . ASP A 1 341 ? -12.292 24.313 -11.704 1.00 93.38 341 ASP A CA 1
ATOM 2662 C C . ASP A 1 341 ? -12.411 23.609 -10.343 1.00 93.38 341 ASP A C 1
ATOM 2664 O O . ASP A 1 341 ? -12.000 22.458 -10.160 1.00 93.38 341 ASP A O 1
ATOM 2668 N N . LYS A 1 342 ? -13.034 24.301 -9.381 1.00 94.19 342 LYS A N 1
ATOM 2669 C CA . LYS A 1 342 ? -13.287 23.795 -8.022 1.00 94.19 342 LYS A CA 1
ATOM 2670 C C . LYS A 1 342 ? -13.942 22.409 -8.029 1.00 94.19 342 LYS A C 1
ATOM 2672 O O . LYS A 1 342 ? -13.539 21.534 -7.262 1.00 94.19 342 LYS A O 1
ATOM 2677 N N . LYS A 1 343 ? -14.926 22.171 -8.904 1.00 95.00 343 LYS A N 1
ATOM 26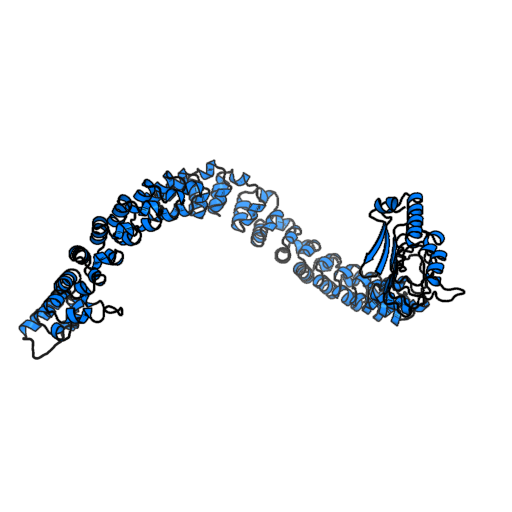78 C CA . LYS A 1 343 ? -15.650 20.893 -8.966 1.00 95.00 343 LYS A CA 1
ATOM 2679 C C . LYS A 1 343 ? -14.747 19.775 -9.474 1.00 95.00 343 LYS A C 1
ATOM 2681 O O . LYS A 1 343 ? -14.804 18.659 -8.947 1.00 95.00 343 LYS A O 1
ATOM 2686 N N . PHE A 1 344 ? -13.917 20.065 -10.473 1.00 94.75 344 PHE A N 1
ATOM 2687 C CA . PHE A 1 344 ? -12.936 19.115 -10.988 1.00 94.75 344 PHE A CA 1
ATOM 2688 C C . PHE A 1 344 ? -11.912 18.734 -9.911 1.00 94.75 344 PHE A C 1
ATOM 2690 O O . PHE A 1 344 ? -11.750 17.548 -9.624 1.00 94.75 344 PHE A O 1
ATOM 2697 N N . VAL A 1 345 ? -11.286 19.717 -9.255 1.00 95.06 345 VAL A N 1
ATOM 2698 C CA . VAL A 1 345 ? -10.251 19.462 -8.237 1.00 95.06 345 VAL A CA 1
ATOM 2699 C C . VAL A 1 345 ? -10.819 18.697 -7.035 1.00 95.06 345 VAL A C 1
ATOM 2701 O O . VAL A 1 345 ? -10.217 17.735 -6.566 1.00 95.06 345 VAL A O 1
ATOM 2704 N N . LEU A 1 346 ? -12.021 19.033 -6.560 1.00 96.12 346 LEU A N 1
ATOM 2705 C CA . LEU A 1 346 ? -12.665 18.267 -5.483 1.00 96.12 346 LEU A CA 1
ATOM 2706 C C . LEU A 1 346 ? -12.973 16.821 -5.889 1.00 96.12 346 LEU A C 1
ATOM 2708 O O . LEU A 1 346 ? -12.923 15.911 -5.059 1.00 96.12 346 LEU A O 1
ATOM 2712 N N . SER A 1 347 ? -13.280 16.596 -7.166 1.00 95.12 347 SER A N 1
ATOM 2713 C CA . SER A 1 347 ? -13.516 15.255 -7.699 1.00 95.12 347 SER A CA 1
ATOM 2714 C C . SER A 1 347 ? -12.216 14.444 -7.795 1.00 95.12 347 SER A C 1
ATOM 2716 O O . SER A 1 347 ? -12.235 13.252 -7.501 1.00 95.12 347 SER A O 1
ATOM 2718 N N . THR A 1 348 ? -11.074 15.062 -8.124 1.00 95.12 348 THR A N 1
ATOM 2719 C CA . THR A 1 348 ? -9.770 14.370 -8.101 1.00 95.12 348 THR A CA 1
ATOM 2720 C C . THR A 1 348 ? -9.294 14.082 -6.675 1.00 95.12 348 THR A C 1
ATOM 2722 O O . THR A 1 348 ? -8.777 12.9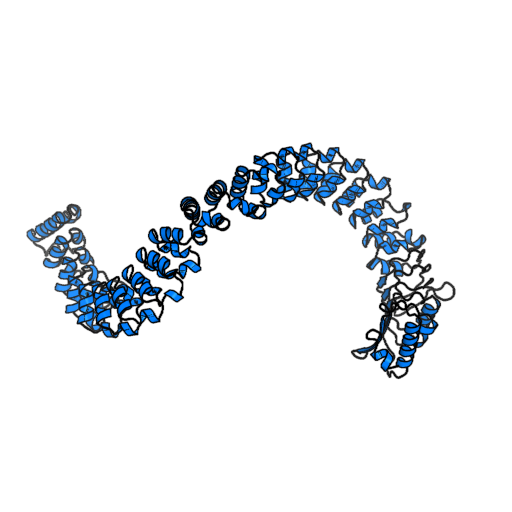96 -6.427 1.00 95.12 348 THR A O 1
ATOM 2725 N N . ILE A 1 349 ? -9.550 14.981 -5.716 1.00 96.00 349 ILE A N 1
ATOM 2726 C CA . ILE A 1 349 ? -9.288 14.765 -4.278 1.00 96.00 349 ILE A CA 1
ATOM 2727 C C . ILE A 1 349 ? -10.103 13.590 -3.727 1.00 96.00 349 ILE A C 1
ATOM 2729 O O . ILE A 1 349 ? -9.590 12.784 -2.947 1.00 96.00 349 ILE A O 1
ATOM 2733 N N . HIS A 1 350 ? -11.368 13.476 -4.140 1.00 95.25 350 HIS A N 1
ATOM 2734 C CA . HIS A 1 350 ? -12.218 12.351 -3.760 1.00 95.25 350 HIS A CA 1
ATOM 2735 C C . HIS A 1 350 ? -11.624 11.009 -4.211 1.00 95.25 350 HIS A C 1
ATOM 2737 O O . HIS A 1 350 ? -11.618 10.062 -3.429 1.00 95.25 350 HIS A O 1
ATOM 2743 N N . LEU A 1 351 ? -11.075 10.947 -5.431 1.00 91.56 351 LEU A N 1
ATOM 2744 C CA . LEU A 1 351 ? -10.373 9.760 -5.930 1.00 91.56 351 LEU A CA 1
ATOM 2745 C C . LEU A 1 351 ? -9.067 9.508 -5.164 1.00 91.56 351 LEU A C 1
ATOM 2747 O O . LEU A 1 351 ? -8.767 8.370 -4.809 1.00 91.56 351 LEU A O 1
ATOM 2751 N N . ASN A 1 352 ? -8.278 10.557 -4.913 1.00 92.62 352 ASN A N 1
ATOM 2752 C CA . ASN A 1 352 ? -7.019 10.464 -4.185 1.00 92.62 352 ASN A CA 1
ATOM 2753 C C . ASN A 1 352 ? -6.636 11.809 -3.539 1.00 92.62 352 ASN A C 1
ATOM 2755 O O . ASN A 1 352 ? -6.369 12.786 -4.237 1.00 92.62 352 ASN A O 1
ATOM 2759 N N . HIS A 1 353 ? -6.509 11.837 -2.207 1.00 94.00 353 HIS A N 1
ATOM 2760 C CA . HIS A 1 353 ? -6.132 13.028 -1.431 1.00 94.00 353 HIS A CA 1
ATOM 2761 C C . HIS A 1 353 ? -4.828 13.698 -1.896 1.00 94.00 353 HIS A C 1
ATOM 2763 O O . HIS A 1 353 ? -4.713 14.918 -1.799 1.00 94.00 353 HIS A O 1
ATOM 2769 N N . LYS A 1 354 ? -3.867 12.948 -2.462 1.00 94.75 354 LYS A N 1
ATOM 2770 C CA . LYS A 1 354 ? -2.607 13.504 -2.992 1.00 94.75 354 LYS A CA 1
ATOM 2771 C C . LYS A 1 354 ? -2.818 14.473 -4.160 1.00 94.75 354 LYS A C 1
ATOM 2773 O O . LYS A 1 354 ? -1.935 15.286 -4.434 1.00 94.75 354 LYS A O 1
ATOM 2778 N N . ALA A 1 355 ? -3.983 14.439 -4.814 1.00 94.69 355 ALA A N 1
ATOM 2779 C CA . ALA A 1 355 ? -4.359 15.415 -5.834 1.00 94.69 355 ALA A CA 1
ATOM 2780 C C . ALA A 1 355 ? -4.421 16.850 -5.278 1.00 94.69 355 ALA A C 1
ATOM 2782 O O . ALA A 1 355 ? -4.180 17.795 -6.025 1.00 94.69 355 ALA A O 1
ATOM 2783 N N . PHE A 1 356 ? -4.647 17.020 -3.967 1.00 94.62 356 PHE A N 1
ATOM 2784 C CA . PHE A 1 356 ? -4.657 18.327 -3.303 1.00 94.62 356 PHE A CA 1
ATOM 2785 C C . PHE A 1 356 ? -3.349 19.112 -3.506 1.00 94.62 356 PHE A C 1
ATOM 2787 O O . PHE A 1 356 ? -3.381 20.333 -3.635 1.00 94.62 356 PHE A O 1
ATOM 2794 N N . LYS A 1 357 ? -2.198 18.430 -3.637 1.00 92.19 357 LYS A N 1
ATOM 2795 C CA . LYS A 1 357 ? -0.896 19.070 -3.915 1.00 92.19 357 LYS A CA 1
ATOM 2796 C C . LYS A 1 357 ? -0.918 19.937 -5.183 1.00 92.19 357 LYS A C 1
ATOM 2798 O O . LYS A 1 357 ? -0.181 20.920 -5.262 1.00 92.19 357 LYS A O 1
ATOM 2803 N N . TYR A 1 358 ? -1.764 19.575 -6.145 1.00 90.25 358 TYR A N 1
ATOM 2804 C CA . TYR A 1 358 ? -1.890 20.219 -7.450 1.00 90.25 358 TYR A CA 1
ATOM 2805 C C . TYR A 1 358 ? -3.051 21.210 -7.544 1.00 90.25 358 TYR A C 1
ATOM 2807 O O . TYR A 1 358 ? -3.259 21.788 -8.610 1.00 90.25 358 TYR A O 1
ATOM 2815 N N . ALA A 1 359 ? -3.814 21.401 -6.463 1.00 89.19 359 ALA A N 1
ATOM 2816 C CA . ALA A 1 359 ? -4.758 22.505 -6.385 1.00 89.19 359 ALA A CA 1
ATOM 2817 C C . ALA A 1 359 ? -3.999 23.837 -6.511 1.00 89.19 359 ALA A C 1
ATOM 2819 O O . ALA A 1 359 ? -2.862 23.954 -6.047 1.00 89.19 359 ALA A O 1
ATOM 2820 N N . ASN A 1 360 ? -4.625 24.833 -7.138 1.00 89.19 360 ASN A N 1
ATOM 2821 C CA . ASN A 1 360 ? -4.094 26.194 -7.186 1.00 89.19 360 ASN A CA 1
ATOM 2822 C C . ASN A 1 360 ? -3.928 26.748 -5.752 1.00 89.19 360 ASN A C 1
ATOM 2824 O O . ASN A 1 360 ? -4.732 26.427 -4.876 1.00 89.19 360 ASN A O 1
ATOM 2828 N N . GLU A 1 361 ? -2.910 27.579 -5.514 1.00 89.56 361 GLU A N 1
ATOM 2829 C CA . GLU A 1 361 ? -2.640 28.205 -4.210 1.00 89.56 361 GLU A CA 1
ATOM 2830 C C . GLU A 1 361 ? -3.862 28.947 -3.645 1.00 89.56 361 GLU A C 1
ATOM 2832 O O . GLU A 1 361 ? -4.170 28.792 -2.467 1.00 89.56 361 GLU A O 1
ATOM 2837 N N . ASN A 1 362 ? -4.661 29.606 -4.495 1.00 91.56 362 ASN A N 1
ATOM 2838 C CA . ASN A 1 362 ? -5.908 30.255 -4.068 1.00 91.56 362 ASN A CA 1
ATOM 2839 C C . ASN A 1 362 ? -6.879 29.273 -3.379 1.00 91.56 362 ASN A C 1
ATOM 2841 O O . ASN A 1 362 ? -7.554 29.637 -2.422 1.00 91.56 362 ASN A O 1
ATOM 2845 N N . PHE A 1 363 ? -6.946 28.015 -3.831 1.00 93.44 363 PHE A N 1
ATOM 2846 C CA . PHE A 1 363 ? -7.774 26.980 -3.199 1.00 93.44 363 PHE A CA 1
ATOM 2847 C C . PHE A 1 363 ? -7.156 26.420 -1.918 1.00 93.44 363 PHE A C 1
ATOM 2849 O O . PHE A 1 363 ? -7.883 25.981 -1.030 1.00 93.44 363 PHE A O 1
ATOM 2856 N N . LYS A 1 364 ? -5.825 26.422 -1.808 1.00 90.75 364 LYS A N 1
ATOM 2857 C CA . LYS A 1 364 ? -5.124 25.983 -0.594 1.00 90.75 364 LYS A CA 1
ATOM 2858 C C . LYS A 1 364 ? -5.256 26.988 0.550 1.00 90.75 364 LYS A C 1
ATOM 2860 O O . LYS A 1 364 ? -5.082 26.597 1.700 1.00 90.75 364 LYS A O 1
ATOM 2865 N N . GLU A 1 365 ? -5.580 28.241 0.240 1.00 90.56 365 GLU A N 1
ATOM 2866 C CA . GLU A 1 365 ? -5.873 29.300 1.213 1.00 90.56 365 GLU A CA 1
ATOM 2867 C C . GLU A 1 365 ? -7.384 29.488 1.462 1.00 90.56 365 GLU A C 1
ATOM 2869 O O . GLU A 1 365 ? -7.784 29.957 2.531 1.00 90.56 365 GLU A O 1
ATOM 2874 N N . ASP A 1 366 ? -8.239 29.085 0.514 1.00 94.94 366 ASP A N 1
ATOM 2875 C CA . ASP A 1 366 ? -9.699 29.158 0.634 1.00 94.94 366 ASP A CA 1
ATOM 2876 C C . ASP A 1 366 ? -10.240 28.147 1.661 1.00 94.94 366 ASP A C 1
ATOM 2878 O O . ASP A 1 366 ? -10.302 26.934 1.444 1.00 94.94 366 ASP A O 1
ATOM 2882 N N . ARG A 1 367 ? -10.710 28.677 2.791 1.00 95.06 367 ARG A N 1
ATOM 2883 C CA . ARG A 1 367 ? -11.277 27.907 3.903 1.00 95.06 367 ARG A CA 1
ATOM 2884 C C . ARG A 1 367 ? -12.481 27.059 3.498 1.00 95.06 367 ARG A C 1
ATOM 2886 O O . ARG A 1 367 ? -12.593 25.928 3.974 1.00 95.06 367 ARG A O 1
ATOM 2893 N N . ASP A 1 368 ? -13.353 27.559 2.627 1.00 95.75 368 ASP A N 1
ATOM 2894 C CA . ASP A 1 368 ? -14.544 26.823 2.197 1.00 95.75 368 ASP A CA 1
ATOM 2895 C C . ASP A 1 368 ? -14.154 25.665 1.277 1.00 95.75 368 ASP A C 1
ATOM 2897 O O . ASP A 1 368 ? -14.663 24.548 1.417 1.00 95.75 368 ASP A O 1
ATOM 2901 N N . PHE A 1 369 ? -13.187 25.895 0.382 1.00 96.75 369 PHE A N 1
ATOM 2902 C CA . PHE A 1 369 ? -12.598 24.831 -0.427 1.00 96.75 369 PHE A CA 1
ATOM 2903 C C . PHE A 1 369 ? -11.952 23.748 0.441 1.00 96.75 369 PHE A C 1
ATOM 2905 O O . PHE A 1 369 ? -12.210 22.562 0.233 1.00 96.75 369 PHE A O 1
ATOM 2912 N N . ILE A 1 370 ? -11.144 24.134 1.432 1.00 96.56 370 ILE A N 1
ATOM 2913 C CA . ILE A 1 370 ? -10.472 23.193 2.334 1.00 96.56 370 ILE A CA 1
ATOM 2914 C C . ILE A 1 370 ? -11.496 22.347 3.101 1.00 96.56 370 ILE A C 1
ATOM 2916 O O . ILE A 1 370 ? -11.337 21.129 3.195 1.00 96.56 370 ILE A O 1
ATOM 2920 N N . LEU A 1 371 ? -12.570 22.953 3.616 1.00 97.12 371 LEU A N 1
ATOM 2921 C CA . LEU A 1 371 ? -13.644 22.225 4.300 1.00 97.12 371 LEU A CA 1
ATOM 2922 C C . LEU A 1 371 ? -14.337 21.225 3.361 1.00 97.12 371 LEU A C 1
ATOM 2924 O O . LEU A 1 371 ? -14.591 20.081 3.744 1.00 97.12 371 LEU A O 1
ATOM 2928 N N . GLU A 1 372 ? -14.609 21.614 2.114 1.00 97.12 372 GLU A N 1
ATOM 2929 C CA . GLU A 1 372 ? -15.138 20.694 1.104 1.00 97.12 372 GLU A CA 1
ATOM 2930 C C . GLU A 1 372 ? -14.150 19.567 0.762 1.00 97.12 372 GLU A C 1
ATOM 2932 O O . GLU A 1 372 ? -14.569 18.414 0.629 1.00 97.12 372 GLU A O 1
ATOM 2937 N N . ALA A 1 373 ? -12.850 19.859 0.679 1.00 97.12 373 ALA A N 1
ATOM 2938 C CA . ALA A 1 373 ? -11.802 18.873 0.427 1.00 97.12 373 ALA A CA 1
ATOM 2939 C C . ALA A 1 373 ? -11.695 17.849 1.568 1.00 97.12 373 ALA A C 1
ATOM 2941 O O . ALA A 1 373 ? -11.682 16.647 1.300 1.00 97.12 373 ALA A O 1
ATOM 2942 N N . ILE A 1 374 ? -11.718 18.303 2.827 1.00 96.25 374 ILE A N 1
ATOM 2943 C CA . ILE A 1 374 ? -11.770 17.441 4.021 1.00 96.25 374 ILE A CA 1
ATOM 2944 C C . ILE A 1 374 ? -13.006 16.537 3.953 1.00 96.25 374 ILE A C 1
ATOM 2946 O O . ILE A 1 374 ? -12.892 15.321 4.098 1.00 96.25 374 ILE A O 1
ATOM 2950 N N . ARG A 1 375 ? -14.180 17.099 3.629 1.00 96.25 375 ARG A N 1
ATOM 2951 C CA . ARG A 1 375 ? -15.423 16.324 3.473 1.00 96.25 375 ARG A CA 1
ATOM 2952 C C . ARG A 1 375 ? -15.311 15.242 2.393 1.00 96.25 375 ARG A C 1
ATOM 2954 O O . ARG A 1 375 ? -15.911 14.180 2.542 1.00 96.25 375 ARG A O 1
ATOM 2961 N N . LYS A 1 376 ? -14.584 15.497 1.299 1.00 96.19 376 LYS A N 1
ATOM 2962 C CA . LYS A 1 376 ? -14.358 14.506 0.232 1.00 96.19 376 LYS A CA 1
ATOM 2963 C C . LYS A 1 376 ? -13.352 13.435 0.629 1.00 96.19 376 LYS A C 1
ATOM 2965 O O . LYS A 1 376 ? -13.548 12.280 0.251 1.00 96.19 376 LYS A O 1
ATOM 2970 N N . ASN A 1 377 ? -12.292 13.816 1.338 1.00 94.62 377 ASN A N 1
ATOM 2971 C CA . ASN A 1 377 ? -11.261 12.910 1.817 1.00 94.62 377 ASN A CA 1
ATOM 2972 C C . ASN A 1 377 ? -10.481 13.531 2.993 1.00 94.62 377 ASN A C 1
ATOM 2974 O O . ASN A 1 377 ? -9.658 14.426 2.807 1.00 94.62 377 ASN A O 1
ATOM 2978 N N . ASN A 1 378 ? -10.676 13.003 4.205 1.00 91.88 378 ASN A N 1
ATOM 2979 C CA . ASN A 1 378 ? -10.019 13.517 5.412 1.00 91.88 378 ASN A CA 1
ATOM 2980 C C . ASN A 1 378 ? -8.482 13.414 5.371 1.00 91.88 378 ASN A C 1
ATOM 2982 O O . ASN A 1 378 ? -7.812 14.146 6.092 1.00 91.88 378 ASN A O 1
ATOM 2986 N N . LEU A 1 379 ? -7.896 12.556 4.528 1.00 94.56 379 LEU A N 1
ATOM 2987 C CA . LEU A 1 379 ? -6.436 12.437 4.414 1.00 94.56 379 LEU A CA 1
ATOM 2988 C C . LEU A 1 379 ? -5.773 13.688 3.813 1.00 94.56 379 LEU A C 1
ATOM 2990 O O . LEU A 1 379 ? -4.563 13.851 3.926 1.00 94.56 379 LEU A O 1
ATOM 2994 N N . VAL A 1 380 ? -6.551 14.625 3.252 1.00 96.00 380 VAL A N 1
ATOM 2995 C CA . VAL A 1 380 ? -6.051 15.944 2.819 1.00 96.00 380 VAL A CA 1
ATOM 2996 C C . VAL A 1 380 ? -5.365 16.707 3.959 1.00 96.00 380 VAL A C 1
ATOM 2998 O O . VAL A 1 380 ? -4.474 17.511 3.706 1.00 96.00 380 VAL A O 1
ATOM 3001 N N . LEU A 1 381 ? -5.711 16.411 5.216 1.00 93.44 381 LEU A N 1
ATOM 3002 C CA . LEU A 1 381 ? -5.090 16.992 6.409 1.00 93.44 381 LEU A CA 1
ATOM 3003 C C . LEU A 1 381 ? -3.565 16.828 6.471 1.00 93.44 381 LEU A C 1
ATOM 3005 O O . LEU A 1 381 ? -2.938 17.587 7.208 1.00 93.44 381 LEU A O 1
ATOM 3009 N N . GLU A 1 382 ? -2.978 15.860 5.760 1.00 93.88 382 GLU A N 1
ATOM 3010 C CA . GLU A 1 382 ? -1.520 15.697 5.627 1.00 93.88 382 GLU A CA 1
ATOM 3011 C C . GLU A 1 382 ? -0.857 16.926 4.982 1.00 93.88 382 GLU A C 1
ATOM 3013 O O . GLU A 1 382 ? 0.271 17.269 5.322 1.00 93.88 382 GLU A O 1
ATOM 3018 N N . PHE A 1 383 ? -1.573 17.626 4.097 1.00 92.75 383 PHE A N 1
ATOM 3019 C CA . PHE A 1 383 ? -1.066 18.779 3.346 1.00 92.75 383 PHE A CA 1
ATOM 3020 C C . PHE A 1 383 ? -1.407 20.135 3.972 1.00 92.75 383 PHE A C 1
ATOM 3022 O O . PHE A 1 383 ? -0.993 21.166 3.447 1.00 92.75 383 PHE A O 1
ATOM 3029 N N . LEU A 1 384 ? -2.192 20.152 5.051 1.00 93.69 384 LEU A N 1
ATOM 3030 C CA . LEU A 1 384 ? -2.715 21.378 5.653 1.00 93.69 384 LEU A CA 1
ATOM 3031 C C . LEU A 1 384 ? -1.912 21.779 6.892 1.00 93.69 384 LEU A C 1
ATOM 3033 O O . LEU A 1 384 ? -1.653 20.944 7.764 1.00 93.69 384 LEU A O 1
ATOM 3037 N N . ASP A 1 385 ? -1.606 23.073 7.020 1.00 92.62 385 ASP A N 1
ATOM 3038 C CA . ASP A 1 385 ? -1.042 23.625 8.253 1.00 92.62 385 ASP A CA 1
ATOM 3039 C C . ASP A 1 385 ? -2.073 23.513 9.388 1.00 92.62 385 ASP A C 1
ATOM 3041 O O . ASP A 1 385 ? -3.209 23.989 9.290 1.00 92.62 385 ASP A O 1
ATOM 3045 N N . LYS A 1 386 ? -1.675 22.888 10.501 1.00 91.75 386 LYS A N 1
ATOM 3046 C CA . LYS A 1 386 ? -2.546 22.708 11.667 1.00 91.75 386 LYS A CA 1
ATOM 3047 C C . LYS A 1 386 ? -2.928 24.035 12.326 1.00 91.75 386 LYS A C 1
ATOM 3049 O O . LYS A 1 386 ? -3.955 24.081 12.996 1.00 91.75 386 LYS A O 1
ATOM 3054 N N . LYS A 1 387 ? -2.204 25.130 12.060 1.00 93.38 387 LYS A N 1
ATOM 3055 C CA . LYS A 1 387 ? -2.591 26.486 12.488 1.00 93.38 387 LYS A CA 1
ATOM 3056 C C . LYS A 1 387 ? -3.969 26.915 11.976 1.00 93.38 387 LYS A C 1
ATOM 3058 O O . LYS A 1 387 ? -4.586 27.777 12.595 1.00 93.38 387 LYS A O 1
ATOM 3063 N N . LEU A 1 388 ? -4.498 26.301 10.911 1.00 93.88 388 LEU A N 1
ATOM 3064 C CA . LEU A 1 388 ? -5.877 26.536 10.458 1.00 93.88 388 LEU A CA 1
ATOM 3065 C C . LEU A 1 388 ? -6.910 26.252 11.564 1.00 93.88 388 LEU A C 1
ATOM 3067 O O . LEU A 1 388 ? -7.915 26.951 11.671 1.00 93.88 388 LEU A O 1
ATOM 3071 N N . PHE A 1 389 ? -6.631 25.286 12.443 1.00 95.06 389 PHE A N 1
ATOM 3072 C CA . PHE A 1 389 ? -7.480 24.929 13.584 1.00 95.06 389 PHE A CA 1
ATOM 3073 C C . PHE A 1 389 ? -7.324 25.879 14.791 1.00 95.06 389 PHE A C 1
ATOM 3075 O O . PHE A 1 389 ? -7.842 25.622 15.879 1.00 95.06 389 PHE A O 1
ATOM 3082 N N . HIS A 1 390 ? -6.599 26.991 14.624 1.00 94.44 390 HIS A N 1
ATOM 3083 C CA . HIS A 1 390 ? -6.562 28.099 15.585 1.00 94.44 390 HIS A CA 1
ATOM 3084 C C . HIS A 1 390 ? -7.570 29.202 15.229 1.00 94.44 390 HIS A C 1
ATOM 3086 O O . HIS A 1 390 ? -7.791 30.115 16.023 1.00 94.44 390 HIS A O 1
ATOM 3092 N N . ASP A 1 391 ? -8.249 29.091 14.085 1.00 95.31 391 ASP A N 1
ATOM 3093 C CA . ASP A 1 391 ? -9.401 29.922 13.759 1.00 95.31 391 ASP A CA 1
ATOM 3094 C C . ASP A 1 391 ? -10.699 29.294 14.285 1.00 95.31 391 ASP A C 1
ATOM 3096 O O . ASP A 1 391 ? -10.999 28.125 14.020 1.00 95.31 391 ASP A O 1
ATOM 3100 N N . ARG A 1 392 ? -11.492 30.077 15.025 1.00 95.62 392 ARG A N 1
ATOM 3101 C CA . ARG A 1 392 ? -12.726 29.597 15.664 1.00 95.62 392 ARG A CA 1
ATOM 3102 C C . ARG A 1 392 ? -13.758 29.109 14.643 1.00 95.62 392 ARG A C 1
ATOM 3104 O O . ARG A 1 392 ? -14.335 28.040 14.832 1.00 95.62 392 ARG A O 1
ATOM 3111 N N . HIS A 1 393 ? -14.005 29.889 13.588 1.00 96.00 393 HIS A N 1
ATOM 3112 C CA . HIS A 1 393 ? -15.047 29.593 12.602 1.00 96.00 393 HIS A CA 1
ATOM 3113 C C . HIS A 1 393 ? -14.677 28.359 11.780 1.00 96.00 393 HIS A C 1
ATOM 3115 O O . HIS A 1 393 ? -15.499 27.456 11.620 1.00 96.00 393 HIS A O 1
ATOM 3121 N N . PHE A 1 394 ? -13.421 28.287 11.331 1.00 96.94 394 PHE A N 1
ATOM 3122 C CA . PHE A 1 394 ? -12.903 27.130 10.612 1.00 96.94 394 PHE A CA 1
ATOM 3123 C C . PHE A 1 394 ? -12.963 25.867 11.472 1.00 96.94 394 PHE A C 1
ATOM 3125 O O . PHE A 1 394 ? -13.478 24.845 11.027 1.00 96.94 394 PHE A O 1
ATOM 3132 N N . THR A 1 395 ? -12.504 25.942 12.726 1.00 97.19 395 THR A N 1
ATOM 3133 C CA . THR A 1 395 ? -12.509 24.794 13.643 1.00 97.19 395 THR A CA 1
ATOM 3134 C C . THR A 1 395 ? -13.922 24.279 13.877 1.00 97.19 395 THR A C 1
ATOM 3136 O O . THR A 1 395 ? -14.153 23.081 13.743 1.00 97.19 395 THR A O 1
ATOM 3139 N N . LEU A 1 396 ? -14.884 25.167 14.156 1.00 97.69 396 LEU A N 1
ATOM 3140 C CA . LEU A 1 396 ? -16.283 24.784 14.350 1.00 97.69 396 LEU A CA 1
ATOM 3141 C C . LEU A 1 396 ? -16.863 24.087 13.108 1.00 97.69 396 LEU A C 1
ATOM 3143 O O . LEU A 1 396 ? -17.554 23.077 13.232 1.00 97.69 396 LEU A O 1
ATOM 3147 N N . ALA A 1 397 ? -16.581 24.603 11.910 1.00 97.56 397 ALA A N 1
ATOM 3148 C CA . ALA A 1 397 ? -17.032 23.986 10.667 1.00 97.56 397 ALA A CA 1
ATOM 3149 C C . ALA A 1 397 ? -16.349 22.630 10.412 1.00 97.56 397 ALA A C 1
ATOM 3151 O O . ALA A 1 397 ? -17.012 21.672 10.014 1.00 97.56 397 ALA A O 1
ATOM 3152 N N . ALA A 1 398 ? -15.049 22.519 10.693 1.00 97.19 398 ALA A N 1
ATOM 3153 C CA . ALA A 1 398 ? -14.276 21.300 10.496 1.00 97.19 398 ALA A CA 1
ATOM 3154 C C . ALA A 1 398 ? -14.719 20.175 11.444 1.00 97.19 398 ALA A C 1
ATOM 3156 O O . ALA A 1 398 ? -14.939 19.052 10.990 1.00 97.19 398 ALA A O 1
ATOM 3157 N N . VAL A 1 399 ? -14.936 20.458 12.736 1.00 97.44 399 VAL A N 1
ATOM 3158 C CA . VAL A 1 399 ? -15.389 19.428 13.692 1.00 97.44 399 VAL A CA 1
ATOM 3159 C C . VAL A 1 399 ? -16.808 18.935 13.406 1.00 97.44 399 VAL A C 1
ATOM 3161 O O . VAL A 1 399 ? -17.124 17.784 13.690 1.00 97.44 399 VAL A O 1
ATOM 3164 N N . LYS A 1 400 ? -17.649 19.761 12.767 1.00 97.31 400 LYS A N 1
ATOM 3165 C CA . LYS A 1 400 ? -18.961 19.334 12.252 1.00 97.31 400 LYS A CA 1
ATOM 3166 C C . LYS A 1 400 ? -18.849 18.377 11.058 1.00 97.31 400 LYS A C 1
ATOM 3168 O O . LYS A 1 400 ? -19.782 17.622 10.804 1.00 97.31 400 LYS A O 1
ATOM 3173 N N . ILE A 1 401 ? -17.735 18.397 10.322 1.00 96.38 401 ILE A N 1
ATOM 3174 C CA . ILE A 1 401 ? -17.446 17.435 9.244 1.00 96.38 401 ILE A CA 1
ATOM 3175 C C . ILE A 1 401 ? -16.849 16.150 9.826 1.00 96.38 401 ILE A C 1
ATOM 3177 O O . ILE A 1 401 ? -17.247 15.058 9.426 1.00 96.38 401 ILE A O 1
ATOM 3181 N N . ASN A 1 402 ? -15.912 16.278 10.768 1.00 95.50 402 ASN A N 1
ATOM 3182 C CA . ASN A 1 402 ? -15.284 15.167 11.475 1.00 95.50 402 ASN A CA 1
ATOM 3183 C C . ASN A 1 402 ? -14.875 15.597 12.894 1.00 95.50 402 ASN A C 1
ATOM 3185 O O . ASN A 1 402 ? -13.924 16.357 13.071 1.00 95.50 402 ASN A O 1
ATOM 3189 N N . GLY A 1 403 ? -15.548 15.061 13.911 1.00 96.31 403 GLY A N 1
ATOM 3190 C CA . GLY A 1 403 ? -15.354 15.423 15.313 1.00 96.31 403 GLY A CA 1
ATOM 3191 C C . GLY A 1 403 ? -13.942 15.149 15.824 1.00 96.31 403 GLY A C 1
ATOM 3192 O O . GLY A 1 403 ? -13.439 15.885 16.670 1.00 96.31 403 GLY A O 1
ATOM 3193 N N . LEU A 1 404 ? -13.236 14.167 15.250 1.00 95.88 404 LEU A N 1
ATOM 3194 C CA . LEU A 1 404 ? -11.849 13.856 15.621 1.00 95.88 404 LEU A CA 1
ATOM 3195 C C . LEU A 1 404 ? -10.861 14.977 15.271 1.00 95.88 404 LEU A C 1
ATOM 3197 O O . LEU A 1 404 ? -9.721 14.953 15.733 1.00 95.88 404 LEU A O 1
ATOM 3201 N N . LEU A 1 405 ? -11.269 15.970 14.475 1.00 96.69 405 LEU A N 1
ATOM 3202 C CA . LEU A 1 405 ? -10.444 17.145 14.188 1.00 96.69 405 LEU A CA 1
ATOM 3203 C C . LEU A 1 405 ? -10.273 18.068 15.396 1.00 96.69 405 LEU A C 1
ATOM 3205 O O . LEU A 1 405 ? -9.374 18.907 15.378 1.00 96.69 405 LEU A O 1
ATOM 3209 N N . LEU A 1 406 ? -11.039 17.858 16.475 1.00 96.38 406 LEU A N 1
ATOM 3210 C CA . LEU A 1 406 ? -10.831 18.540 17.752 1.00 96.38 406 LEU A CA 1
ATOM 3211 C C . LEU A 1 406 ? -9.404 18.340 18.296 1.00 96.38 406 LEU A C 1
ATOM 3213 O O . LEU A 1 406 ? -8.880 19.223 18.968 1.00 96.38 406 LEU A O 1
ATOM 3217 N N . GLN A 1 407 ? -8.734 17.234 17.950 1.00 95.44 407 GLN A N 1
ATOM 3218 C CA . GLN A 1 407 ? -7.345 16.979 18.352 1.00 95.44 407 GLN A CA 1
ATOM 3219 C C . GLN A 1 407 ? -6.359 18.065 17.891 1.00 95.44 407 GLN A C 1
ATOM 3221 O O . GLN A 1 407 ? -5.361 18.308 18.566 1.00 95.44 407 GLN A O 1
ATOM 3226 N N . TYR A 1 408 ? -6.644 18.717 16.757 1.00 95.56 408 TYR A N 1
ATOM 3227 C CA . TYR A 1 408 ? -5.809 19.773 16.179 1.00 95.56 408 TYR A CA 1
ATOM 3228 C C . TYR A 1 408 ? -6.222 21.174 16.637 1.00 95.56 408 TYR A C 1
ATOM 3230 O O . TYR A 1 408 ? -5.514 22.135 16.351 1.00 95.56 408 TYR A O 1
ATOM 3238 N N . ALA A 1 409 ? -7.364 21.306 17.315 1.00 95.62 409 ALA A N 1
ATOM 3239 C CA . ALA A 1 409 ? -7.865 22.589 17.776 1.00 95.62 409 ALA A CA 1
ATOM 3240 C C . ALA A 1 409 ? -6.939 23.202 18.832 1.00 95.62 409 ALA A C 1
ATOM 3242 O O . ALA A 1 409 ? -6.358 22.497 19.659 1.00 95.62 409 ALA A O 1
ATOM 3243 N N . HIS A 1 410 ? -6.854 24.532 18.842 1.00 95.00 410 HIS A N 1
ATOM 3244 C CA . HIS A 1 410 ? -6.182 25.255 19.919 1.00 95.00 410 HIS A CA 1
ATOM 3245 C C . HIS A 1 410 ? -6.814 24.922 21.288 1.00 95.00 410 HIS A C 1
ATOM 3247 O O . HIS A 1 410 ? -8.027 24.724 21.383 1.00 95.00 410 HIS A O 1
ATOM 3253 N N . GLU A 1 411 ? -6.029 24.929 22.371 1.00 91.69 411 GLU A N 1
ATOM 3254 C CA . GLU A 1 411 ? -6.489 24.553 23.723 1.00 91.69 411 GLU A CA 1
ATOM 3255 C C . GLU A 1 411 ? -7.730 25.333 24.190 1.00 91.69 411 GLU A C 1
ATOM 3257 O O . GLU A 1 411 ? -8.663 24.770 24.762 1.00 91.69 411 GLU A O 1
ATOM 3262 N N . ASN A 1 412 ? -7.807 26.626 23.859 1.00 93.06 412 ASN A N 1
ATOM 3263 C CA . ASN A 1 412 ? -8.984 27.454 24.155 1.00 93.06 412 ASN A CA 1
ATOM 3264 C C . ASN A 1 412 ? -10.276 26.943 23.484 1.00 93.06 412 ASN A C 1
ATOM 3266 O O . ASN A 1 412 ? -11.363 27.175 24.003 1.00 93.06 412 ASN A O 1
ATOM 3270 N N . PHE A 1 413 ? -10.186 26.248 22.347 1.00 94.06 413 PHE A N 1
ATOM 3271 C CA . PHE A 1 413 ? -11.342 25.684 21.642 1.00 94.06 413 PHE A CA 1
ATOM 3272 C C . PHE A 1 413 ? -11.714 24.287 22.129 1.00 94.06 413 PHE A C 1
ATOM 3274 O O . PHE A 1 413 ? -12.892 23.949 22.118 1.00 94.06 413 PHE A O 1
ATOM 3281 N N . LYS A 1 414 ? -10.753 23.515 22.647 1.00 94.00 414 LYS A N 1
ATOM 3282 C CA . LYS A 1 414 ? -11.033 22.268 23.381 1.00 94.00 414 LYS A CA 1
ATOM 3283 C C . LYS A 1 414 ? -11.822 22.517 24.674 1.00 94.00 414 LYS A C 1
ATOM 3285 O O . LYS A 1 414 ? -12.546 21.636 25.130 1.00 94.00 414 LYS A O 1
ATOM 3290 N N . LYS A 1 415 ? -11.702 23.730 25.232 1.00 92.62 415 LYS A N 1
ATOM 3291 C CA . LYS A 1 415 ? -12.498 24.258 26.358 1.00 92.62 415 LYS A CA 1
ATOM 3292 C C . LYS A 1 415 ? -13.792 24.950 25.927 1.00 92.62 415 LYS A C 1
ATOM 3294 O O . LYS A 1 415 ? -14.655 25.219 26.755 1.00 92.62 415 LYS A O 1
ATOM 3299 N N . ASN A 1 416 ? -13.939 25.282 24.646 1.00 94.94 416 ASN A N 1
ATOM 3300 C CA . ASN A 1 416 ? -15.120 25.980 24.167 1.00 94.94 416 ASN A CA 1
ATOM 3301 C C . ASN A 1 416 ? -16.286 24.993 24.040 1.00 94.94 416 ASN A C 1
ATOM 3303 O O . ASN A 1 416 ? -16.241 24.073 23.224 1.00 94.94 416 ASN A O 1
ATOM 3307 N N . LEU A 1 417 ? -17.337 25.222 24.830 1.00 90.44 417 LEU A N 1
ATOM 3308 C CA . LEU A 1 417 ? -18.494 24.334 24.909 1.00 90.44 417 LEU A CA 1
ATOM 3309 C C . LEU A 1 417 ? -19.148 24.096 23.543 1.00 90.44 417 LEU A C 1
ATOM 3311 O O . LEU A 1 417 ? -19.412 22.953 23.194 1.00 90.44 417 LEU A O 1
ATOM 3315 N N . GLU A 1 418 ? -19.339 25.141 22.736 1.00 95.19 418 GLU A N 1
ATOM 3316 C CA . GLU A 1 418 ? -19.969 25.031 21.414 1.00 95.19 418 GLU A CA 1
ATOM 3317 C C . GLU A 1 418 ? -19.167 24.119 20.467 1.00 95.19 418 GLU A C 1
ATOM 3319 O O . GLU A 1 418 ? -19.724 23.205 19.855 1.00 95.19 418 GLU A O 1
ATOM 3324 N N . ILE A 1 419 ? -17.851 24.334 20.365 1.00 96.50 419 ILE A N 1
ATOM 3325 C CA . ILE A 1 419 ? -16.972 23.559 19.475 1.00 96.50 419 ILE A CA 1
ATOM 3326 C C . ILE A 1 419 ? -16.843 22.118 19.960 1.00 96.50 419 ILE A C 1
ATOM 3328 O O . ILE A 1 419 ? -16.999 21.184 19.170 1.00 96.50 419 ILE A O 1
ATOM 3332 N N . ALA A 1 420 ? -16.565 21.925 21.248 1.00 93.75 420 ALA A N 1
ATOM 3333 C CA . ALA A 1 420 ? -16.370 20.596 21.800 1.00 93.75 420 ALA A CA 1
ATOM 3334 C C . ALA A 1 420 ? -17.672 19.781 21.753 1.00 93.75 420 ALA A C 1
ATOM 3336 O O . ALA A 1 420 ? -17.641 18.609 21.380 1.00 93.75 420 ALA A O 1
ATOM 3337 N N . MET A 1 421 ? -18.831 20.403 22.005 1.00 90.31 421 MET A N 1
ATOM 3338 C CA . MET A 1 421 ? -20.123 19.741 21.818 1.00 90.31 421 MET A CA 1
ATOM 3339 C C . MET A 1 421 ? -20.379 19.371 20.361 1.00 90.31 421 MET A C 1
ATOM 3341 O O . MET A 1 421 ? -20.803 18.246 20.099 1.00 90.31 421 MET A O 1
ATOM 3345 N N . ALA A 1 422 ? -20.100 20.265 19.408 1.00 96.00 422 ALA A N 1
ATOM 3346 C CA . ALA A 1 422 ? -20.249 19.953 17.989 1.00 96.00 422 ALA A CA 1
ATOM 3347 C C . ALA A 1 422 ? -19.374 18.755 17.576 1.00 96.00 422 ALA A C 1
ATOM 3349 O O . ALA A 1 422 ? -19.844 17.871 16.862 1.00 96.00 422 ALA A O 1
ATOM 3350 N N . ALA A 1 423 ? -18.136 18.692 18.076 1.00 97.31 423 ALA A N 1
ATOM 3351 C CA . ALA A 1 423 ? -17.214 17.591 17.819 1.00 97.31 423 ALA A CA 1
ATOM 3352 C C . ALA A 1 423 ? -17.713 16.259 18.402 1.00 97.31 423 ALA A C 1
ATOM 3354 O O . ALA A 1 423 ? -17.778 15.262 17.685 1.00 97.31 423 ALA A O 1
ATOM 3355 N N . VAL A 1 424 ? -18.099 16.245 19.682 1.00 94.00 424 VAL A N 1
ATOM 3356 C CA . VAL A 1 424 ? -18.557 15.034 20.388 1.00 94.00 424 VAL A CA 1
ATOM 3357 C C . VAL A 1 424 ? -19.897 14.537 19.846 1.00 94.00 424 VAL A C 1
ATOM 3359 O O . VAL A 1 424 ? -20.098 13.331 19.731 1.00 94.00 424 VAL A O 1
ATOM 3362 N N . THR A 1 425 ? -20.789 15.450 19.454 1.00 93.38 425 THR A N 1
ATOM 3363 C CA . THR A 1 425 ? -22.070 15.102 18.814 1.00 93.38 425 THR A CA 1
ATOM 3364 C C . THR A 1 425 ? -21.847 14.447 17.454 1.00 93.38 425 THR A C 1
ATOM 3366 O O . THR A 1 425 ? -22.554 13.509 17.098 1.00 93.38 425 THR A O 1
ATOM 3369 N N . GLN A 1 426 ? -20.858 14.920 16.689 1.00 95.88 426 GLN A N 1
ATOM 3370 C CA . GLN A 1 426 ? -20.506 14.321 15.404 1.00 95.88 426 GLN A CA 1
ATOM 3371 C C . GLN A 1 426 ? -19.833 12.951 15.593 1.00 95.88 426 GLN A C 1
ATOM 3373 O O . GLN A 1 426 ? -20.165 12.001 14.885 1.00 95.88 426 GLN A O 1
ATOM 3378 N N . ASN A 1 427 ? -18.906 12.843 16.549 1.00 95.12 427 ASN A N 1
ATOM 3379 C CA . ASN A 1 427 ? -18.223 11.603 16.898 1.00 95.12 427 ASN A CA 1
ATOM 3380 C C . ASN A 1 427 ? -17.856 11.594 18.386 1.00 95.12 427 ASN A C 1
ATOM 3382 O O . ASN A 1 427 ? -16.986 12.345 18.827 1.00 95.12 427 ASN A O 1
ATOM 3386 N N . CYS A 1 428 ? -18.453 10.677 19.149 1.00 92.06 428 CYS A N 1
ATOM 3387 C CA . CYS A 1 428 ? -18.273 10.595 20.598 1.00 92.06 428 CYS A CA 1
ATOM 3388 C C . CYS A 1 428 ? -16.818 10.354 21.037 1.00 92.06 428 CYS A C 1
ATOM 3390 O O . CYS A 1 428 ? -16.450 10.728 22.148 1.00 92.06 428 CYS A O 1
ATOM 3392 N N . LEU A 1 429 ? -15.973 9.775 20.174 1.00 94.75 429 LEU A N 1
ATOM 3393 C CA . LEU A 1 429 ? -14.542 9.582 20.440 1.00 94.75 429 LEU A CA 1
ATOM 3394 C C . LEU A 1 429 ? -13.765 10.903 20.489 1.00 94.75 429 LEU A C 1
ATOM 3396 O O . LEU A 1 429 ? -12.656 10.933 21.016 1.00 94.75 429 LEU A O 1
ATOM 3400 N N . ALA A 1 430 ? -14.331 12.000 19.975 1.00 96.19 430 ALA A N 1
ATOM 3401 C CA . ALA A 1 430 ? -13.733 13.326 20.088 1.00 96.19 430 ALA A CA 1
ATOM 3402 C C . ALA A 1 430 ? -13.613 13.794 21.546 1.00 96.19 430 ALA A C 1
ATOM 3404 O O . ALA A 1 430 ? -12.786 14.657 21.835 1.00 96.19 430 ALA A O 1
ATOM 3405 N N . LEU A 1 431 ? -14.391 13.202 22.463 1.00 94.19 431 LEU A N 1
ATOM 3406 C CA . LEU A 1 431 ? -14.395 13.549 23.884 1.00 94.19 431 LEU A CA 1
ATOM 3407 C C . LEU A 1 431 ? -13.003 13.427 24.519 1.00 94.19 431 LEU A C 1
ATOM 3409 O O . LEU A 1 431 ? -12.664 14.214 25.395 1.00 94.19 431 LEU A O 1
ATOM 3413 N N . ARG A 1 432 ? -12.160 12.523 24.011 1.00 95.06 432 ARG A N 1
ATOM 3414 C CA . ARG A 1 432 ? -10.773 12.356 24.462 1.00 95.06 432 ARG A CA 1
ATOM 3415 C C . ARG A 1 432 ? -9.884 13.580 24.253 1.00 95.06 432 ARG A C 1
ATOM 3417 O O . ARG A 1 432 ? -8.821 13.671 24.844 1.00 95.06 432 ARG A O 1
ATOM 3424 N N . TYR A 1 433 ? -10.284 14.494 23.374 1.00 95.12 433 TYR A N 1
ATOM 3425 C CA . TYR A 1 433 ? -9.551 15.730 23.104 1.00 95.12 433 TYR A CA 1
ATOM 3426 C C . TYR A 1 433 ? -10.196 16.947 23.771 1.00 95.12 433 TYR A C 1
ATOM 3428 O O . TYR A 1 433 ? -9.672 18.051 23.644 1.00 95.12 433 TYR A O 1
ATOM 3436 N N . ALA A 1 434 ? -11.345 16.777 24.427 1.00 94.06 434 ALA A N 1
ATOM 3437 C CA . ALA A 1 434 ? -12.040 17.858 25.104 1.00 94.06 434 ALA A CA 1
ATOM 3438 C C . ALA A 1 434 ? -11.400 18.150 26.468 1.00 94.06 434 ALA A C 1
ATOM 3440 O O . ALA A 1 434 ? -10.798 17.281 27.098 1.00 94.06 434 ALA A O 1
ATOM 3441 N N . ALA A 1 435 ? -11.545 19.386 26.940 1.00 92.56 435 ALA A N 1
ATOM 3442 C CA . ALA A 1 435 ? -11.062 19.758 28.263 1.00 92.56 435 ALA A CA 1
ATOM 3443 C C . ALA A 1 435 ? -11.895 19.116 29.384 1.00 92.56 435 ALA A C 1
ATOM 3445 O O . ALA A 1 435 ? -13.067 18.789 29.195 1.00 92.56 435 ALA A O 1
ATOM 3446 N N . GLN A 1 436 ? -11.309 19.023 30.579 1.00 92.06 436 GLN A N 1
ATOM 3447 C CA . GLN A 1 436 ? -11.923 18.414 31.762 1.00 92.06 436 GLN A CA 1
ATOM 3448 C C . GLN A 1 436 ? -13.352 18.911 32.050 1.00 92.06 436 GLN A C 1
ATOM 3450 O O . GLN A 1 436 ? -14.242 18.102 32.288 1.00 92.06 436 GLN A O 1
ATOM 3455 N N . GLU A 1 437 ? -13.589 20.224 31.988 1.00 91.06 437 GLU A N 1
ATOM 3456 C CA . GLU A 1 437 ? -14.905 20.845 32.229 1.00 91.06 437 GLU A CA 1
ATOM 3457 C C . GLU A 1 437 ? -15.969 20.361 31.232 1.00 91.06 437 GLU A C 1
ATOM 3459 O O . GLU A 1 437 ? -17.126 20.143 31.587 1.00 91.06 437 GLU A O 1
ATOM 3464 N N . ILE A 1 438 ? -15.567 20.147 29.97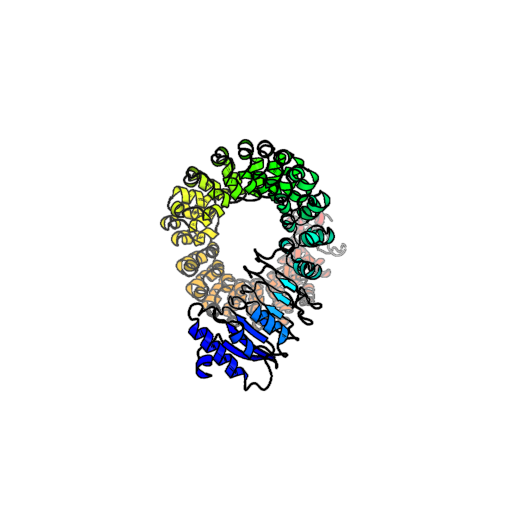8 1.00 91.88 438 ILE A N 1
ATOM 3465 C CA . ILE A 1 438 ? -16.447 19.616 28.940 1.00 91.88 438 ILE A CA 1
ATOM 3466 C C . ILE A 1 438 ? -16.728 18.140 29.194 1.00 91.88 438 ILE A C 1
ATOM 3468 O O . ILE A 1 438 ? -17.877 17.714 29.113 1.00 91.88 438 ILE A O 1
ATOM 3472 N N . VAL A 1 439 ? -15.694 17.363 29.527 1.00 93.44 439 VAL A N 1
ATOM 3473 C CA . VAL A 1 439 ? -15.851 15.942 29.856 1.00 93.44 439 VAL A CA 1
ATOM 3474 C C . VAL A 1 439 ? -16.800 15.765 31.035 1.00 93.44 439 VAL A C 1
ATOM 3476 O O . VAL A 1 439 ? -17.702 14.935 30.947 1.00 93.44 439 VAL A O 1
ATOM 3479 N N . LEU A 1 440 ? -16.680 16.602 32.071 1.00 92.94 440 LEU A N 1
ATOM 3480 C CA . LEU A 1 440 ? -17.587 16.612 33.218 1.00 92.94 440 LEU A CA 1
ATOM 3481 C C . LEU A 1 440 ? -19.054 16.811 32.794 1.00 92.94 440 LEU A C 1
ATOM 3483 O O . LEU A 1 440 ? -19.931 16.066 33.231 1.00 92.94 440 LEU A O 1
ATOM 3487 N N . ASN A 1 441 ? -19.331 17.756 31.890 1.00 91.00 441 ASN A N 1
ATOM 3488 C CA . ASN A 1 441 ? -20.687 17.977 31.372 1.00 91.00 441 ASN A CA 1
ATOM 3489 C C . ASN A 1 441 ? -21.244 16.762 30.611 1.00 91.00 441 ASN A C 1
ATOM 3491 O O . ASN A 1 441 ? -22.443 16.509 30.661 1.00 91.00 441 ASN A O 1
ATOM 3495 N N . PHE A 1 442 ? -20.398 16.004 29.907 1.00 92.06 442 PHE A N 1
ATOM 3496 C CA . PHE A 1 442 ? -20.844 14.816 29.172 1.00 92.06 442 PHE A CA 1
ATOM 3497 C C . PHE A 1 442 ? -21.090 13.620 30.087 1.00 92.06 442 PHE A C 1
ATOM 3499 O O . PHE A 1 442 ? -22.112 12.951 29.945 1.00 92.06 442 PHE A O 1
ATOM 3506 N N . VAL A 1 443 ? -20.185 13.354 31.033 1.00 95.25 443 VAL A N 1
ATOM 3507 C CA . VAL A 1 443 ? -20.331 12.202 31.937 1.00 95.25 443 VAL A CA 1
ATOM 3508 C C . VAL A 1 443 ? -21.469 12.382 32.941 1.00 95.25 443 VAL A C 1
ATOM 3510 O O . VAL A 1 443 ? -22.056 11.396 33.357 1.00 95.25 443 VAL A O 1
ATOM 3513 N N . THR A 1 444 ? -21.837 13.622 33.276 1.00 94.56 444 THR A N 1
ATOM 3514 C CA . THR A 1 444 ? -23.001 13.907 34.138 1.00 94.56 444 THR A CA 1
ATOM 3515 C C . THR A 1 444 ? -24.345 13.713 33.435 1.00 94.56 444 THR A C 1
ATOM 3517 O O . THR A 1 444 ? -25.363 13.567 34.103 1.00 94.56 444 THR A O 1
ATOM 3520 N N . GLN A 1 445 ? -24.368 13.709 32.100 1.00 92.88 445 GLN A N 1
ATOM 3521 C CA . GLN A 1 445 ? -25.564 13.397 31.308 1.00 92.88 445 GLN A CA 1
ATOM 3522 C C . GLN A 1 445 ? -25.618 11.927 30.882 1.00 92.88 445 GLN A C 1
ATOM 3524 O O . GLN A 1 445 ? -26.697 11.408 30.608 1.00 92.88 445 GLN A O 1
ATOM 3529 N N . ASN A 1 446 ? -24.456 11.283 30.754 1.00 94.19 446 ASN A N 1
ATOM 3530 C CA . ASN A 1 446 ? -24.309 9.872 30.423 1.00 94.19 446 ASN A CA 1
ATOM 3531 C C . ASN A 1 446 ? -22.935 9.374 30.899 1.00 94.19 446 ASN A C 1
ATOM 3533 O O . ASN A 1 446 ? -21.925 9.550 30.212 1.00 94.19 446 ASN A O 1
ATOM 3537 N N . GLY A 1 447 ? -22.891 8.708 32.048 1.00 95.44 447 GLY A N 1
ATOM 3538 C CA . GLY A 1 447 ? -21.687 8.225 32.715 1.00 95.44 447 GLY A CA 1
ATOM 3539 C C . GLY A 1 447 ? -20.875 7.249 31.869 1.00 95.44 447 GLY A C 1
ATOM 3540 O O . GLY A 1 447 ? -19.646 7.232 31.942 1.00 95.44 447 GLY A O 1
ATOM 3541 N N . LEU A 1 448 ? -21.516 6.509 30.956 1.00 96.19 448 LEU A N 1
ATOM 3542 C CA . LEU A 1 448 ? -20.815 5.607 30.034 1.00 96.19 448 LEU A CA 1
ATOM 3543 C C . LEU A 1 448 ? -19.953 6.353 29.004 1.00 96.19 448 LEU A C 1
ATOM 3545 O O . LEU A 1 448 ? -19.124 5.730 28.338 1.00 96.19 448 LEU A O 1
ATOM 3549 N N . MET A 1 449 ? -20.102 7.677 28.868 1.00 94.81 449 MET A N 1
ATOM 3550 C CA . MET A 1 449 ? -19.209 8.508 28.052 1.00 94.81 449 MET A CA 1
ATOM 3551 C C . MET A 1 449 ? -17.778 8.541 28.595 1.00 94.81 449 MET A C 1
ATOM 3553 O O . MET A 1 449 ? -16.861 8.822 27.821 1.00 94.81 449 MET A O 1
ATOM 3557 N N . LEU A 1 450 ? -17.562 8.175 29.866 1.00 96.06 450 LEU A N 1
ATOM 3558 C CA . LEU A 1 450 ? -16.233 8.043 30.466 1.00 96.06 450 LEU A CA 1
ATOM 3559 C C . LEU A 1 450 ? -15.305 7.146 29.631 1.00 96.06 450 LEU A C 1
ATOM 3561 O O . LEU A 1 450 ? -14.117 7.437 29.502 1.00 96.06 450 LEU A O 1
ATOM 3565 N N . LYS A 1 451 ? -15.846 6.117 28.962 1.00 96.44 451 LYS A N 1
ATOM 3566 C CA . LYS A 1 451 ? -15.077 5.227 28.073 1.00 96.44 451 LYS A CA 1
ATOM 3567 C C . LYS A 1 451 ? -14.318 5.963 26.963 1.00 96.44 451 LYS A C 1
ATOM 3569 O O . LYS A 1 451 ? -13.254 5.510 26.542 1.00 96.44 451 LYS A O 1
ATOM 3574 N N . ASN A 1 452 ? -14.859 7.099 26.517 1.00 94.81 452 ASN A N 1
ATOM 3575 C CA . ASN A 1 452 ? -14.327 7.921 25.434 1.00 94.81 452 ASN A CA 1
ATOM 3576 C C . ASN A 1 452 ? -13.462 9.089 25.933 1.00 94.81 452 ASN A C 1
ATOM 3578 O O . ASN A 1 452 ? -12.943 9.832 25.102 1.00 94.81 452 ASN A O 1
ATOM 3582 N N . ALA A 1 453 ? -13.338 9.290 27.248 1.00 94.25 453 ALA A N 1
ATOM 3583 C CA . ALA A 1 453 ? -12.473 10.316 27.819 1.00 94.25 453 ALA A CA 1
ATOM 3584 C C . ALA A 1 453 ? -10.987 9.959 27.636 1.00 94.25 453 ALA A C 1
ATOM 3586 O O . ALA A 1 453 ? -10.632 8.814 27.338 1.00 94.25 453 ALA A O 1
ATOM 3587 N N . ASP A 1 454 ? -10.115 10.952 27.802 1.00 94.69 454 ASP A N 1
ATOM 3588 C CA . ASP A 1 454 ? -8.672 10.722 27.850 1.00 94.69 454 ASP A CA 1
ATOM 3589 C C . ASP A 1 454 ? -8.284 9.879 29.077 1.00 94.69 454 ASP A C 1
ATOM 3591 O O . ASP A 1 454 ? -8.935 9.961 30.120 1.00 94.69 454 ASP A O 1
ATOM 3595 N N . GLU A 1 455 ? -7.209 9.094 28.975 1.00 93.62 455 GLU A N 1
ATOM 3596 C CA . GLU A 1 455 ? -6.745 8.230 30.071 1.00 93.62 455 GLU A CA 1
ATOM 3597 C C . GLU A 1 455 ? -6.398 9.034 31.333 1.00 93.62 455 GLU A C 1
ATOM 3599 O O . GLU A 1 455 ? -6.706 8.601 32.443 1.00 93.62 455 GLU A O 1
ATOM 3604 N N . SER A 1 456 ? -5.861 10.252 31.182 1.00 94.25 456 SER A N 1
ATOM 3605 C CA . SER A 1 456 ? -5.582 11.136 32.323 1.00 94.25 456 SER A CA 1
ATOM 3606 C C . SER A 1 456 ? -6.843 11.544 33.094 1.00 94.25 456 SER A C 1
ATOM 3608 O O . SER A 1 456 ? -6.781 11.760 34.301 1.00 94.25 456 SER A O 1
ATOM 3610 N N . LEU A 1 457 ? -7.999 11.605 32.427 1.00 93.94 457 LEU A N 1
ATOM 3611 C CA . LEU A 1 457 ? -9.279 11.967 33.041 1.00 93.94 457 LEU A CA 1
ATOM 3612 C C . LEU A 1 457 ? -10.004 10.762 33.646 1.00 93.94 457 LEU A C 1
ATOM 3614 O O . LEU A 1 457 ? -10.760 10.928 34.599 1.00 93.94 457 LEU A O 1
ATOM 3618 N N . LYS A 1 458 ? -9.748 9.550 33.143 1.00 96.38 458 LYS A N 1
ATOM 3619 C CA . LYS A 1 458 ? -10.221 8.294 33.758 1.00 96.38 458 LYS A CA 1
ATOM 3620 C C . LYS A 1 458 ? -9.526 7.985 35.086 1.00 96.38 458 LYS A C 1
ATOM 3622 O O . LYS A 1 458 ? -10.027 7.170 35.858 1.00 96.38 458 LYS A O 1
ATOM 3627 N N . LEU A 1 459 ? -8.388 8.632 35.333 1.00 96.12 459 LEU A N 1
ATOM 3628 C CA . LEU A 1 459 ? -7.649 8.628 36.594 1.00 96.12 459 LEU A CA 1
ATOM 3629 C C . LEU A 1 459 ? -8.141 9.695 37.584 1.00 96.12 459 LEU A C 1
ATOM 3631 O O . LEU A 1 459 ? -7.840 9.583 38.770 1.00 96.12 459 LEU A O 1
ATOM 3635 N N . ASP A 1 460 ? -8.862 10.729 37.133 1.00 96.06 460 ASP A N 1
ATOM 3636 C CA . ASP A 1 460 ? -9.327 11.816 38.001 1.00 96.06 460 ASP A CA 1
ATOM 3637 C C . ASP A 1 460 ? -10.580 11.375 38.781 1.00 96.06 460 ASP A C 1
ATOM 3639 O O . ASP A 1 460 ? -11.655 11.227 38.181 1.00 96.06 460 ASP A O 1
ATOM 3643 N N . PRO A 1 461 ? -10.499 11.222 40.120 1.00 95.19 461 PRO A N 1
ATOM 3644 C CA . PRO A 1 461 ? -11.636 10.790 40.922 1.00 95.19 461 PRO A CA 1
ATOM 3645 C C . PRO A 1 461 ? -12.854 11.700 40.768 1.00 95.19 461 PRO A C 1
ATOM 3647 O O . PRO A 1 461 ? -13.972 11.207 40.818 1.00 95.19 461 PRO A O 1
ATOM 3650 N N . LYS A 1 462 ? -12.682 13.009 40.530 1.00 95.94 462 LYS A N 1
ATOM 3651 C CA . LYS A 1 462 ? -13.819 13.932 40.372 1.00 95.94 462 LYS A CA 1
ATOM 3652 C C . LYS A 1 462 ? -14.644 13.607 39.130 1.00 95.94 462 LYS A C 1
ATOM 3654 O O . LYS A 1 462 ? -15.870 13.640 39.188 1.00 95.94 462 LYS A O 1
ATOM 3659 N N . ILE A 1 463 ? -13.978 13.297 38.017 1.00 96.75 463 ILE A N 1
ATOM 3660 C CA . ILE A 1 463 ? -14.642 12.941 36.756 1.00 96.75 463 ILE A CA 1
ATOM 3661 C C . ILE A 1 463 ? -15.277 11.559 36.868 1.00 96.75 463 ILE A C 1
ATOM 3663 O O . ILE A 1 463 ? -16.431 11.380 36.479 1.00 96.75 463 ILE A O 1
ATOM 3667 N N . VAL A 1 464 ? -14.548 10.598 37.439 1.00 97.69 464 VAL A N 1
ATOM 3668 C CA . VAL A 1 464 ? -15.049 9.235 37.629 1.00 97.69 464 VAL A CA 1
ATOM 3669 C C . VAL A 1 464 ? -16.261 9.224 38.556 1.00 97.69 464 VAL A C 1
ATOM 3671 O O . VAL A 1 464 ? -17.284 8.660 38.190 1.00 97.69 464 VAL A O 1
ATOM 3674 N N . LEU A 1 465 ? -16.209 9.901 39.705 1.00 97.75 465 LEU A N 1
ATOM 3675 C CA . LEU A 1 465 ? -17.347 9.990 40.625 1.00 97.75 465 LEU A CA 1
ATOM 3676 C C . LEU A 1 465 ? -18.571 10.618 39.952 1.00 97.75 465 LEU A C 1
ATOM 3678 O O . LEU A 1 465 ? -19.666 10.085 40.091 1.00 97.75 465 LEU A O 1
ATOM 3682 N N . ALA A 1 466 ? -18.395 11.686 39.168 1.00 97.19 466 ALA A N 1
ATOM 3683 C CA . ALA A 1 466 ? -19.493 12.302 38.423 1.00 97.19 466 ALA A CA 1
ATOM 3684 C C . ALA A 1 466 ? -20.102 11.375 37.354 1.00 97.19 466 ALA A C 1
ATOM 3686 O O . ALA A 1 466 ? -21.298 11.449 37.089 1.00 97.19 466 ALA A O 1
ATOM 3687 N N . ALA A 1 467 ? -19.297 10.500 36.744 1.00 97.88 467 ALA A N 1
ATOM 3688 C CA . ALA A 1 467 ? -19.796 9.471 35.835 1.00 97.88 467 ALA A CA 1
ATOM 3689 C C . ALA A 1 467 ? -20.568 8.375 36.589 1.00 97.88 467 ALA A C 1
ATOM 3691 O O . ALA A 1 467 ? -21.603 7.911 36.119 1.00 97.88 467 ALA A O 1
ATOM 3692 N N . LEU A 1 468 ? -20.073 7.969 37.761 1.00 98.19 468 LEU A N 1
ATOM 3693 C CA . LEU A 1 468 ? -20.657 6.904 38.578 1.00 98.19 468 LEU A CA 1
ATOM 3694 C C . LEU A 1 468 ? -21.975 7.298 39.236 1.00 98.19 468 LEU A C 1
ATOM 3696 O O . LEU A 1 468 ? -22.841 6.440 39.389 1.00 98.19 468 LEU A O 1
ATOM 3700 N N . THR A 1 469 ? -22.139 8.567 39.616 1.00 97.31 469 THR A N 1
ATOM 3701 C CA . THR A 1 469 ? -23.412 9.072 40.146 1.00 97.31 469 THR A CA 1
ATOM 3702 C C . THR A 1 469 ? -24.521 9.029 39.097 1.00 97.31 469 THR A C 1
ATOM 3704 O O . THR A 1 469 ? -25.677 8.812 39.455 1.00 97.31 469 THR A O 1
ATOM 3707 N N . GLU A 1 470 ? -24.183 9.190 37.814 1.00 97.75 470 GLU A N 1
ATOM 3708 C CA . GLU A 1 470 ? -25.121 8.998 36.704 1.00 97.75 470 GLU A CA 1
ATOM 3709 C C . GLU A 1 470 ? -25.309 7.506 36.391 1.00 97.75 470 GLU A C 1
ATOM 3711 O O . GLU A 1 470 ? -26.443 7.030 36.355 1.00 97.75 470 GLU A O 1
ATOM 3716 N N . ASN A 1 471 ? -24.217 6.744 36.248 1.00 97.75 471 ASN A N 1
ATOM 3717 C CA . ASN A 1 471 ? -24.248 5.314 35.947 1.00 97.75 471 ASN A CA 1
ATOM 3718 C C . ASN A 1 471 ? -23.087 4.550 36.603 1.00 97.75 471 ASN A C 1
ATOM 3720 O O . ASN A 1 471 ? -21.944 4.606 36.152 1.00 97.75 471 ASN A O 1
ATOM 3724 N N . GLY A 1 472 ? -23.397 3.740 37.615 1.00 97.31 472 GLY A N 1
ATOM 3725 C CA . GLY A 1 472 ? -22.429 2.974 38.400 1.00 97.31 472 GLY A CA 1
ATOM 3726 C C . GLY A 1 472 ? -21.639 1.945 37.589 1.00 97.31 472 GLY A C 1
ATOM 3727 O O . GLY A 1 472 ? -20.514 1.612 37.955 1.00 97.31 472 GLY A O 1
ATOM 3728 N N . LEU A 1 473 ? -22.159 1.482 36.444 1.00 98.00 473 LEU A N 1
ATOM 3729 C CA . LEU A 1 473 ? -21.411 0.593 35.542 1.00 98.00 473 LEU A CA 1
ATOM 3730 C C . LEU A 1 473 ? -20.270 1.311 34.813 1.00 98.00 473 LEU A C 1
ATOM 3732 O O . LEU A 1 473 ? -19.383 0.647 34.282 1.00 98.00 473 LEU A O 1
ATOM 3736 N N . ALA A 1 474 ? -20.227 2.649 34.834 1.00 97.81 474 ALA A N 1
ATOM 3737 C CA . ALA A 1 474 ? -19.097 3.407 34.306 1.00 97.81 474 ALA A CA 1
ATOM 3738 C C . ALA A 1 474 ? -17.768 3.071 35.012 1.00 97.81 474 ALA A C 1
ATOM 3740 O O . ALA A 1 474 ? -16.707 3.359 34.459 1.00 97.81 474 ALA A O 1
ATOM 3741 N N . LEU A 1 475 ? -17.812 2.402 36.175 1.00 97.81 475 LEU A N 1
ATOM 3742 C CA . LEU A 1 475 ? -16.638 1.891 36.887 1.00 97.81 475 LEU A CA 1
ATOM 3743 C C . LEU A 1 475 ? -15.760 0.999 35.999 1.00 97.81 475 LEU A C 1
ATOM 3745 O O . LEU A 1 475 ? -14.540 1.025 36.138 1.00 97.81 475 LEU A O 1
ATOM 3749 N N . GLU A 1 476 ? -16.359 0.272 35.049 1.00 97.88 476 GLU A N 1
ATOM 3750 C CA . GLU A 1 476 ? -15.639 -0.526 34.046 1.00 97.88 476 GLU A CA 1
ATOM 3751 C C . GLU A 1 476 ? -14.560 0.287 33.310 1.00 97.88 476 GLU A C 1
ATOM 3753 O O . GLU A 1 476 ? -13.490 -0.235 32.997 1.00 97.88 476 GLU A O 1
ATOM 3758 N N . TYR A 1 477 ? -14.839 1.568 33.047 1.00 97.50 477 TYR A N 1
ATOM 3759 C CA . TYR A 1 477 ? -13.989 2.458 32.257 1.00 97.50 477 TYR A CA 1
ATOM 3760 C C . TYR A 1 477 ? -13.094 3.367 33.096 1.00 97.50 477 TYR A C 1
ATOM 3762 O O . TYR A 1 477 ? -12.268 4.079 32.524 1.00 97.50 477 TYR A O 1
ATOM 3770 N N . ALA A 1 478 ? -13.270 3.379 34.417 1.00 97.19 478 ALA A N 1
ATOM 3771 C CA . ALA A 1 478 ? -12.355 4.072 35.310 1.00 97.19 478 ALA A CA 1
ATOM 3772 C C . ALA A 1 478 ? -10.983 3.393 35.277 1.00 97.19 478 ALA A C 1
ATOM 3774 O O . ALA A 1 478 ? -10.880 2.183 35.048 1.00 97.19 478 ALA A O 1
ATOM 3775 N N . ASP A 1 479 ? -9.929 4.161 35.537 1.00 97.56 479 ASP A N 1
ATOM 3776 C CA . ASP A 1 479 ? -8.601 3.577 35.652 1.00 97.56 479 ASP A CA 1
ATOM 3777 C C . ASP A 1 479 ? -8.549 2.538 36.784 1.00 97.56 479 ASP A C 1
ATOM 3779 O O . ASP A 1 479 ? -9.153 2.706 37.849 1.00 97.56 479 ASP A O 1
ATOM 3783 N N . LYS A 1 480 ? -7.794 1.457 36.563 1.00 95.50 480 LYS A N 1
ATOM 3784 C CA . LYS A 1 480 ? -7.700 0.327 37.497 1.00 95.50 480 LYS A CA 1
ATOM 3785 C C . LYS A 1 480 ? -7.196 0.731 38.881 1.00 95.50 480 LYS A C 1
ATOM 3787 O O . LYS A 1 480 ? -7.546 0.078 39.858 1.00 95.50 480 LYS A O 1
ATOM 3792 N N . SER A 1 481 ? -6.403 1.797 38.991 1.00 95.44 481 SER A N 1
ATOM 3793 C CA . SER A 1 481 ? -5.946 2.321 40.284 1.00 95.44 481 SER A CA 1
ATOM 3794 C C . SER A 1 481 ? -7.093 2.804 41.182 1.00 95.44 481 SER A C 1
ATOM 3796 O O . SER A 1 481 ? -6.953 2.806 42.404 1.00 95.44 481 SER A O 1
ATOM 3798 N N . LEU A 1 482 ? -8.245 3.158 40.601 1.00 96.44 482 LEU A N 1
ATOM 3799 C CA . LEU A 1 482 ? -9.442 3.575 41.332 1.00 96.44 482 LEU A CA 1
ATOM 3800 C C . LEU A 1 482 ? -10.365 2.406 41.692 1.00 96.44 482 LEU A C 1
ATOM 3802 O O . LEU A 1 482 ? -11.307 2.593 42.460 1.00 96.44 482 LEU A O 1
ATOM 3806 N N . HIS A 1 483 ? -10.100 1.196 41.188 1.00 96.38 483 HIS A N 1
ATOM 3807 C CA . HIS A 1 483 ? -10.960 0.031 41.424 1.00 96.38 483 HIS A CA 1
ATOM 3808 C C . HIS A 1 483 ? -10.914 -0.468 42.874 1.00 96.38 483 HIS A C 1
ATOM 3810 O O . HIS A 1 483 ? -11.805 -1.201 43.290 1.00 96.38 483 HIS A O 1
ATOM 3816 N N . ASP A 1 484 ? -9.921 -0.044 43.658 1.00 94.12 484 ASP A N 1
ATOM 3817 C CA . ASP A 1 484 ? -9.854 -0.298 45.100 1.00 94.12 484 ASP A CA 1
ATOM 3818 C C . ASP A 1 484 ? -10.083 0.957 45.963 1.00 94.12 484 ASP A C 1
ATOM 3820 O O . ASP A 1 484 ? -9.938 0.924 47.187 1.00 94.12 484 ASP A O 1
ATOM 3824 N N . ASN A 1 485 ? -10.463 2.083 45.348 1.00 96.31 485 ASN A N 1
ATOM 3825 C CA . ASN A 1 485 ? -10.774 3.299 46.087 1.00 96.31 485 ASN A CA 1
ATOM 3826 C C . ASN A 1 485 ? -12.167 3.188 46.725 1.00 96.31 485 ASN A C 1
ATOM 3828 O O . ASN A 1 485 ? -13.185 3.183 46.036 1.00 96.31 485 ASN A O 1
ATOM 3832 N N . LYS A 1 486 ? -12.213 3.160 48.061 1.00 95.06 486 LYS A N 1
ATOM 3833 C CA . LYS A 1 486 ? -13.448 2.982 48.837 1.00 95.06 486 LYS A CA 1
ATOM 3834 C C . LYS A 1 486 ? -14.584 3.931 48.423 1.00 95.06 486 LYS A C 1
ATOM 3836 O O . LYS A 1 486 ? -15.715 3.475 48.287 1.00 95.06 486 LYS A O 1
ATOM 3841 N N . GLU A 1 487 ? -14.306 5.221 48.231 1.00 96.75 487 GLU A N 1
ATOM 3842 C CA . GLU A 1 487 ? -15.321 6.225 47.872 1.00 96.75 487 GLU A CA 1
ATOM 3843 C C . GLU A 1 487 ? -15.881 5.981 46.465 1.00 96.75 487 GLU A C 1
ATOM 3845 O O . GLU A 1 487 ? -17.098 5.983 46.264 1.00 96.75 487 GLU A O 1
ATOM 3850 N N . VAL A 1 488 ? -14.996 5.701 45.505 1.00 97.62 488 VAL A N 1
ATOM 3851 C CA . VAL A 1 488 ? -15.356 5.384 44.115 1.00 97.62 488 VAL A CA 1
ATOM 3852 C C . VAL A 1 488 ? -16.238 4.139 44.063 1.00 97.62 488 VAL A C 1
ATOM 3854 O O . VAL A 1 488 ? -17.302 4.159 43.443 1.00 97.62 488 VAL A O 1
ATOM 3857 N N . ILE A 1 489 ? -15.844 3.071 44.759 1.00 97.88 489 ILE A N 1
ATOM 3858 C CA . ILE A 1 489 ? -16.595 1.815 44.745 1.00 97.88 489 ILE A CA 1
ATOM 3859 C C . ILE A 1 489 ? -17.933 1.954 45.458 1.00 97.88 489 ILE A C 1
ATOM 3861 O O . ILE A 1 489 ? -18.938 1.508 44.910 1.00 97.88 489 ILE A O 1
ATOM 3865 N N . LEU A 1 490 ? -17.986 2.609 46.623 1.00 97.50 490 LEU A N 1
ATOM 3866 C CA . LEU A 1 490 ? -19.257 2.866 47.303 1.00 97.50 490 LEU A CA 1
ATOM 3867 C C . LEU A 1 490 ? -20.209 3.679 46.422 1.00 97.50 490 LEU A C 1
ATOM 3869 O O . LEU A 1 490 ? -21.375 3.313 46.306 1.00 97.50 490 LEU A O 1
ATOM 3873 N N . THR A 1 491 ? -19.723 4.715 45.737 1.00 97.88 491 THR A N 1
ATOM 3874 C CA . THR A 1 491 ? -20.540 5.502 44.797 1.00 97.88 491 THR A CA 1
ATOM 3875 C C . THR A 1 491 ? -21.077 4.628 43.659 1.00 97.88 491 THR A C 1
ATOM 3877 O O . THR A 1 491 ? -22.271 4.654 43.368 1.00 97.88 491 THR A O 1
ATOM 3880 N N . ALA A 1 492 ? -20.227 3.785 43.062 1.00 98.12 492 ALA A N 1
ATOM 3881 C CA . ALA A 1 492 ? -20.627 2.882 41.986 1.00 98.12 492 ALA A CA 1
ATOM 3882 C C . ALA A 1 492 ? -21.702 1.874 42.427 1.00 98.12 492 ALA A C 1
ATOM 3884 O O . ALA A 1 492 ? -22.728 1.739 41.761 1.00 98.12 492 ALA A O 1
ATOM 3885 N N . VAL A 1 493 ? -21.490 1.177 43.551 1.00 97.88 493 VAL A N 1
ATOM 3886 C CA . VAL A 1 493 ? -22.392 0.099 43.997 1.00 97.88 493 VAL A CA 1
ATOM 3887 C C . VAL A 1 493 ? -23.684 0.614 44.624 1.00 97.88 493 VAL A C 1
ATOM 3889 O O . VAL A 1 493 ? -24.698 -0.077 44.572 1.00 97.88 493 VAL A O 1
ATOM 3892 N N . THR A 1 494 ? -23.672 1.823 45.191 1.00 97.44 494 THR A N 1
ATOM 3893 C CA . THR A 1 494 ? -24.895 2.480 45.681 1.00 97.44 494 THR A CA 1
ATOM 3894 C C . THR A 1 494 ? -25.770 2.983 44.536 1.00 97.44 494 THR A C 1
ATOM 3896 O O . THR A 1 494 ? -26.993 2.952 44.658 1.00 97.44 494 THR A O 1
ATOM 3899 N N . GLN A 1 495 ? -25.175 3.376 43.404 1.00 97.56 495 GLN A N 1
ATOM 3900 C CA . GLN A 1 495 ? -25.924 3.693 42.189 1.00 97.56 495 GLN A CA 1
ATOM 3901 C C . GLN A 1 495 ? -26.413 2.416 41.486 1.00 97.56 495 GLN A C 1
ATOM 3903 O O . GLN A 1 495 ? -27.593 2.326 41.149 1.00 97.56 495 GLN A O 1
ATOM 3908 N N . ASN A 1 496 ? -25.542 1.411 41.318 1.00 97.56 496 ASN A N 1
ATOM 3909 C CA . ASN A 1 496 ? -25.856 0.108 40.727 1.00 97.56 496 ASN A CA 1
ATOM 3910 C C . ASN A 1 496 ? -25.044 -1.015 41.388 1.00 97.56 496 ASN A C 1
ATOM 3912 O O . ASN A 1 496 ? -23.850 -1.155 41.139 1.00 97.56 496 ASN A O 1
ATOM 3916 N N . GLY A 1 497 ? -25.700 -1.888 42.155 1.00 96.94 497 GLY A N 1
ATOM 3917 C CA . GLY A 1 497 ? -25.044 -2.954 42.916 1.00 96.94 497 GLY A CA 1
ATOM 3918 C C . GLY A 1 497 ? -24.245 -3.932 42.050 1.00 96.94 497 GLY A C 1
ATOM 3919 O O . GLY A 1 497 ? -23.233 -4.469 42.499 1.00 96.94 497 GLY A O 1
ATOM 3920 N N . LEU A 1 498 ? -24.620 -4.116 40.777 1.00 97.56 498 LEU A N 1
ATOM 3921 C CA . LEU A 1 498 ? -23.875 -4.970 39.842 1.00 97.56 498 LEU A CA 1
ATOM 3922 C C . LEU A 1 498 ? -22.535 -4.360 39.412 1.00 97.56 498 LEU A C 1
ATOM 3924 O O . LEU A 1 498 ? -21.700 -5.078 38.864 1.00 97.56 498 LEU A O 1
ATOM 3928 N N . ALA A 1 499 ? -22.286 -3.074 39.683 1.00 97.69 499 ALA A N 1
ATOM 3929 C CA . ALA A 1 499 ? -20.986 -2.446 39.457 1.00 97.69 499 ALA A CA 1
ATOM 3930 C C . ALA A 1 499 ? -19.865 -3.111 40.271 1.00 97.69 499 ALA A C 1
ATOM 3932 O O . ALA A 1 499 ? -18.702 -3.046 39.873 1.00 97.69 499 ALA A O 1
ATOM 3933 N N . LEU A 1 500 ? -20.202 -3.832 41.352 1.00 96.75 500 LEU A N 1
ATOM 3934 C CA . LEU A 1 500 ? -19.241 -4.589 42.159 1.00 96.75 500 LEU A CA 1
ATOM 3935 C C . LEU A 1 500 ? -18.401 -5.570 41.320 1.00 96.75 500 LEU A C 1
ATOM 3937 O O . LEU A 1 500 ? -17.246 -5.832 41.652 1.00 96.75 500 LEU A O 1
ATOM 3941 N N . GLN A 1 501 ? -18.932 -6.060 40.194 1.00 96.44 501 GLN A N 1
ATOM 3942 C CA . GLN A 1 501 ? -18.200 -6.931 39.269 1.00 96.44 501 GLN A CA 1
ATOM 3943 C C . GLN A 1 501 ? -16.920 -6.295 38.695 1.00 96.44 501 GLN A C 1
ATOM 3945 O O . GLN A 1 501 ? -16.017 -7.028 38.286 1.00 96.44 501 GLN A O 1
ATOM 3950 N N . HIS A 1 502 ? -16.834 -4.960 38.680 1.00 97.00 502 HIS A N 1
ATOM 3951 C CA . HIS A 1 502 ? -15.682 -4.192 38.202 1.00 97.00 502 HIS A CA 1
ATOM 3952 C C . HIS A 1 502 ? -14.782 -3.691 39.340 1.00 97.00 502 HIS A C 1
ATOM 3954 O O . HIS A 1 502 ? -13.708 -3.172 39.070 1.00 97.00 502 HIS A O 1
ATOM 3960 N N . ALA A 1 503 ? -15.173 -3.867 40.607 1.00 95.56 503 ALA A N 1
ATOM 3961 C CA . ALA A 1 503 ? -14.340 -3.483 41.744 1.00 95.56 503 ALA A CA 1
ATOM 3962 C C . ALA A 1 503 ? -13.088 -4.367 41.851 1.00 95.56 503 ALA A C 1
ATOM 3964 O O . ALA A 1 503 ? -13.113 -5.550 41.488 1.00 95.56 503 ALA A O 1
ATOM 3965 N N . GLY A 1 504 ? -12.014 -3.818 42.407 1.00 93.50 504 GLY A N 1
ATOM 3966 C CA . GLY A 1 504 ? -10.787 -4.533 42.724 1.00 93.50 504 GLY A CA 1
ATOM 3967 C C . GLY A 1 504 ? -10.997 -5.564 43.834 1.00 93.50 504 GLY A C 1
ATOM 3968 O O . GLY A 1 504 ? -11.999 -5.559 44.559 1.00 93.50 504 GLY A O 1
ATOM 3969 N N . GLY A 1 505 ? -10.064 -6.511 43.936 1.00 89.56 505 GLY A N 1
ATOM 3970 C CA . GLY A 1 505 ? -10.188 -7.638 44.863 1.00 89.56 505 GLY A CA 1
ATOM 3971 C C . GLY A 1 505 ? -10.236 -7.202 46.330 1.00 89.56 505 GLY A C 1
ATOM 3972 O O . GLY A 1 505 ? -10.992 -7.779 47.108 1.00 89.56 505 GLY A O 1
ATOM 3973 N N . ALA A 1 506 ? -9.490 -6.155 46.701 1.00 88.88 506 ALA A N 1
ATOM 3974 C CA . ALA A 1 506 ? -9.464 -5.660 48.075 1.00 88.88 506 ALA A CA 1
ATOM 3975 C C . ALA A 1 506 ? -10.799 -5.013 48.469 1.00 88.88 506 ALA A C 1
ATOM 3977 O O . ALA A 1 506 ? -11.288 -5.226 49.576 1.00 88.88 506 ALA A O 1
ATOM 3978 N N . SER A 1 507 ? -11.445 -4.292 47.550 1.00 87.06 507 SER A N 1
ATOM 3979 C CA . SER A 1 507 ? -12.766 -3.705 47.806 1.00 87.06 507 SER A CA 1
ATOM 3980 C C . SER A 1 507 ? -13.869 -4.746 47.977 1.00 87.06 507 SER A C 1
ATOM 3982 O O . SER A 1 507 ? -14.757 -4.561 48.810 1.00 87.06 507 SER A O 1
ATOM 3984 N N . ARG A 1 508 ? -13.801 -5.875 47.261 1.00 88.06 508 ARG A N 1
ATOM 3985 C CA . ARG A 1 508 ? -14.767 -6.983 47.415 1.00 88.06 508 ARG A CA 1
ATOM 3986 C C . ARG A 1 508 ? -14.670 -7.692 48.768 1.00 88.06 508 ARG A C 1
ATOM 3988 O O . ARG A 1 508 ? -15.620 -8.369 49.152 1.00 88.06 508 ARG A O 1
ATOM 3995 N N . LEU A 1 509 ? -13.558 -7.521 49.491 1.00 88.00 509 LEU A N 1
ATOM 3996 C CA . LEU A 1 509 ? -13.372 -8.015 50.859 1.00 88.00 509 LEU A CA 1
ATOM 3997 C C . LEU A 1 509 ? -13.992 -7.095 51.922 1.00 88.00 509 LEU A C 1
ATOM 3999 O O . LEU A 1 509 ? -14.071 -7.492 53.081 1.00 88.00 509 LEU A O 1
ATOM 4003 N N . SER A 1 510 ? -14.451 -5.894 51.574 1.00 93.12 510 SER A N 1
ATOM 4004 C CA . SER A 1 510 ? -15.062 -4.983 52.544 1.00 93.12 510 SER A CA 1
ATOM 4005 C C . SER A 1 510 ? -16.521 -5.350 52.823 1.00 93.12 510 SER A C 1
ATOM 4007 O O . SER A 1 510 ? -17.356 -5.301 51.918 1.00 93.12 510 SER A O 1
ATOM 4009 N N . ASN A 1 511 ? -16.850 -5.627 54.093 1.00 91.75 511 ASN A N 1
ATOM 4010 C CA . ASN A 1 511 ? -18.230 -5.863 54.545 1.00 91.75 511 ASN A CA 1
ATOM 4011 C C . ASN A 1 511 ? -19.162 -4.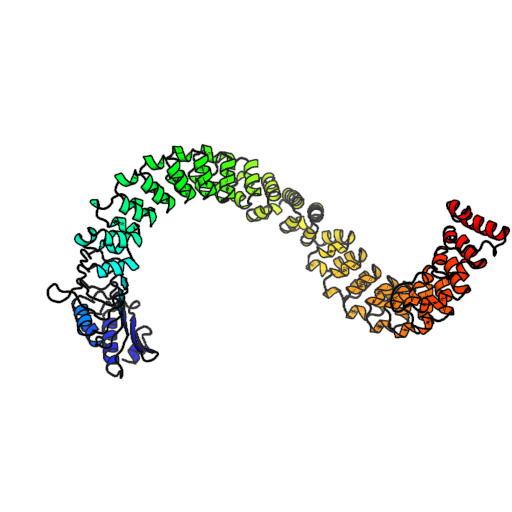711 54.157 1.00 91.75 511 ASN A C 1
ATOM 4013 O O . ASN A 1 511 ? -20.300 -4.937 53.764 1.00 91.75 511 ASN A O 1
ATOM 4017 N N . GLU A 1 512 ? -18.677 -3.476 54.272 1.00 95.06 512 GLU A N 1
ATOM 4018 C CA . GLU A 1 512 ? -19.454 -2.269 53.992 1.00 95.06 512 GLU A CA 1
ATOM 4019 C C . GLU A 1 512 ? -19.813 -2.169 52.505 1.00 95.06 512 GLU A C 1
ATOM 4021 O O . GLU A 1 512 ? -20.969 -1.933 52.163 1.00 95.06 512 GLU A O 1
ATOM 4026 N N . ILE A 1 513 ? -18.841 -2.418 51.620 1.00 96.00 513 ILE A N 1
ATOM 4027 C CA . ILE A 1 513 ? -19.049 -2.390 50.165 1.00 96.00 513 ILE A CA 1
ATOM 4028 C C . ILE A 1 513 ? -19.955 -3.546 49.736 1.00 96.00 513 ILE A C 1
ATOM 4030 O O . ILE A 1 513 ? -20.890 -3.337 48.962 1.00 96.00 513 ILE A O 1
ATOM 4034 N N . ALA A 1 514 ? -19.710 -4.751 50.259 1.00 95.06 514 ALA A N 1
ATOM 4035 C CA . ALA A 1 514 ? -20.541 -5.917 49.988 1.00 95.06 514 ALA A CA 1
ATOM 4036 C C . ALA A 1 514 ? -21.993 -5.674 50.427 1.00 95.06 514 ALA A C 1
ATOM 4038 O O . ALA A 1 514 ? -22.909 -5.890 49.635 1.00 95.06 514 ALA A O 1
ATOM 4039 N N . MET A 1 515 ? -22.203 -5.155 51.643 1.00 95.88 515 MET A N 1
ATOM 4040 C CA . MET A 1 515 ? -23.530 -4.829 52.168 1.00 95.88 515 MET A CA 1
ATOM 4041 C C . MET A 1 515 ? -24.234 -3.768 51.316 1.00 95.88 515 MET A C 1
ATOM 4043 O O . MET A 1 515 ? -25.398 -3.948 50.959 1.00 95.88 515 MET A O 1
ATOM 4047 N N . ALA A 1 516 ? -23.537 -2.691 50.941 1.00 96.62 516 ALA A N 1
ATOM 4048 C CA . ALA A 1 516 ? -24.091 -1.649 50.079 1.00 96.62 516 ALA A CA 1
ATOM 4049 C C . ALA A 1 516 ? -24.531 -2.212 48.715 1.00 96.62 516 ALA A C 1
ATOM 4051 O O . ALA A 1 516 ? -25.654 -1.959 48.279 1.00 96.62 516 ALA A O 1
ATOM 4052 N N . ALA A 1 517 ? -23.688 -3.034 48.080 1.00 97.38 517 ALA A N 1
ATOM 4053 C CA . ALA A 1 517 ? -23.976 -3.632 46.780 1.00 97.38 517 ALA A CA 1
ATOM 4054 C C . ALA A 1 517 ? -25.196 -4.564 46.818 1.00 97.38 517 ALA A C 1
ATOM 4056 O O . ALA A 1 517 ? -26.089 -4.427 45.982 1.00 97.38 517 ALA A O 1
ATOM 4057 N N . VAL A 1 518 ? -25.265 -5.482 47.793 1.00 97.19 518 VAL A N 1
ATOM 4058 C CA . VAL A 1 518 ? -26.380 -6.444 47.884 1.00 97.19 518 VAL A CA 1
ATOM 4059 C C . VAL A 1 518 ? -27.690 -5.802 48.330 1.00 97.19 518 VAL A C 1
ATOM 4061 O O . VAL A 1 518 ? -28.760 -6.263 47.941 1.00 97.19 518 VAL A O 1
ATOM 4064 N N . THR A 1 519 ? -27.615 -4.721 49.112 1.00 97.00 519 THR A N 1
ATOM 4065 C CA . THR A 1 519 ? -28.794 -3.940 49.509 1.00 97.00 519 THR A CA 1
ATOM 4066 C C . THR A 1 519 ? -29.368 -3.173 48.318 1.00 97.00 519 THR A C 1
ATOM 4068 O O . THR A 1 519 ? -30.586 -3.051 48.198 1.00 97.00 519 THR A O 1
ATOM 4071 N N . GLN A 1 520 ? -28.513 -2.693 47.408 1.00 97.25 520 GLN A N 1
ATOM 4072 C CA . GLN A 1 520 ? -28.947 -2.053 46.166 1.00 97.25 520 GLN A CA 1
ATOM 4073 C C . GLN A 1 520 ? -29.502 -3.090 45.175 1.00 97.25 520 GLN A C 1
ATOM 4075 O O . GLN A 1 520 ? -30.613 -2.915 44.673 1.00 97.25 520 GLN A O 1
ATOM 4080 N N . ASN A 1 521 ? -28.767 -4.186 44.936 1.00 97.25 521 ASN A N 1
ATOM 4081 C CA . ASN A 1 521 ? -29.153 -5.300 44.067 1.00 97.25 521 ASN A CA 1
ATOM 4082 C C . ASN A 1 521 ? -28.725 -6.644 44.668 1.00 97.25 521 ASN A C 1
ATOM 4084 O O . ASN A 1 521 ? -27.542 -6.970 44.687 1.00 97.25 521 ASN A O 1
ATOM 4088 N N . GLY A 1 522 ? -29.680 -7.483 45.068 1.00 96.19 522 GLY A N 1
ATOM 4089 C CA . GLY A 1 522 ? -29.421 -8.760 45.730 1.00 96.19 522 GLY A CA 1
ATOM 4090 C C . GLY A 1 522 ? -28.634 -9.748 44.870 1.00 96.19 522 GLY A C 1
ATOM 4091 O O . GLY A 1 522 ? -27.894 -10.574 45.397 1.00 96.19 522 GLY A O 1
ATOM 4092 N N . LEU A 1 523 ? -28.701 -9.629 43.539 1.00 96.75 523 LEU A N 1
ATOM 4093 C CA . LEU A 1 523 ? -27.895 -10.450 42.631 1.00 96.75 523 LEU A CA 1
ATOM 4094 C C . LEU A 1 523 ? -26.421 -10.027 42.592 1.00 96.75 523 LEU A C 1
ATOM 4096 O O . LEU A 1 523 ? -25.601 -10.778 42.067 1.00 96.75 523 LEU A O 1
ATOM 4100 N N . ALA A 1 524 ? -26.057 -8.875 43.165 1.00 97.00 524 ALA A N 1
ATOM 4101 C CA . ALA A 1 524 ? -24.663 -8.469 43.327 1.00 97.00 524 ALA A CA 1
ATOM 4102 C C . ALA A 1 524 ? -23.877 -9.419 44.243 1.00 97.00 524 ALA A C 1
ATOM 4104 O O . ALA A 1 524 ? -22.649 -9.447 44.175 1.00 97.00 524 ALA A O 1
ATOM 4105 N N . VAL A 1 525 ? -24.564 -10.252 45.040 1.00 95.31 525 VAL A N 1
ATOM 4106 C CA . VAL A 1 525 ? -23.935 -11.275 45.889 1.00 95.31 525 VAL A CA 1
ATOM 4107 C C . VAL A 1 525 ? -23.066 -12.252 45.083 1.00 95.31 525 VAL A C 1
ATOM 4109 O O . VAL A 1 525 ? -22.098 -12.789 45.599 1.00 95.31 525 VAL A O 1
ATOM 4112 N N . GLN A 1 526 ? -23.336 -12.440 43.788 1.00 95.25 526 GLN A N 1
ATOM 4113 C CA . GLN A 1 526 ? -22.492 -13.277 42.927 1.00 95.25 526 GLN A CA 1
ATOM 4114 C C . GLN A 1 526 ? -21.065 -12.719 42.739 1.00 95.25 526 GLN A C 1
ATOM 4116 O O . GLN A 1 526 ? -20.168 -13.452 42.327 1.00 95.25 526 GLN A O 1
ATOM 4121 N N . TYR A 1 527 ? -20.862 -11.424 43.009 1.00 94.88 527 TYR A N 1
ATOM 4122 C CA . TYR A 1 527 ? -19.588 -10.722 42.846 1.00 94.88 527 TYR A CA 1
ATOM 4123 C C . TYR A 1 527 ? -18.906 -10.381 44.174 1.00 94.88 527 TYR A C 1
ATOM 4125 O O . TYR A 1 527 ? -17.783 -9.872 44.143 1.00 94.88 527 TYR A O 1
ATOM 4133 N N . VAL A 1 528 ? -19.547 -10.637 45.322 1.00 93.44 528 VAL A N 1
ATOM 4134 C CA . VAL A 1 528 ? -18.878 -10.467 46.619 1.00 93.44 528 VAL A CA 1
ATOM 4135 C C . VAL A 1 528 ? -17.769 -11.503 46.777 1.00 93.44 528 VAL A C 1
ATOM 4137 O O . VAL A 1 528 ? -17.803 -12.573 46.162 1.00 93.44 528 VAL A O 1
ATOM 4140 N N . ASP A 1 529 ? -16.764 -11.195 47.596 1.00 93.44 529 ASP A N 1
ATOM 4141 C CA . ASP A 1 529 ? -15.740 -12.187 47.896 1.00 93.44 529 ASP A CA 1
ATOM 4142 C C . ASP A 1 529 ? -16.348 -13.421 48.586 1.00 93.44 529 ASP A C 1
ATOM 4144 O O . ASP A 1 529 ? -17.294 -13.321 49.372 1.00 93.44 529 ASP A O 1
ATOM 4148 N N . LYS A 1 530 ? -15.781 -14.602 48.313 1.00 89.88 530 LYS A N 1
ATOM 4149 C CA . LYS A 1 530 ? -16.287 -15.877 48.842 1.00 89.88 530 LYS A CA 1
ATOM 4150 C C . LYS A 1 530 ? -16.321 -15.917 50.370 1.00 89.88 530 LYS A C 1
ATOM 4152 O O . LYS A 1 530 ? -17.169 -16.607 50.926 1.00 89.88 530 LYS A O 1
ATOM 4157 N N . SER A 1 531 ? -15.431 -15.189 51.047 1.00 89.12 531 SER A N 1
ATOM 4158 C CA . SER A 1 531 ? -15.430 -15.083 52.512 1.00 89.12 531 SER A CA 1
ATOM 4159 C C . SER A 1 531 ? -16.733 -14.492 53.069 1.00 89.12 531 SER A C 1
ATOM 4161 O O . SER A 1 531 ? -17.182 -14.915 54.135 1.00 89.12 531 SER A O 1
ATOM 4163 N N . HIS A 1 532 ? -17.400 -13.601 52.325 1.00 86.81 532 HIS A N 1
ATOM 4164 C CA . HIS A 1 532 ? -18.674 -12.981 52.723 1.00 86.81 532 HIS A CA 1
ATOM 4165 C C . HIS A 1 532 ? -19.893 -13.843 52.452 1.00 86.81 532 HIS A C 1
ATOM 4167 O O . HIS A 1 532 ? -20.959 -13.572 52.999 1.00 86.81 532 HIS A O 1
ATOM 4173 N N . LEU A 1 533 ? -19.750 -14.908 51.665 1.00 86.75 533 LEU A N 1
ATOM 4174 C CA . LEU A 1 533 ? -20.846 -15.838 51.402 1.00 86.75 533 LEU A CA 1
ATOM 4175 C C . LEU A 1 533 ? -21.218 -16.686 52.621 1.00 86.75 533 LEU A C 1
ATOM 4177 O O . LEU A 1 533 ? -22.250 -17.339 52.561 1.00 86.75 533 LEU A O 1
ATOM 4181 N N . PHE A 1 534 ? -20.412 -16.658 53.692 1.00 84.69 534 PHE A N 1
ATOM 4182 C CA . PHE A 1 534 ? -20.721 -17.236 55.007 1.00 84.69 534 PHE A CA 1
ATOM 4183 C C . PHE A 1 534 ? -21.332 -16.219 55.983 1.00 84.69 534 PHE A C 1
ATOM 4185 O O . PHE A 1 534 ? -21.782 -16.587 57.069 1.00 84.69 534 PHE A O 1
ATOM 4192 N N . ASN A 1 535 ? -21.309 -14.927 55.640 1.00 89.56 535 ASN A N 1
ATOM 4193 C CA . ASN A 1 535 ? -21.848 -13.880 56.492 1.00 89.56 535 ASN A CA 1
ATOM 4194 C C . ASN A 1 535 ? -23.371 -13.833 56.336 1.00 89.56 535 ASN A C 1
ATOM 4196 O O . ASN A 1 535 ? -23.903 -13.286 55.366 1.00 89.56 535 ASN A O 1
ATOM 4200 N N . THR A 1 536 ? -24.067 -14.381 57.330 1.00 89.38 536 THR A N 1
ATOM 4201 C CA . THR A 1 536 ? -25.529 -14.465 57.359 1.00 89.38 536 THR A CA 1
ATOM 4202 C C . THR A 1 536 ? -26.210 -13.107 57.184 1.00 89.38 536 THR A C 1
ATOM 4204 O O . THR A 1 536 ? -27.265 -13.051 56.560 1.00 89.38 536 THR A O 1
ATOM 4207 N N . GLU A 1 537 ? -25.628 -12.006 57.670 1.00 93.19 537 GLU A N 1
ATOM 4208 C CA . GLU A 1 537 ? -26.227 -10.674 57.513 1.00 93.19 537 GLU A CA 1
ATOM 4209 C C . GLU A 1 537 ? -26.225 -10.224 56.048 1.00 93.19 537 GLU A C 1
ATOM 4211 O O . GLU A 1 537 ? -27.262 -9.804 55.535 1.00 93.19 537 GLU A O 1
ATOM 4216 N N . ILE A 1 538 ? -25.088 -10.366 55.355 1.00 93.44 538 ILE A N 1
ATOM 4217 C CA . ILE A 1 538 ? -24.945 -10.013 53.931 1.00 93.44 538 ILE A CA 1
ATOM 4218 C C . ILE A 1 538 ? -25.828 -10.927 53.075 1.00 93.44 538 ILE A C 1
ATOM 4220 O O . ILE A 1 538 ? -26.542 -10.458 52.188 1.00 93.44 538 ILE A O 1
ATOM 4224 N N . VAL A 1 539 ? -25.824 -12.230 53.368 1.00 94.25 539 VAL A N 1
ATOM 4225 C CA . VAL A 1 539 ? -26.649 -13.229 52.677 1.00 94.25 539 VAL A CA 1
ATOM 4226 C C . VAL A 1 539 ? -28.140 -12.923 52.833 1.00 94.25 539 VAL A C 1
ATOM 4228 O O . VAL A 1 539 ? -28.868 -12.889 51.841 1.00 94.25 539 VAL A O 1
ATOM 4231 N N . LEU A 1 540 ? -28.608 -12.655 54.055 1.00 93.88 540 LEU A N 1
ATOM 4232 C CA . LEU A 1 540 ? -30.008 -12.307 54.295 1.00 93.88 540 LEU A CA 1
ATOM 4233 C C . LEU A 1 540 ? -30.379 -10.967 53.661 1.00 93.88 540 LEU A C 1
ATOM 4235 O O . LEU A 1 540 ? -31.487 -10.852 53.141 1.00 93.88 540 LEU A O 1
ATOM 4239 N N . ALA A 1 541 ? -29.488 -9.972 53.667 1.00 95.50 541 ALA A N 1
ATOM 4240 C CA . ALA A 1 541 ? -29.719 -8.707 52.973 1.00 95.50 541 ALA A CA 1
ATOM 4241 C C . ALA A 1 541 ? -29.904 -8.927 51.461 1.00 95.50 541 ALA A C 1
ATOM 4243 O O . ALA A 1 541 ? -30.907 -8.483 50.901 1.00 95.50 541 ALA A O 1
ATOM 4244 N N . ALA A 1 542 ? -29.012 -9.699 50.827 1.00 96.81 542 ALA A N 1
ATOM 4245 C CA . ALA A 1 542 ? -29.105 -10.053 49.411 1.00 96.81 542 ALA A CA 1
ATOM 4246 C C . ALA A 1 542 ? -30.417 -10.777 49.078 1.00 96.81 542 ALA A C 1
ATOM 4248 O O . ALA A 1 542 ? -31.106 -10.423 48.124 1.00 96.81 542 ALA A O 1
ATOM 4249 N N . ILE A 1 543 ? -30.786 -11.765 49.896 1.00 96.81 543 ILE A N 1
ATOM 4250 C CA . ILE A 1 543 ? -31.993 -12.577 49.718 1.00 96.81 543 ILE A CA 1
ATOM 4251 C C . ILE A 1 543 ? -33.268 -11.753 49.908 1.00 96.81 543 ILE A C 1
ATOM 4253 O O . ILE A 1 543 ? -34.218 -11.902 49.142 1.00 96.81 543 ILE A O 1
ATOM 4257 N N . ARG A 1 544 ? -33.299 -10.874 50.913 1.00 95.94 544 ARG A N 1
ATOM 4258 C CA . ARG A 1 544 ? -34.437 -9.977 51.156 1.00 95.94 544 ARG A CA 1
ATOM 4259 C C . ARG A 1 544 ? -34.610 -8.964 50.026 1.00 95.94 544 ARG A C 1
ATOM 4261 O O . ARG A 1 544 ? -35.741 -8.589 49.735 1.00 95.94 544 ARG A O 1
ATOM 4268 N N . GLN A 1 545 ? -33.519 -8.554 49.378 1.00 96.38 545 GLN A N 1
ATOM 4269 C CA . GLN A 1 545 ? -33.571 -7.712 48.185 1.00 96.38 545 GLN A CA 1
ATOM 4270 C C . GLN A 1 545 ? -34.060 -8.517 46.968 1.00 96.38 545 GLN A C 1
ATOM 4272 O O . GLN A 1 545 ? -34.992 -8.080 46.293 1.00 96.38 545 GLN A O 1
ATOM 4277 N N . ASN A 1 546 ? -33.488 -9.705 46.722 1.00 95.94 546 ASN A N 1
ATOM 4278 C CA . ASN A 1 546 ? -33.858 -10.623 45.640 1.00 95.94 546 ASN A CA 1
ATOM 4279 C C . ASN A 1 546 ? -33.739 -12.090 46.084 1.00 95.94 546 ASN A C 1
ATOM 4281 O O . ASN A 1 546 ? -32.639 -12.606 46.254 1.00 95.94 546 ASN A O 1
ATOM 4285 N N . GLY A 1 547 ? -34.857 -12.810 46.180 1.00 94.25 547 GLY A N 1
ATOM 4286 C CA . GLY A 1 547 ? -34.903 -14.192 46.663 1.00 94.25 547 GLY A CA 1
ATOM 4287 C C . GLY A 1 547 ? -34.118 -15.167 45.785 1.00 94.25 547 GLY A C 1
ATOM 4288 O O . GLY A 1 547 ? -33.598 -16.166 46.278 1.00 94.25 547 GLY A O 1
ATOM 4289 N N . LEU A 1 548 ? -33.933 -14.853 44.497 1.00 94.06 548 LEU A N 1
ATOM 4290 C CA . LEU A 1 548 ? -33.103 -15.654 43.591 1.00 94.06 548 LEU A CA 1
ATOM 4291 C C . LEU A 1 548 ? -31.602 -15.516 43.878 1.00 94.06 548 LEU A C 1
ATOM 4293 O O . LEU A 1 548 ? -30.818 -16.286 43.325 1.00 94.06 548 LEU A O 1
ATOM 4297 N N . ALA A 1 549 ? -31.188 -14.587 44.748 1.00 95.94 549 ALA A N 1
ATOM 4298 C CA . ALA A 1 549 ? -29.817 -14.495 45.242 1.00 95.94 549 ALA A CA 1
ATOM 4299 C C . ALA A 1 549 ? -29.369 -15.786 45.949 1.00 95.94 549 ALA A C 1
ATOM 4301 O O . ALA A 1 549 ? -28.177 -16.088 45.952 1.00 95.94 549 ALA A O 1
ATOM 4302 N N . LEU A 1 550 ? -30.313 -16.599 46.453 1.00 94.00 550 LEU A N 1
ATOM 4303 C CA . LEU A 1 550 ? -30.046 -17.907 47.062 1.00 94.00 550 LEU A CA 1
ATOM 4304 C C . LEU A 1 550 ? -29.228 -18.847 46.155 1.00 94.00 550 LEU A C 1
ATOM 4306 O O . LEU A 1 550 ? -28.525 -19.719 46.651 1.00 94.00 550 LEU A O 1
ATOM 4310 N N . GLN A 1 551 ? -29.267 -18.678 44.832 1.00 93.19 551 GLN A N 1
ATOM 4311 C CA . GLN A 1 551 ? -28.471 -19.507 43.919 1.00 93.19 551 GLN A CA 1
ATOM 4312 C C . GLN A 1 551 ? -26.957 -19.234 43.981 1.00 93.19 551 GLN A C 1
ATOM 4314 O O . GLN A 1 551 ? -26.170 -20.064 43.531 1.00 93.19 551 GLN A O 1
ATOM 4319 N N . TYR A 1 552 ? -26.561 -18.068 44.497 1.00 92.75 552 TYR A N 1
ATOM 4320 C CA . TYR A 1 552 ? -25.183 -17.574 44.484 1.00 92.75 552 TYR A CA 1
ATOM 4321 C C . TYR A 1 552 ? -24.511 -17.599 45.865 1.00 92.75 552 TYR A C 1
ATOM 4323 O O . TYR A 1 552 ? -23.321 -17.308 45.962 1.00 92.75 552 TYR A O 1
ATOM 4331 N N . VAL A 1 553 ? -25.248 -17.935 46.929 1.00 92.00 553 VAL A N 1
ATOM 4332 C CA . VAL A 1 553 ? -24.699 -18.022 48.292 1.00 92.00 553 VAL A CA 1
ATOM 4333 C C . VAL A 1 553 ? -23.950 -19.338 48.505 1.00 92.00 553 VAL A C 1
ATOM 4335 O O . VAL A 1 553 ? -24.044 -20.265 47.695 1.00 92.00 553 VAL A O 1
ATOM 4338 N N . ASP A 1 554 ? -23.201 -19.444 49.604 1.00 92.50 554 ASP A N 1
ATOM 4339 C CA . ASP A 1 554 ? -22.517 -20.694 49.930 1.00 92.50 554 ASP A CA 1
ATOM 4340 C C . ASP A 1 554 ? -23.511 -21.853 50.133 1.00 92.50 554 ASP A C 1
ATOM 4342 O O . ASP A 1 554 ? -24.611 -21.690 50.670 1.00 92.50 554 ASP A O 1
ATOM 4346 N N . LYS A 1 555 ? -23.111 -23.062 49.720 1.00 88.75 555 LYS A N 1
ATOM 4347 C CA . LYS A 1 555 ? -23.975 -24.253 49.754 1.00 88.75 555 LYS A CA 1
ATOM 4348 C C . LYS A 1 555 ? -24.446 -24.613 51.161 1.00 88.75 555 LYS A C 1
ATOM 4350 O O . LYS A 1 555 ? -25.497 -25.242 51.289 1.00 88.75 555 LYS A O 1
ATOM 4355 N N . SER A 1 556 ? -23.693 -24.246 52.198 1.00 89.06 556 SER A N 1
ATOM 4356 C CA . SER A 1 556 ? -24.101 -24.451 53.589 1.00 89.06 556 SER A CA 1
ATOM 4357 C C . SER A 1 556 ? -25.439 -23.767 53.894 1.00 89.06 556 SER A C 1
ATOM 4359 O O . SER A 1 556 ? -26.296 -24.376 54.535 1.00 89.06 556 SER A O 1
ATOM 4361 N N . HIS A 1 557 ? -25.692 -22.577 53.338 1.00 88.12 557 HIS A N 1
ATOM 4362 C CA . HIS A 1 557 ? -26.921 -21.806 53.552 1.00 88.12 557 HIS A CA 1
ATOM 4363 C C . HIS A 1 557 ? -28.187 -22.465 52.984 1.00 88.12 557 HIS A C 1
ATOM 4365 O O . HIS A 1 557 ? -29.290 -22.193 53.455 1.00 88.12 557 HIS A O 1
ATOM 4371 N N . LEU A 1 558 ? -28.042 -23.407 52.048 1.00 88.31 558 LEU A N 1
ATOM 4372 C CA . LEU A 1 558 ? -29.158 -24.117 51.411 1.00 88.31 558 LEU A CA 1
ATOM 4373 C C . LEU A 1 558 ? -29.849 -25.134 52.340 1.00 88.31 558 LEU A C 1
ATOM 4375 O O . LEU A 1 558 ? -30.884 -25.703 51.975 1.00 88.31 558 LEU A O 1
ATOM 4379 N N . PHE A 1 559 ? -29.273 -25.389 53.518 1.00 87.75 559 PHE A N 1
ATOM 4380 C CA . PHE A 1 559 ? -29.819 -26.272 54.553 1.00 87.75 559 PHE A CA 1
ATOM 4381 C C . PHE A 1 559 ? -30.503 -25.512 55.697 1.00 87.75 559 PHE A C 1
ATOM 4383 O O . PHE A 1 559 ? -31.193 -26.134 56.502 1.00 87.75 559 PHE A O 1
ATOM 4390 N N . TYR A 1 560 ? -30.337 -24.188 55.783 1.00 88.06 560 TYR A N 1
ATOM 4391 C CA . TYR A 1 560 ? -30.882 -23.401 56.887 1.00 88.06 560 TYR A CA 1
ATOM 4392 C C . TYR A 1 560 ? -32.302 -22.938 56.576 1.00 88.06 560 TYR A C 1
ATOM 4394 O O . TYR A 1 560 ? -32.532 -22.123 55.681 1.00 88.06 560 TYR A O 1
ATOM 4402 N N . THR A 1 561 ? -33.247 -23.432 57.374 1.00 89.56 561 THR A N 1
ATOM 4403 C CA . THR A 1 561 ? -34.679 -23.140 57.263 1.00 89.56 561 THR A CA 1
ATOM 4404 C C . THR A 1 561 ? -34.977 -21.648 57.192 1.00 89.56 561 THR A C 1
ATOM 4406 O O . THR A 1 561 ? -35.721 -21.225 56.315 1.00 89.56 561 THR A O 1
ATOM 4409 N N . GLU A 1 562 ? -34.371 -20.841 58.064 1.00 91.31 562 GLU A N 1
ATOM 4410 C CA . GLU A 1 562 ? -34.627 -19.398 58.124 1.00 91.31 562 GLU A CA 1
ATOM 4411 C C . GLU A 1 562 ? -34.243 -18.682 56.821 1.00 91.31 562 GLU A C 1
ATOM 4413 O O . GLU A 1 562 ? -35.026 -17.900 56.285 1.00 91.31 562 GLU A O 1
ATOM 4418 N N . ILE A 1 563 ? -33.069 -18.999 56.268 1.00 92.06 563 ILE A N 1
ATOM 4419 C CA . ILE A 1 563 ? -32.548 -18.377 55.044 1.00 92.06 563 ILE A CA 1
ATOM 4420 C C . ILE A 1 563 ? -33.398 -18.775 53.836 1.00 92.06 563 ILE A C 1
ATOM 4422 O O . ILE A 1 563 ? -33.783 -17.929 53.028 1.00 92.06 563 ILE A O 1
ATOM 4426 N N . VAL A 1 564 ? -33.726 -20.063 53.725 1.00 93.25 564 VAL A N 1
ATOM 4427 C CA . VAL A 1 564 ? -34.537 -20.578 52.619 1.00 93.25 564 VAL A CA 1
ATOM 4428 C C . VAL A 1 564 ? -35.969 -20.039 52.692 1.00 93.25 564 VAL A C 1
ATOM 4430 O O . VAL A 1 564 ? -36.507 -19.628 51.667 1.00 93.25 564 VAL A O 1
ATOM 4433 N N . LEU A 1 565 ? -36.579 -19.964 53.880 1.00 92.75 565 LEU A N 1
ATOM 4434 C CA . LEU A 1 565 ? -37.900 -19.348 54.048 1.00 92.75 565 LEU A CA 1
ATOM 4435 C C . LEU A 1 565 ? -37.878 -17.853 53.722 1.00 92.75 565 LEU A C 1
ATOM 4437 O O . LEU A 1 565 ? -38.805 -17.375 53.073 1.00 92.75 565 LEU A O 1
ATOM 4441 N N . ALA A 1 566 ? -36.822 -17.125 54.101 1.00 93.25 566 ALA A N 1
ATOM 4442 C CA . ALA A 1 566 ? -36.660 -15.724 53.717 1.00 93.25 566 ALA A CA 1
ATOM 4443 C C . ALA A 1 566 ? -36.579 -15.559 52.188 1.00 93.25 566 ALA A C 1
ATOM 4445 O O . ALA A 1 566 ? -37.211 -14.660 51.634 1.00 93.25 566 ALA A O 1
ATOM 4446 N N . ALA A 1 567 ? -35.868 -16.457 51.496 1.00 95.19 567 ALA A N 1
ATOM 4447 C CA . ALA A 1 567 ? -35.778 -16.447 50.038 1.00 95.19 567 ALA A CA 1
ATOM 4448 C C . ALA A 1 567 ? -37.115 -16.745 49.364 1.00 95.19 567 ALA A C 1
ATOM 4450 O O . ALA A 1 567 ? -37.496 -16.037 48.437 1.00 95.19 567 ALA A O 1
ATOM 4451 N N . ILE A 1 568 ? -37.848 -17.739 49.868 1.00 93.88 568 ILE A N 1
ATOM 4452 C CA . ILE A 1 568 ? -39.184 -18.099 49.383 1.00 93.88 568 ILE A CA 1
ATOM 4453 C C . ILE A 1 568 ? -40.173 -16.959 49.598 1.00 93.88 568 ILE A C 1
ATOM 4455 O O . ILE A 1 568 ? -40.957 -16.660 48.702 1.00 93.88 568 ILE A O 1
ATOM 4459 N N . ALA A 1 569 ? -40.130 -16.319 50.768 1.00 94.19 569 ALA A N 1
ATOM 4460 C CA . ALA A 1 569 ? -40.993 -15.191 51.089 1.00 94.19 569 ALA A CA 1
ATOM 4461 C C . ALA A 1 569 ? -40.783 -14.021 50.115 1.00 94.19 569 ALA A C 1
ATOM 4463 O O . ALA A 1 569 ? -41.751 -13.358 49.745 1.00 94.19 569 ALA A O 1
ATOM 4464 N N . GLN A 1 570 ? -39.545 -13.794 49.662 1.00 94.69 570 GLN A N 1
ATOM 4465 C CA . GLN A 1 570 ? -39.240 -12.785 48.648 1.00 94.69 570 GLN A CA 1
ATOM 4466 C C . GLN A 1 570 ? -39.627 -13.259 47.234 1.00 94.69 570 GLN A C 1
ATOM 4468 O O . GLN A 1 570 ? -40.292 -12.521 46.509 1.00 94.69 570 GLN A O 1
ATOM 4473 N N . ASN A 1 571 ? -39.246 -14.486 46.853 1.00 91.69 571 ASN A N 1
ATOM 4474 C CA . ASN A 1 571 ? -39.559 -15.117 45.570 1.00 91.69 571 ASN A CA 1
ATOM 4475 C C . ASN A 1 571 ? -39.714 -16.637 45.726 1.00 91.69 571 ASN A C 1
ATOM 4477 O O . ASN A 1 571 ? -38.746 -17.358 45.948 1.00 91.69 571 ASN A O 1
ATOM 4481 N N . GLY A 1 572 ? -40.922 -17.152 45.511 1.00 88.75 572 GLY A N 1
ATOM 4482 C CA . GLY A 1 572 ? -41.281 -18.555 45.695 1.00 88.75 572 GLY A CA 1
ATOM 4483 C C . GLY A 1 572 ? -40.513 -19.509 44.784 1.00 88.75 572 GLY A C 1
ATOM 4484 O O . GLY A 1 572 ? -40.288 -20.659 45.158 1.00 88.75 572 GLY A O 1
ATOM 4485 N N . LEU A 1 573 ? -40.016 -19.032 43.636 1.00 87.69 573 LEU A N 1
ATOM 4486 C CA . LEU A 1 573 ? -39.152 -19.828 42.758 1.00 87.69 573 LEU A CA 1
ATOM 4487 C C . LEU A 1 573 ? -37.764 -20.063 43.361 1.00 87.69 573 LEU A C 1
ATOM 4489 O O . LEU A 1 573 ? -37.084 -20.997 42.947 1.00 87.69 573 LEU A O 1
ATOM 4493 N N . ALA A 1 574 ? -37.347 -19.284 44.366 1.00 91.12 574 ALA A N 1
ATOM 4494 C CA . ALA A 1 574 ? -36.074 -19.481 45.052 1.00 91.12 574 ALA A CA 1
ATOM 4495 C C . ALA A 1 574 ? -35.962 -20.866 45.703 1.00 91.12 574 ALA A C 1
ATOM 4497 O O . ALA A 1 574 ? -34.850 -21.380 45.837 1.00 91.12 574 ALA A O 1
ATOM 4498 N N . LEU A 1 575 ? -37.093 -21.511 46.030 1.00 88.88 575 LEU A N 1
ATOM 4499 C CA . LEU A 1 575 ? -37.113 -22.876 46.558 1.00 88.88 575 LEU A CA 1
ATOM 4500 C C . LEU A 1 575 ? -36.308 -23.841 45.679 1.00 88.88 575 LEU A C 1
ATOM 4502 O O . LEU A 1 575 ? -35.660 -24.737 46.210 1.00 88.88 575 LEU A O 1
ATOM 4506 N N . GLN A 1 576 ? -36.265 -23.633 44.359 1.00 85.25 576 GLN A N 1
ATOM 4507 C CA . GLN A 1 576 ? -35.529 -24.496 43.432 1.00 85.25 576 GLN A CA 1
ATOM 4508 C C . GLN A 1 576 ? -34.028 -24.620 43.750 1.00 85.25 576 GLN A C 1
ATOM 4510 O O . GLN A 1 576 ? -33.413 -25.629 43.398 1.00 85.25 576 GLN A O 1
ATOM 4515 N N . TYR A 1 577 ? -33.452 -23.632 44.442 1.00 88.56 577 TYR A N 1
ATOM 4516 C CA . TYR A 1 577 ? -32.042 -23.606 44.831 1.00 88.56 577 TYR A CA 1
ATOM 4517 C C . TYR A 1 577 ? -31.777 -24.196 46.221 1.00 88.56 577 TYR A C 1
ATOM 4519 O O . TYR A 1 577 ? -30.623 -24.445 46.557 1.00 88.56 577 TYR A O 1
ATOM 4527 N N . ALA A 1 578 ? -32.809 -24.458 47.027 1.00 88.69 578 ALA A N 1
ATOM 4528 C CA . ALA A 1 578 ? -32.641 -25.039 48.355 1.00 88.69 578 ALA A CA 1
ATOM 4529 C C . ALA A 1 578 ? -32.113 -26.489 48.304 1.00 88.69 578 ALA A C 1
ATOM 4531 O O . ALA A 1 578 ? -32.170 -27.185 47.280 1.00 88.69 578 ALA A O 1
ATOM 4532 N N . SER A 1 579 ? -31.615 -26.984 49.441 1.00 89.25 579 SER A N 1
ATOM 4533 C CA . SER A 1 579 ? -31.201 -28.384 49.567 1.00 89.25 579 SER A CA 1
ATOM 4534 C C . SER A 1 579 ? -32.358 -29.336 49.246 1.00 89.25 579 SER A C 1
ATOM 4536 O O . SER A 1 579 ? -33.532 -29.008 49.422 1.00 89.25 579 SER A O 1
ATOM 4538 N N . LYS A 1 580 ? -32.028 -30.543 48.769 1.00 84.00 580 LYS A N 1
ATOM 4539 C CA . LYS A 1 580 ? -33.029 -31.546 48.367 1.00 84.00 580 LYS A CA 1
ATOM 4540 C C . LYS A 1 580 ? -34.086 -31.782 49.459 1.00 84.00 580 LYS A C 1
ATOM 4542 O O . LYS A 1 580 ? -35.272 -31.751 49.161 1.00 84.00 580 LYS A O 1
ATOM 4547 N N . ASN A 1 581 ? -33.653 -31.919 50.712 1.00 86.06 581 ASN A N 1
ATOM 4548 C CA . ASN A 1 581 ? -34.544 -32.178 51.845 1.00 86.06 581 ASN A CA 1
ATOM 4549 C C . ASN A 1 581 ? -35.564 -31.050 52.066 1.00 86.06 581 ASN A C 1
ATOM 4551 O O . ASN A 1 581 ? -36.722 -31.330 52.355 1.00 86.06 581 ASN A O 1
ATOM 4555 N N . LEU A 1 582 ? -35.155 -29.783 51.924 1.00 87.06 582 LEU A N 1
ATOM 4556 C CA . LEU A 1 582 ? -36.062 -28.641 52.088 1.00 87.06 582 LEU A CA 1
ATOM 4557 C C . LEU A 1 582 ? -36.967 -28.449 50.867 1.00 87.06 582 LEU A C 1
ATOM 4559 O O . LEU A 1 582 ? -38.127 -28.086 51.023 1.00 87.06 582 LEU A O 1
ATOM 4563 N N . ARG A 1 583 ? -36.473 -28.757 49.661 1.00 84.00 583 ARG A N 1
ATOM 4564 C CA . ARG A 1 583 ? -37.286 -28.760 48.430 1.00 84.00 583 ARG A CA 1
ATOM 4565 C C . ARG A 1 583 ? -38.427 -29.766 48.462 1.00 84.00 583 ARG A C 1
ATOM 4567 O O . ARG A 1 583 ? -39.469 -29.510 47.874 1.00 84.00 583 ARG A O 1
ATOM 4574 N N . GLU A 1 584 ? -38.221 -30.895 49.128 1.00 80.12 584 GLU A N 1
ATOM 4575 C CA . GLU A 1 584 ? -39.215 -31.963 49.272 1.00 80.12 584 GLU A CA 1
ATOM 4576 C C . GLU A 1 584 ? -40.082 -31.791 50.535 1.00 80.12 584 GLU A C 1
ATOM 4578 O O . GLU A 1 584 ? -41.023 -32.554 50.752 1.00 80.12 584 GLU A O 1
ATOM 4583 N N . ASN A 1 585 ? -39.806 -30.782 51.369 1.00 86.88 585 ASN A N 1
ATOM 4584 C CA . ASN A 1 585 ? -40.561 -30.533 52.589 1.00 86.88 585 ASN A CA 1
ATOM 4585 C C . ASN A 1 585 ? -41.887 -29.815 52.285 1.00 86.88 585 ASN A C 1
ATOM 4587 O O . ASN A 1 585 ? -41.918 -28.729 51.702 1.00 86.88 585 ASN A O 1
ATOM 4591 N N . ARG A 1 586 ? -42.989 -30.409 52.757 1.00 86.56 586 ARG A N 1
ATOM 4592 C CA . ARG A 1 586 ? -44.356 -29.903 52.580 1.00 86.56 586 ARG A CA 1
ATOM 4593 C C . ARG A 1 586 ? -44.532 -28.442 53.005 1.00 86.56 586 ARG A C 1
ATOM 4595 O O . ARG A 1 586 ? -45.217 -27.696 52.312 1.00 86.56 586 ARG A O 1
ATOM 4602 N N . GLU A 1 587 ? -43.950 -28.030 54.128 1.00 89.69 587 GLU A N 1
ATOM 4603 C CA . GLU A 1 587 ? -44.113 -26.671 54.657 1.00 89.69 587 GLU A CA 1
ATOM 4604 C C . GLU A 1 587 ? -43.494 -25.626 53.724 1.00 89.69 587 GLU A C 1
ATOM 4606 O O . GLU A 1 587 ? -44.119 -24.607 53.431 1.00 89.69 587 GLU A O 1
ATOM 4611 N N . PHE A 1 588 ? -42.305 -25.912 53.189 1.00 89.25 588 PHE A N 1
ATOM 4612 C CA . PHE A 1 588 ? -41.593 -25.034 52.258 1.00 89.25 588 PHE A CA 1
ATOM 4613 C C . PHE A 1 588 ? -42.272 -24.989 50.892 1.00 89.25 588 PHE A C 1
ATOM 4615 O O . PHE A 1 588 ? -42.401 -23.916 50.304 1.00 89.25 588 PHE A O 1
ATOM 4622 N N . LEU A 1 589 ? -42.754 -26.137 50.408 1.00 86.38 589 LEU A N 1
ATOM 4623 C CA . LEU A 1 589 ? -43.547 -26.227 49.184 1.00 86.38 589 LEU A CA 1
ATOM 4624 C C . LEU A 1 589 ? -44.830 -25.397 49.279 1.00 86.38 589 LEU A C 1
ATOM 4626 O O . LEU A 1 589 ? -45.143 -24.630 48.369 1.00 86.38 589 LEU A O 1
ATOM 4630 N N . LEU A 1 590 ? -45.556 -25.513 50.394 1.00 88.19 590 LEU A N 1
ATOM 4631 C CA . LEU A 1 590 ? -46.761 -24.728 50.639 1.00 88.19 590 LEU A CA 1
ATOM 4632 C C . LEU A 1 590 ? -46.440 -23.233 50.754 1.00 88.19 590 LEU A C 1
ATOM 4634 O O . LEU A 1 590 ? -47.172 -22.415 50.200 1.00 88.19 590 LEU A O 1
ATOM 4638 N N . ALA A 1 591 ? -45.350 -22.866 51.434 1.00 89.88 591 ALA A N 1
ATOM 4639 C CA . ALA A 1 591 ? -44.893 -21.480 51.513 1.00 89.88 591 ALA A CA 1
ATOM 4640 C C . ALA A 1 591 ? -44.552 -20.908 50.124 1.00 89.88 591 ALA A C 1
ATOM 4642 O O . ALA A 1 591 ? -44.983 -19.803 49.798 1.00 89.88 591 ALA A O 1
ATOM 4643 N N . ALA A 1 592 ? -43.860 -21.676 49.277 1.00 89.50 592 ALA A N 1
ATOM 4644 C CA . ALA A 1 592 ? -43.526 -21.272 47.913 1.00 89.50 592 ALA A CA 1
ATOM 4645 C C . ALA A 1 592 ? -44.758 -21.151 47.012 1.00 89.50 592 ALA A C 1
ATOM 4647 O O . ALA A 1 592 ? -44.885 -20.158 46.300 1.00 89.50 592 ALA A O 1
ATOM 4648 N N . ALA A 1 593 ? -45.698 -22.097 47.091 1.00 88.50 593 ALA A N 1
ATOM 4649 C CA . ALA A 1 593 ? -46.960 -22.044 46.353 1.00 88.50 593 ALA A CA 1
ATOM 4650 C C . ALA A 1 593 ? -47.834 -20.853 46.763 1.00 88.50 593 ALA A C 1
ATOM 4652 O O . ALA A 1 593 ? -48.456 -20.225 45.909 1.00 88.50 593 ALA A O 1
ATOM 4653 N N . LYS A 1 594 ? -47.840 -20.507 48.057 1.00 90.94 594 LYS A N 1
ATOM 4654 C CA . LYS A 1 594 ? -48.518 -19.309 48.569 1.00 90.94 594 LYS A CA 1
ATOM 4655 C C . LYS A 1 594 ? -47.892 -18.006 48.080 1.00 90.94 594 LYS A C 1
ATOM 4657 O O . LYS A 1 594 ? -48.591 -17.001 48.088 1.00 90.94 594 LYS A O 1
ATOM 4662 N N . GLN A 1 595 ? -46.618 -18.004 47.689 1.00 92.31 595 GLN A N 1
ATOM 4663 C CA . GLN A 1 595 ? -45.935 -16.808 47.195 1.00 92.31 595 GLN A CA 1
ATOM 4664 C C . GLN A 1 595 ? -45.994 -16.701 45.663 1.00 92.31 595 GLN A C 1
ATOM 4666 O O . GLN A 1 595 ? -46.280 -15.624 45.144 1.00 92.31 595 GLN A O 1
ATOM 4671 N N . ASN A 1 596 ? -45.767 -17.801 44.933 1.00 87.56 596 ASN A N 1
ATOM 4672 C CA . ASN A 1 596 ? -45.770 -17.827 43.470 1.00 87.56 596 ASN A CA 1
ATOM 4673 C C . ASN A 1 596 ? -46.538 -19.036 42.921 1.00 87.56 596 ASN A C 1
ATOM 4675 O O . ASN A 1 596 ? -46.079 -20.178 42.993 1.00 87.56 596 ASN A O 1
ATOM 4679 N N . GLY A 1 597 ? -47.669 -18.772 42.263 1.00 83.44 597 GLY A N 1
ATOM 4680 C CA . GLY A 1 597 ? -48.493 -19.812 41.647 1.00 83.44 597 GLY A CA 1
ATOM 4681 C C . GLY A 1 597 ? -47.807 -20.575 40.511 1.00 83.44 597 GLY A C 1
ATOM 4682 O O . GLY A 1 597 ? -48.210 -21.695 40.197 1.00 83.44 597 GLY A O 1
ATOM 4683 N N . LEU A 1 598 ? -46.749 -20.025 39.904 1.00 81.81 598 LEU A N 1
ATOM 4684 C CA . LEU A 1 598 ? -45.976 -20.688 38.846 1.00 81.81 598 LEU A CA 1
ATOM 4685 C C . LEU A 1 598 ? -45.007 -21.755 39.367 1.00 81.81 598 LEU A C 1
ATOM 4687 O O . LEU A 1 598 ? -44.338 -22.399 38.564 1.00 81.81 598 LEU A O 1
ATOM 4691 N N . ILE A 1 599 ? -44.965 -22.023 40.676 1.00 80.75 599 ILE A N 1
ATOM 4692 C CA . ILE A 1 599 ? -44.165 -23.127 41.226 1.00 80.75 599 ILE A CA 1
ATOM 4693 C C . ILE A 1 599 ? -44.541 -24.490 40.608 1.00 80.75 599 ILE A C 1
ATOM 4695 O O . ILE A 1 599 ? -43.707 -25.387 40.513 1.00 80.75 599 ILE A O 1
ATOM 4699 N N . LEU A 1 600 ? -45.788 -24.631 40.131 1.00 75.56 600 LEU A N 1
ATOM 4700 C CA . LEU A 1 600 ? -46.277 -25.827 39.436 1.00 75.56 600 LEU A CA 1
ATOM 4701 C C . LEU A 1 600 ? -45.776 -25.936 37.983 1.00 75.56 600 LEU A C 1
ATOM 4703 O O . LEU A 1 600 ? -45.818 -27.022 37.406 1.00 75.56 600 LEU A O 1
ATOM 4707 N N . GLN A 1 601 ? -45.312 -24.831 37.387 1.00 73.19 601 GLN A N 1
ATOM 4708 C CA . GLN A 1 601 ? -44.839 -24.779 36.001 1.00 73.19 601 GLN A CA 1
ATOM 4709 C C . GLN A 1 601 ? -43.424 -25.333 35.831 1.00 73.19 601 GLN A C 1
ATOM 4711 O O . GLN A 1 601 ? -43.099 -25.698 34.706 1.00 73.19 601 GLN A O 1
ATOM 4716 N N . CYS A 1 602 ? -42.596 -25.384 36.886 1.00 58.16 602 CYS A N 1
ATOM 4717 C CA . CYS A 1 602 ? -41.167 -25.735 36.855 1.00 58.16 602 CYS A CA 1
ATOM 4718 C C . CYS A 1 602 ? -40.876 -27.145 36.289 1.00 58.16 602 CYS A C 1
ATOM 4720 O O . CYS A 1 602 ? -40.424 -28.037 36.996 1.00 58.16 602 CYS A O 1
ATOM 4722 N N . LYS A 1 603 ? -41.113 -27.351 34.994 1.00 51.00 603 LYS A N 1
ATOM 4723 C CA . LYS A 1 603 ? -40.716 -28.484 34.168 1.00 51.00 603 LYS A CA 1
ATOM 4724 C C . LYS A 1 603 ? -39.559 -28.014 33.301 1.00 51.00 603 LYS A C 1
ATOM 4726 O O . LYS A 1 603 ? -39.823 -27.343 32.315 1.00 51.00 603 LYS A O 1
ATOM 4731 N N . SER A 1 604 ? -38.335 -28.397 33.662 1.00 46.72 604 SER A N 1
ATOM 4732 C CA . SER A 1 604 ? -37.202 -28.693 32.760 1.00 46.72 604 SER A CA 1
ATOM 4733 C C . SER A 1 604 ? -35.868 -28.310 33.399 1.00 46.72 604 SER A C 1
ATOM 4735 O O . SER A 1 604 ? -35.376 -27.206 33.219 1.00 46.72 604 SER A O 1
ATOM 4737 N N . GLU A 1 605 ? -35.285 -29.250 34.132 1.00 42.31 605 GLU A N 1
ATOM 4738 C CA . GLU A 1 605 ? -33.846 -29.529 34.188 1.00 42.31 605 GLU A CA 1
ATOM 4739 C C . GLU A 1 605 ? -33.721 -30.870 34.930 1.00 42.31 605 GLU A C 1
ATOM 4741 O O . GLU A 1 605 ? -34.494 -31.140 35.854 1.00 42.31 605 GLU A O 1
ATOM 4746 N N . GLU A 1 606 ? -32.803 -31.747 34.520 1.00 47.00 606 GLU A N 1
ATOM 4747 C CA . GLU A 1 606 ? -32.698 -33.163 34.944 1.00 47.00 606 GLU A CA 1
ATOM 4748 C C . GLU A 1 606 ? -32.653 -33.402 36.474 1.00 47.00 606 GLU A C 1
ATOM 4750 O O . GLU A 1 606 ? -32.797 -34.530 36.939 1.00 47.00 606 GLU A O 1
ATOM 4755 N N . ARG A 1 607 ? -32.506 -32.348 37.289 1.00 49.16 607 ARG A N 1
ATOM 4756 C CA . ARG A 1 607 ? -32.512 -32.381 38.762 1.00 49.16 607 ARG A CA 1
ATOM 4757 C C . ARG A 1 607 ? -33.899 -32.237 39.415 1.00 49.16 607 ARG A C 1
ATOM 4759 O O . ARG A 1 607 ? -33.965 -32.231 40.647 1.00 49.16 607 ARG A O 1
ATOM 4766 N N . MET A 1 608 ? -34.983 -32.085 38.644 1.00 51.03 608 MET A N 1
ATOM 4767 C CA . MET A 1 608 ? -36.288 -31.621 39.159 1.00 51.03 608 MET A CA 1
ATOM 4768 C C . MET A 1 608 ? -37.499 -32.517 38.829 1.00 51.03 608 MET A C 1
ATOM 4770 O O . MET A 1 608 ? -38.635 -32.150 39.112 1.00 51.03 608 MET A O 1
ATOM 4774 N N . THR A 1 609 ? -37.288 -33.718 38.286 1.00 48.44 609 THR A N 1
ATOM 4775 C CA . THR A 1 609 ? -38.375 -34.619 37.842 1.00 48.44 609 THR A CA 1
ATOM 4776 C C . THR A 1 609 ? -39.186 -35.230 38.993 1.00 48.44 609 THR A C 1
ATOM 4778 O O . THR A 1 609 ? -40.361 -35.531 38.818 1.00 48.44 609 THR A O 1
ATOM 4781 N N . PHE A 1 610 ? -38.589 -35.382 40.182 1.00 49.62 610 PHE A N 1
ATOM 4782 C CA . PHE A 1 610 ? -39.256 -35.957 41.363 1.00 49.62 610 PHE A CA 1
ATOM 4783 C C . PHE A 1 610 ? -40.006 -34.905 42.211 1.00 49.62 610 PHE A C 1
ATOM 4785 O O . PHE A 1 610 ? -40.997 -35.218 42.861 1.00 49.62 610 PHE A O 1
ATOM 4792 N N . PHE A 1 611 ? -39.570 -33.640 42.150 1.00 54.44 611 PHE A N 1
ATOM 4793 C CA . PHE A 1 611 ? -40.117 -32.496 42.899 1.00 54.44 611 PHE A CA 1
ATOM 4794 C C . PHE A 1 611 ? -41.590 -32.216 42.570 1.00 54.44 611 PHE A C 1
ATOM 4796 O O . PHE A 1 611 ? -42.413 -31.999 43.457 1.00 54.44 611 PHE A O 1
ATOM 4803 N N . ILE A 1 612 ? -41.930 -32.263 41.281 1.00 56.97 612 ILE A N 1
ATOM 4804 C CA . ILE A 1 612 ? -43.273 -31.940 40.794 1.00 56.97 612 ILE A CA 1
ATOM 4805 C C . ILE A 1 612 ? -44.287 -32.998 41.264 1.00 56.97 612 ILE A C 1
ATOM 4807 O O . ILE A 1 612 ? -45.427 -32.665 41.570 1.00 56.97 612 ILE A O 1
ATOM 4811 N N . ASP A 1 613 ? -43.882 -34.263 41.397 1.00 61.78 613 ASP A N 1
ATOM 4812 C CA . ASP A 1 613 ? -44.801 -35.360 41.721 1.00 61.78 613 ASP A CA 1
ATOM 4813 C C . ASP A 1 613 ? -45.357 -35.281 43.159 1.00 61.78 613 ASP A C 1
ATOM 4815 O O . ASP A 1 613 ? -46.487 -35.707 43.396 1.00 61.78 613 ASP A O 1
ATOM 4819 N N . LEU A 1 614 ? -44.625 -34.674 44.111 1.00 61.59 614 LEU A N 1
ATOM 4820 C CA . LEU A 1 614 ? -45.140 -34.395 45.463 1.00 61.59 614 LEU A CA 1
ATOM 4821 C C . LEU A 1 614 ? -46.126 -33.214 45.472 1.00 61.59 614 LEU A C 1
ATOM 4823 O O . LEU A 1 614 ? -47.218 -33.332 46.029 1.00 61.59 614 LEU A O 1
ATOM 4827 N N . CYS A 1 615 ? -45.777 -32.097 44.820 1.00 63.66 615 CYS A N 1
ATOM 4828 C CA . CYS A 1 615 ? -46.650 -30.920 44.703 1.00 63.66 615 CYS A CA 1
ATOM 4829 C C . CYS A 1 615 ? -47.991 -31.262 44.049 1.00 63.66 615 CYS A C 1
ATOM 4831 O O . CYS A 1 615 ? -49.034 -30.773 44.470 1.00 63.66 615 CYS A O 1
ATOM 4833 N N . LEU A 1 616 ? -47.966 -32.125 43.028 1.00 66.19 616 LEU A N 1
ATOM 4834 C CA . LEU A 1 616 ? -49.144 -32.542 42.269 1.00 66.19 616 LEU A CA 1
ATOM 4835 C C . LEU A 1 616 ? -50.057 -33.538 43.000 1.00 66.19 616 LEU A C 1
ATOM 4837 O O . LEU A 1 616 ? -51.100 -33.902 42.445 1.00 66.19 616 LEU A O 1
ATOM 4841 N N . LYS A 1 617 ? -49.681 -33.977 44.209 1.00 71.69 617 LYS A N 1
ATOM 4842 C CA . LYS A 1 617 ? -50.448 -34.902 45.061 1.00 71.69 617 LYS A CA 1
ATOM 4843 C C . LYS A 1 617 ? -51.065 -34.227 46.292 1.00 71.69 617 LYS A C 1
ATOM 4845 O O . LYS A 1 617 ? -51.962 -34.813 46.894 1.00 71.69 617 LYS A O 1
ATOM 4850 N N . ASP A 1 618 ? -50.645 -33.012 46.650 1.00 84.75 618 ASP A N 1
ATOM 4851 C CA . ASP A 1 618 ? -51.146 -32.291 47.827 1.00 84.75 618 ASP A CA 1
ATOM 4852 C C . ASP A 1 618 ? -52.210 -31.246 47.449 1.00 84.75 618 ASP A C 1
ATOM 4854 O O . ASP A 1 618 ? -51.947 -30.279 46.728 1.00 84.75 618 ASP A O 1
ATOM 4858 N N . LYS A 1 619 ? -53.428 -31.434 47.973 1.00 86.88 619 LYS A N 1
ATOM 4859 C CA . LYS A 1 619 ? -54.581 -30.558 47.715 1.00 86.88 619 LYS A CA 1
ATOM 4860 C C . LYS A 1 619 ? -54.305 -29.104 48.116 1.00 86.88 619 LYS A C 1
ATOM 4862 O O . LYS A 1 619 ? -54.703 -28.199 47.384 1.00 86.88 619 LYS A O 1
ATOM 4867 N N . ASP A 1 620 ? -53.643 -28.875 49.250 1.00 89.50 620 ASP A N 1
ATOM 4868 C CA . ASP A 1 620 ? -53.447 -27.532 49.806 1.00 89.50 620 ASP A CA 1
ATOM 4869 C C . ASP A 1 620 ? -52.398 -26.749 49.015 1.00 89.50 620 ASP A C 1
ATOM 4871 O O . ASP A 1 620 ? -52.575 -25.555 48.780 1.00 89.50 620 ASP A O 1
ATOM 4875 N N . ILE A 1 621 ? -51.331 -27.420 48.565 1.00 88.06 621 ILE A N 1
ATOM 4876 C CA . ILE A 1 621 ? -50.282 -26.809 47.733 1.00 88.06 621 ILE A CA 1
ATOM 4877 C C . ILE A 1 621 ? -50.869 -26.376 46.387 1.00 88.06 621 ILE A C 1
ATOM 4879 O O . ILE A 1 621 ? -50.645 -25.248 45.949 1.00 88.06 621 ILE A O 1
ATOM 4883 N N . ILE A 1 622 ? -51.659 -27.242 45.745 1.00 88.00 622 ILE A N 1
ATOM 4884 C CA . ILE A 1 622 ? -52.287 -26.925 44.456 1.00 88.00 622 ILE A CA 1
ATOM 4885 C C . ILE A 1 622 ? -53.295 -25.797 44.620 1.00 88.00 622 ILE A C 1
ATOM 4887 O O . ILE A 1 622 ? -53.284 -24.861 43.824 1.00 88.00 622 ILE A O 1
ATOM 4891 N N . LYS A 1 623 ? -54.138 -25.861 45.658 1.00 90.25 623 LYS A N 1
ATOM 4892 C CA . LYS A 1 623 ? -55.094 -24.798 45.964 1.00 90.25 623 LYS A CA 1
ATOM 4893 C C . LYS A 1 623 ? -54.380 -23.457 46.163 1.00 90.25 623 LYS A C 1
ATOM 4895 O O . LYS A 1 623 ? -54.743 -22.490 45.503 1.00 90.25 623 LYS A O 1
ATOM 4900 N N . ALA A 1 624 ? -53.326 -23.421 46.979 1.00 91.25 624 ALA A N 1
ATOM 4901 C CA . ALA A 1 624 ? -52.530 -22.214 47.195 1.00 91.25 624 ALA A CA 1
ATOM 4902 C C . ALA A 1 624 ? -51.908 -21.682 45.891 1.00 91.25 624 ALA A C 1
ATOM 4904 O O . ALA A 1 624 ? -51.954 -20.482 45.631 1.00 91.25 624 ALA A O 1
ATOM 4905 N N . ALA A 1 625 ? -51.375 -22.562 45.037 1.00 90.31 625 ALA A N 1
ATOM 4906 C CA . ALA A 1 625 ? -50.778 -22.157 43.768 1.00 90.31 625 ALA A CA 1
ATOM 4907 C C . ALA A 1 625 ? -51.808 -21.566 42.790 1.00 90.31 625 ALA A C 1
ATOM 4909 O O . ALA A 1 625 ? -51.523 -20.553 42.149 1.00 90.31 625 ALA A O 1
ATOM 4910 N N . VAL A 1 626 ? -53.005 -22.157 42.676 1.00 91.31 626 VAL A N 1
ATOM 4911 C CA . VAL A 1 626 ? -54.057 -21.623 41.790 1.00 91.31 626 VAL A CA 1
ATOM 4912 C C . VAL A 1 626 ? -54.707 -20.352 42.335 1.00 91.31 626 VAL A C 1
ATOM 4914 O O . VAL A 1 626 ? -55.166 -19.526 41.551 1.00 91.31 626 VAL A O 1
ATOM 4917 N N . GLU A 1 627 ? -54.711 -20.167 43.657 1.00 93.62 627 GLU A N 1
ATOM 4918 C CA . GLU A 1 627 ? -55.123 -18.914 44.300 1.00 93.62 627 GLU A CA 1
ATOM 4919 C C . GLU A 1 627 ? -54.151 -17.765 43.989 1.00 93.62 627 GLU A C 1
ATOM 4921 O O . GLU A 1 627 ? -54.582 -16.617 43.901 1.00 93.62 627 GLU A O 1
ATOM 4926 N N . GLN A 1 628 ? -52.867 -18.059 43.754 1.00 92.19 628 GLN A N 1
ATOM 4927 C CA . GLN A 1 628 ? -51.888 -17.066 43.297 1.00 92.19 628 GLN A CA 1
ATOM 4928 C C . GLN A 1 628 ? -51.875 -16.880 41.774 1.00 92.19 628 GLN A C 1
ATOM 4930 O O . GLN A 1 628 ? -51.721 -15.758 41.295 1.00 92.19 628 GLN A O 1
ATOM 4935 N N . ASN A 1 629 ? -52.043 -17.955 40.996 1.00 90.44 629 ASN A N 1
ATOM 4936 C CA . ASN A 1 629 ? -52.172 -17.908 39.538 1.00 90.44 629 ASN A CA 1
ATOM 4937 C C . ASN A 1 629 ? -53.126 -19.000 39.029 1.00 90.44 629 ASN A C 1
ATOM 4939 O O . ASN A 1 629 ? -52.757 -20.170 38.943 1.00 90.44 629 ASN A O 1
ATOM 4943 N N . GLY A 1 630 ? -54.334 -18.619 38.611 1.00 89.38 630 GLY A N 1
ATOM 4944 C CA . GLY A 1 630 ? -55.383 -19.550 38.195 1.00 89.38 630 GLY A CA 1
ATOM 4945 C C . GLY A 1 630 ? -54.995 -20.413 36.994 1.00 89.38 630 GLY A C 1
ATOM 4946 O O . GLY A 1 630 ? -55.398 -21.573 36.908 1.00 89.38 630 GLY A O 1
ATOM 4947 N N . LEU A 1 631 ? -54.135 -19.912 36.098 1.00 89.69 631 LEU A N 1
ATOM 4948 C CA . LEU A 1 631 ? -53.649 -20.687 34.950 1.00 89.69 631 LEU A CA 1
ATOM 4949 C C . LEU A 1 631 ? -52.721 -21.833 35.355 1.00 89.69 631 LEU A C 1
ATOM 4951 O O . LEU A 1 631 ? -52.490 -22.734 34.548 1.00 89.69 631 LEU A O 1
ATOM 4955 N N . SER A 1 632 ? -52.215 -21.845 36.589 1.00 89.19 632 SER A N 1
ATOM 4956 C CA . SER A 1 632 ? -51.418 -22.956 37.103 1.00 89.19 632 SER A CA 1
ATOM 4957 C C . SER A 1 632 ? -52.221 -24.250 37.248 1.00 89.19 632 SER A C 1
ATOM 4959 O O . SER A 1 632 ? -51.623 -25.324 37.333 1.00 89.19 632 SER A O 1
ATOM 4961 N N . LEU A 1 633 ? -53.559 -24.182 37.177 1.00 87.88 633 LEU A N 1
ATOM 4962 C CA . LEU A 1 633 ? -54.436 -25.353 37.114 1.00 87.88 633 LEU A CA 1
ATOM 4963 C C . LEU A 1 633 ? -54.057 -26.304 35.967 1.00 87.88 633 LEU A C 1
ATOM 4965 O O . LEU A 1 633 ? -54.186 -27.517 36.116 1.00 87.88 633 LEU A O 1
ATOM 4969 N N . GLN A 1 634 ? -53.525 -25.783 34.854 1.00 87.69 634 GLN A N 1
ATOM 4970 C CA . GLN A 1 634 ? -53.076 -26.591 33.712 1.00 87.69 634 GLN A CA 1
ATOM 4971 C C . GLN A 1 634 ? -51.990 -27.613 34.073 1.00 87.69 634 GLN A C 1
ATOM 4973 O O . GLN A 1 634 ? -51.872 -28.651 33.421 1.00 87.69 634 GLN A O 1
ATOM 4978 N N . TYR A 1 635 ? -51.200 -27.322 35.110 1.00 83.62 635 TYR A N 1
ATOM 4979 C CA . TYR A 1 635 ? -50.113 -28.178 35.563 1.00 83.62 635 TYR A CA 1
ATOM 4980 C C . TYR A 1 635 ? -50.578 -29.212 36.594 1.00 83.62 635 TYR A C 1
ATOM 4982 O O . TYR A 1 635 ? -49.868 -30.190 36.811 1.00 83.62 635 TYR A O 1
ATOM 4990 N N . ALA A 1 636 ? -51.763 -29.041 37.195 1.00 82.69 636 ALA A N 1
ATOM 4991 C CA . ALA A 1 636 ? -52.308 -29.954 38.196 1.00 82.69 636 ALA A CA 1
ATOM 4992 C C . ALA A 1 636 ? -52.647 -31.343 37.608 1.00 82.69 636 ALA A C 1
ATOM 4994 O O . ALA A 1 636 ? -52.976 -31.493 36.424 1.00 82.69 636 ALA A O 1
ATOM 4995 N N . SER A 1 637 ? -52.609 -32.389 38.441 1.00 81.81 637 SER A N 1
ATOM 4996 C CA . SER A 1 637 ? -53.037 -33.733 38.026 1.00 81.81 637 SER A CA 1
ATOM 4997 C C . SER A 1 637 ? -54.535 -33.764 37.683 1.00 81.81 637 SER A C 1
ATOM 4999 O O . SER A 1 637 ? -55.307 -32.900 38.104 1.00 81.81 637 SER A O 1
ATOM 5001 N N . GLN A 1 638 ? -54.963 -34.758 36.898 1.00 78.38 638 GLN A N 1
ATOM 5002 C CA . GLN A 1 638 ? -56.349 -34.872 36.420 1.00 78.38 638 GLN A CA 1
ATOM 5003 C C . GLN A 1 638 ? -57.380 -34.854 37.563 1.00 78.38 638 GLN A C 1
ATOM 5005 O O . GLN A 1 638 ? -58.434 -34.238 37.426 1.00 78.38 638 GLN A O 1
ATOM 5010 N N . ASN A 1 639 ? -57.045 -35.455 38.708 1.00 82.38 639 ASN A N 1
ATOM 5011 C CA . ASN A 1 639 ? -57.910 -35.493 39.888 1.00 82.38 639 ASN A CA 1
ATOM 5012 C C . ASN A 1 639 ? -58.169 -34.092 40.464 1.00 82.38 639 ASN A C 1
ATOM 5014 O O . ASN A 1 639 ? -59.293 -33.769 40.842 1.00 82.38 639 ASN A O 1
ATOM 5018 N N . PHE A 1 640 ? -57.147 -33.233 40.513 1.00 85.69 640 PHE A N 1
ATOM 5019 C CA . PHE A 1 640 ? -57.288 -31.875 41.042 1.00 85.69 640 PHE A CA 1
ATOM 5020 C C . PHE A 1 640 ? -57.879 -30.896 40.028 1.00 85.69 640 PHE A C 1
ATOM 5022 O O . PHE A 1 640 ? -58.572 -29.963 40.428 1.00 85.69 640 PHE A O 1
ATOM 5029 N N . ARG A 1 641 ? -57.708 -31.159 38.726 1.00 86.00 641 ARG A N 1
ATOM 5030 C CA . ARG A 1 641 ? -58.420 -30.445 37.654 1.00 86.00 641 ARG A CA 1
ATOM 5031 C C . ARG A 1 641 ? -59.933 -30.701 37.639 1.00 86.00 641 ARG A C 1
ATOM 5033 O O . ARG A 1 641 ? -60.655 -29.905 37.050 1.00 86.00 641 ARG A O 1
ATOM 5040 N N . GLY A 1 642 ? -60.410 -31.748 38.317 1.00 82.31 642 GLY A N 1
ATOM 5041 C CA . GLY A 1 642 ? -61.836 -32.029 38.540 1.00 82.31 642 GLY A CA 1
ATOM 5042 C C . GLY A 1 642 ? -62.332 -31.683 39.952 1.00 82.31 642 GLY A C 1
ATOM 5043 O O . GLY A 1 642 ? -63.506 -31.882 40.269 1.00 82.31 642 GLY A O 1
ATOM 5044 N N . ASN A 1 643 ? -61.459 -31.180 40.833 1.00 88.12 643 ASN A N 1
ATOM 5045 C CA . ASN A 1 643 ? -61.814 -30.901 42.222 1.00 88.12 643 ASN A CA 1
ATOM 5046 C C . ASN A 1 643 ? -62.605 -29.588 42.344 1.00 88.12 643 ASN A C 1
ATOM 5048 O O . ASN A 1 643 ? -62.091 -28.517 42.017 1.00 88.12 643 ASN A O 1
ATOM 5052 N N . LYS A 1 644 ? -63.826 -29.668 42.893 1.00 86.38 644 LYS A N 1
ATOM 5053 C CA . LYS A 1 644 ? -64.753 -28.529 42.997 1.00 86.38 644 LYS A CA 1
ATOM 5054 C C . LYS A 1 644 ? -64.162 -27.307 43.724 1.00 86.38 644 LYS A C 1
ATOM 5056 O O . LYS A 1 644 ? -64.438 -26.163 43.371 1.00 86.38 644 LYS A O 1
ATOM 5061 N N . GLU A 1 645 ? -63.346 -27.501 44.752 1.00 88.44 645 GLU A N 1
ATOM 5062 C CA . GLU A 1 645 ? -62.776 -26.360 45.476 1.00 88.44 645 GLU A CA 1
ATOM 5063 C C . GLU A 1 645 ? -61.643 -25.692 44.689 1.00 88.44 645 GLU A C 1
ATOM 5065 O O . GLU A 1 645 ? -61.598 -24.467 44.599 1.00 88.44 645 GLU A O 1
ATOM 5070 N N . ILE A 1 646 ? -60.749 -26.491 44.098 1.00 89.56 646 ILE A N 1
ATOM 5071 C CA . ILE A 1 646 ? -59.564 -25.999 43.379 1.00 89.56 646 ILE A CA 1
ATOM 5072 C C . ILE A 1 646 ? -59.963 -25.326 42.068 1.00 89.56 646 ILE A C 1
ATOM 5074 O O . ILE A 1 646 ? -59.474 -24.239 41.776 1.00 89.56 646 ILE A O 1
ATOM 5078 N N . VAL A 1 647 ? -60.871 -25.932 41.295 1.00 88.75 647 VAL A N 1
ATOM 5079 C CA . VAL A 1 647 ? -61.342 -25.347 40.031 1.00 88.75 647 VAL A CA 1
ATOM 5080 C C . VAL A 1 647 ? -62.020 -24.009 40.287 1.00 88.75 647 VAL A C 1
ATOM 5082 O O . VAL A 1 647 ? -61.706 -23.027 39.620 1.00 88.75 647 VAL A O 1
ATOM 5085 N N . LEU A 1 648 ? -62.903 -23.936 41.287 1.00 87.94 648 LEU A N 1
ATOM 5086 C CA . LEU A 1 648 ? -63.574 -22.685 41.624 1.00 87.94 648 LEU A CA 1
ATOM 5087 C C . LEU A 1 648 ? -62.572 -21.615 42.082 1.00 87.94 648 LEU A C 1
ATOM 5089 O O . LEU A 1 648 ? -62.716 -20.458 41.696 1.00 87.94 648 LEU A O 1
ATOM 5093 N N . ALA A 1 649 ? -61.559 -21.984 42.874 1.00 90.56 649 ALA A N 1
ATOM 5094 C CA . ALA A 1 649 ? -60.498 -21.064 43.284 1.00 90.56 649 ALA A CA 1
ATOM 5095 C C . ALA A 1 649 ? -59.684 -20.552 42.079 1.00 90.56 649 ALA A C 1
ATOM 5097 O O . ALA A 1 649 ? -59.524 -19.343 41.922 1.00 90.56 649 ALA A O 1
ATOM 5098 N N . ALA A 1 650 ? -59.256 -21.450 41.187 1.00 90.88 650 ALA A N 1
ATOM 5099 C CA . ALA A 1 650 ? -58.500 -21.117 39.981 1.00 90.88 650 ALA A CA 1
ATOM 5100 C C . ALA A 1 650 ? -59.280 -20.184 39.044 1.00 90.88 650 ALA A C 1
ATOM 5102 O O . ALA A 1 650 ? -58.746 -19.187 38.566 1.00 90.88 650 ALA A O 1
ATOM 5103 N N . VAL A 1 651 ? -60.559 -20.487 38.815 1.00 89.00 651 VAL A N 1
ATOM 5104 C CA . VAL A 1 651 ? -61.450 -19.721 37.935 1.00 89.00 651 VAL A CA 1
ATOM 5105 C C . VAL A 1 651 ? -61.784 -18.349 38.520 1.00 89.00 651 VAL A C 1
ATOM 5107 O O . VAL A 1 651 ? -61.819 -17.364 37.785 1.00 89.00 651 VAL A O 1
ATOM 5110 N N . LYS A 1 652 ? -61.983 -18.258 39.843 1.00 90.06 652 LYS A N 1
ATOM 5111 C CA . LYS A 1 652 ? -62.149 -16.967 40.530 1.00 90.06 652 LYS A CA 1
ATOM 5112 C C . LYS A 1 652 ? -60.903 -16.089 40.422 1.00 90.06 652 LYS A C 1
ATOM 5114 O O . LYS A 1 652 ? -61.042 -14.873 40.391 1.00 90.06 652 LYS A O 1
ATOM 5119 N N . GLN A 1 653 ? -59.712 -16.685 40.377 1.00 91.81 653 GLN A N 1
ATOM 5120 C CA . GLN A 1 653 ? -58.462 -15.954 40.173 1.00 91.81 653 GLN A CA 1
ATOM 5121 C C . GLN A 1 653 ? -58.319 -15.516 38.701 1.00 91.81 653 GLN A C 1
ATOM 5123 O O . GLN A 1 653 ? -58.099 -14.334 38.427 1.00 91.81 653 GLN A O 1
ATOM 5128 N N . ASN A 1 654 ? -58.513 -16.442 37.753 1.00 89.19 654 ASN A N 1
ATOM 5129 C CA . ASN A 1 654 ? -58.458 -16.201 36.310 1.00 89.19 654 ASN A CA 1
ATOM 5130 C C . ASN A 1 654 ? -59.465 -17.096 35.570 1.00 89.19 654 ASN A C 1
ATOM 5132 O O . ASN A 1 654 ? -59.317 -18.317 35.532 1.00 89.19 654 ASN A O 1
ATOM 5136 N N . GLY A 1 655 ? -60.453 -16.490 34.910 1.00 86.31 655 GLY A N 1
ATOM 5137 C CA . GLY A 1 655 ? -61.537 -17.201 34.231 1.00 86.31 655 GLY A CA 1
ATOM 5138 C C . GLY A 1 655 ? -61.069 -18.126 33.104 1.00 86.31 655 GLY A C 1
ATOM 5139 O O . GLY A 1 655 ? -61.696 -19.154 32.858 1.00 86.31 655 GLY A O 1
ATOM 5140 N N . PHE A 1 656 ? -59.928 -17.840 32.463 1.00 86.88 656 PHE A N 1
ATOM 5141 C CA . PHE A 1 656 ? -59.343 -18.730 31.452 1.00 86.88 656 PHE A CA 1
ATOM 5142 C C . PHE A 1 656 ? -58.810 -20.042 32.036 1.00 86.88 656 PHE A C 1
ATOM 5144 O O . PHE A 1 656 ? -58.540 -20.971 31.277 1.00 86.88 656 PHE A O 1
ATOM 5151 N N . ALA A 1 657 ? -58.679 -20.160 33.362 1.00 88.56 657 ALA A N 1
ATOM 5152 C CA . ALA A 1 657 ? -58.356 -21.427 34.009 1.00 88.56 657 ALA A CA 1
ATOM 5153 C C . ALA A 1 657 ? -59.405 -22.512 33.714 1.00 88.56 657 ALA A C 1
ATOM 5155 O O . ALA A 1 657 ? -59.069 -23.695 33.718 1.00 88.56 657 ALA A O 1
ATOM 5156 N N . LEU A 1 658 ? -60.646 -22.116 33.392 1.00 86.19 658 LEU A N 1
ATOM 5157 C CA . LEU A 1 658 ? -61.750 -23.026 33.081 1.00 86.19 658 LEU A CA 1
ATOM 5158 C C . LEU A 1 658 ? -61.410 -24.013 31.955 1.00 86.19 658 LEU A C 1
ATOM 5160 O O . LEU A 1 658 ? -61.808 -25.171 32.023 1.00 86.19 658 LEU A O 1
ATOM 5164 N N . GLN A 1 659 ? -60.617 -23.596 30.962 1.00 86.25 659 GLN A N 1
ATOM 5165 C CA . GLN A 1 659 ? -60.205 -24.468 29.851 1.00 86.25 659 GLN A CA 1
ATOM 5166 C C . GLN A 1 659 ? -59.379 -25.684 30.304 1.00 86.25 659 GLN A C 1
ATOM 5168 O O . GLN A 1 659 ? -59.267 -26.666 29.575 1.00 86.25 659 GLN A O 1
ATOM 5173 N N . TYR A 1 660 ? -58.779 -25.606 31.495 1.00 87.12 660 TYR A N 1
ATOM 5174 C CA . TYR A 1 660 ? -57.956 -26.661 32.070 1.00 87.12 660 TYR A CA 1
ATOM 5175 C C . TYR A 1 660 ? -58.710 -27.517 33.088 1.00 87.12 660 TYR A C 1
ATOM 5177 O O . TYR A 1 660 ? -58.149 -28.507 33.552 1.00 87.12 660 TYR A O 1
ATOM 5185 N N . ALA A 1 661 ? -59.949 -27.171 33.444 1.00 85.06 661 ALA A N 1
ATOM 5186 C CA . ALA A 1 661 ? -60.777 -28.022 34.285 1.00 85.06 661 ALA A CA 1
ATOM 5187 C C . ALA A 1 661 ? -61.144 -29.312 33.533 1.00 85.06 661 ALA A C 1
ATOM 5189 O O . ALA A 1 661 ? -61.402 -29.295 32.328 1.00 85.06 661 ALA A O 1
ATOM 5190 N N . THR A 1 662 ? -61.158 -30.446 34.231 1.00 81.25 662 THR A N 1
ATOM 5191 C CA . THR A 1 662 ? -61.585 -31.719 33.647 1.00 81.25 662 THR A CA 1
ATOM 5192 C C . THR A 1 662 ? -63.062 -31.952 33.911 1.00 81.25 662 THR A C 1
ATOM 5194 O O . THR A 1 662 ? -63.504 -32.100 35.049 1.00 81.25 662 THR A O 1
ATOM 5197 N N . TRP A 1 663 ? -63.826 -31.977 32.822 1.00 67.94 663 TRP A N 1
ATOM 5198 C CA . TRP A 1 663 ? -65.269 -32.157 32.832 1.00 67.94 663 TRP A CA 1
ATOM 5199 C C . TRP A 1 663 ? -65.612 -33.642 32.936 1.00 67.94 663 TRP A C 1
ATOM 5201 O O . TRP A 1 663 ? -65.436 -34.399 31.983 1.00 67.94 663 TRP A O 1
ATOM 5211 N N . SER A 1 664 ? -66.127 -34.048 34.091 1.00 58.06 664 SER A N 1
ATOM 5212 C CA . SER A 1 664 ? -66.963 -35.241 34.206 1.00 58.06 664 SER A CA 1
ATOM 5213 C C . SER A 1 664 ? -68.418 -34.768 34.223 1.00 58.06 664 SER A C 1
ATOM 5215 O O . SER A 1 664 ? -68.822 -34.030 35.124 1.00 58.06 664 SER A O 1
ATOM 5217 N N . PHE A 1 665 ? -69.204 -35.128 33.202 1.00 49.03 665 PHE A N 1
ATOM 5218 C CA . PHE A 1 665 ? -70.609 -34.706 33.089 1.00 49.03 665 PHE A CA 1
ATOM 5219 C C . PHE A 1 665 ? -71.497 -35.271 34.216 1.00 49.03 665 PHE A C 1
ATOM 5221 O O . PHE A 1 665 ? -72.559 -34.702 34.488 1.00 49.03 665 PHE A O 1
ATOM 5228 N N . GLU A 1 666 ? -71.036 -36.316 34.908 1.00 56.66 666 GLU A N 1
ATOM 5229 C CA . GLU A 1 666 ? -71.781 -37.049 35.937 1.00 56.66 666 GLU A CA 1
ATOM 5230 C C . GLU A 1 666 ? -71.511 -36.550 37.376 1.00 56.66 666 GLU A C 1
ATOM 5232 O O . GLU A 1 666 ? -72.366 -36.725 38.241 1.00 56.66 666 GLU A O 1
ATOM 5237 N N . ASP A 1 667 ? -70.396 -35.851 37.644 1.00 62.56 667 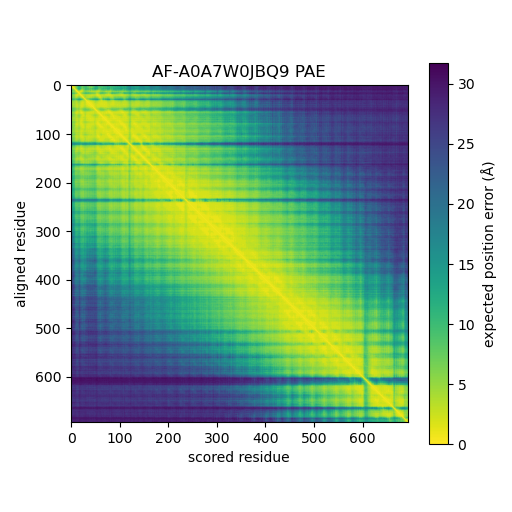ASP A N 1
ATOM 5238 C CA . ASP A 1 667 ? -69.940 -35.572 39.026 1.00 62.56 667 ASP A CA 1
ATOM 5239 C C . ASP A 1 667 ? -70.328 -34.191 39.601 1.00 62.56 667 ASP A C 1
ATOM 5241 O O . ASP A 1 667 ? -70.257 -33.953 40.817 1.00 62.56 667 ASP A O 1
ATOM 5245 N N . TRP A 1 668 ? -70.686 -33.220 38.756 1.00 73.19 668 TRP A N 1
ATOM 5246 C CA . TRP A 1 668 ? -70.981 -31.845 39.187 1.00 73.19 668 TRP A CA 1
ATOM 5247 C C . TRP A 1 668 ? -72.472 -31.534 39.052 1.00 73.19 668 TRP A C 1
ATOM 5249 O O . TRP A 1 668 ? -73.058 -31.713 37.990 1.00 73.19 668 TRP A O 1
ATOM 5259 N N . ASP A 1 669 ? -73.098 -31.029 40.116 1.00 80.12 669 ASP A N 1
ATOM 5260 C CA . ASP A 1 669 ? -74.489 -30.579 40.070 1.00 80.12 669 ASP A CA 1
ATOM 5261 C C . ASP A 1 669 ? -74.643 -29.300 39.221 1.00 80.12 669 ASP A C 1
ATOM 5263 O O . ASP A 1 669 ? -73.682 -28.573 38.945 1.00 80.12 669 ASP A O 1
ATOM 5267 N N . PHE A 1 670 ? -75.872 -29.042 38.761 1.00 76.75 670 PHE A N 1
ATOM 5268 C CA . PHE A 1 670 ? -76.191 -27.902 37.896 1.00 76.75 670 PHE A CA 1
ATOM 5269 C C . PHE A 1 670 ? -75.802 -26.558 38.527 1.00 76.75 670 PHE A C 1
ATOM 5271 O O . PHE A 1 670 ? -75.187 -25.729 37.859 1.00 76.75 670 PHE A O 1
ATOM 5278 N N . PHE A 1 671 ? -76.095 -26.370 39.817 1.00 78.31 671 PHE A N 1
ATOM 5279 C CA . PHE A 1 671 ? -75.811 -25.125 40.530 1.00 78.31 671 PHE A CA 1
ATOM 5280 C C . PHE A 1 671 ? -74.310 -24.855 40.632 1.00 78.31 671 PHE A C 1
ATOM 5282 O O . PHE A 1 671 ? -73.868 -23.728 40.436 1.00 78.31 671 PHE A O 1
ATOM 5289 N N . TYR A 1 672 ? -73.502 -25.881 40.887 1.00 78.25 672 TYR A N 1
ATOM 5290 C CA . TYR A 1 672 ? -72.054 -25.749 40.923 1.00 78.25 672 TYR A CA 1
ATOM 5291 C C . TYR A 1 672 ? -71.477 -25.405 39.541 1.00 78.25 672 TYR A C 1
ATOM 5293 O O . TYR A 1 672 ? -70.657 -24.492 39.439 1.00 78.25 672 TYR A O 1
ATOM 5301 N N . ARG A 1 673 ? -71.939 -26.068 38.468 1.00 76.69 673 ARG A N 1
ATOM 5302 C CA . ARG A 1 673 ? -71.537 -25.735 37.086 1.00 76.69 673 ARG A CA 1
ATOM 5303 C C . ARG A 1 673 ? -71.881 -24.292 36.727 1.00 76.69 673 ARG A C 1
ATOM 5305 O O . ARG A 1 673 ? -71.023 -23.576 36.216 1.00 76.69 673 ARG A O 1
ATOM 5312 N N . GLN A 1 674 ? -73.096 -23.861 37.059 1.00 79.75 674 GLN A N 1
ATOM 5313 C CA . GLN A 1 674 ? -73.538 -22.482 36.880 1.00 79.75 674 GLN A CA 1
ATOM 5314 C C . GLN A 1 674 ? -72.639 -21.511 37.657 1.00 79.75 674 GLN A C 1
ATOM 5316 O O . GLN A 1 674 ? -72.128 -20.562 37.073 1.00 79.75 674 GLN A O 1
ATOM 5321 N N . ASN A 1 675 ? -72.351 -21.793 38.929 1.00 82.44 675 ASN A N 1
ATOM 5322 C CA . ASN A 1 675 ? -71.490 -20.951 39.761 1.00 82.44 675 ASN A CA 1
ATOM 5323 C C . ASN A 1 675 ? -70.057 -20.821 39.214 1.00 82.44 675 ASN A C 1
ATOM 5325 O O . ASN A 1 675 ? -69.473 -19.739 39.279 1.00 82.44 675 ASN A O 1
ATOM 5329 N N . VAL A 1 676 ? -69.465 -21.901 38.687 1.00 81.69 676 VAL A N 1
ATOM 5330 C CA . VAL A 1 676 ? -68.120 -21.867 38.079 1.00 81.69 676 VAL A CA 1
ATOM 5331 C C . VAL A 1 676 ? -68.134 -21.090 36.761 1.00 81.69 676 VAL A C 1
ATOM 5333 O O . VAL A 1 676 ? -67.253 -20.261 36.545 1.00 81.69 676 VAL A O 1
ATOM 5336 N N . ALA A 1 677 ? -69.134 -21.311 35.904 1.00 78.38 677 ALA A N 1
ATOM 5337 C CA . ALA A 1 677 ? -69.289 -20.584 34.645 1.00 78.38 677 ALA A CA 1
ATOM 5338 C C . ALA A 1 677 ? -69.521 -19.081 34.881 1.00 78.38 677 ALA A C 1
ATOM 5340 O O . ALA A 1 677 ? -68.866 -18.246 34.258 1.00 78.38 677 ALA A O 1
ATOM 5341 N N . GLU A 1 678 ? -70.384 -18.727 35.837 1.00 82.00 678 GLU A N 1
ATOM 5342 C CA . GLU A 1 678 ? -70.609 -17.344 36.266 1.00 82.00 678 GLU A CA 1
ATOM 5343 C C . GLU A 1 678 ? -69.332 -16.718 36.831 1.00 82.00 678 GLU A C 1
ATOM 5345 O O . GLU A 1 678 ? -68.993 -15.591 36.467 1.00 82.00 678 GLU A O 1
ATOM 5350 N N . ALA A 1 679 ? -68.579 -17.443 37.667 1.00 83.06 679 ALA A N 1
ATOM 5351 C CA . ALA A 1 679 ? -67.293 -16.974 38.176 1.00 83.06 679 ALA A CA 1
ATOM 5352 C C . ALA A 1 679 ? -66.275 -16.736 37.045 1.00 83.06 679 ALA A C 1
ATOM 5354 O O . ALA A 1 679 ? -65.590 -15.713 37.058 1.00 83.06 679 ALA A O 1
ATOM 5355 N N . ALA A 1 680 ? -66.212 -17.626 36.047 1.00 82.50 680 ALA A N 1
ATOM 5356 C CA . ALA A 1 680 ? -65.307 -17.506 34.904 1.00 82.50 680 ALA A CA 1
ATOM 5357 C C . ALA A 1 680 ? -65.626 -16.281 34.041 1.00 82.50 680 ALA A C 1
ATOM 5359 O O . ALA A 1 680 ? -64.733 -15.493 33.727 1.00 82.50 680 ALA A O 1
ATOM 5360 N N . VAL A 1 681 ? -66.905 -16.099 33.696 1.00 82.06 681 VAL A N 1
ATOM 5361 C CA . VAL A 1 681 ? -67.386 -14.955 32.909 1.00 82.06 681 VAL A CA 1
ATOM 5362 C C . VAL A 1 681 ? -67.211 -13.652 33.686 1.00 82.06 681 VAL A C 1
ATOM 5364 O O . VAL A 1 681 ? -66.807 -12.645 33.109 1.00 82.06 681 VAL A O 1
ATOM 5367 N N . LYS A 1 682 ? -67.458 -13.658 35.002 1.00 84.44 682 LYS A N 1
ATOM 5368 C CA . LYS A 1 682 ? -67.270 -12.479 35.855 1.00 84.44 682 LYS A CA 1
ATOM 5369 C C . LYS A 1 682 ? -65.810 -12.030 35.910 1.00 84.44 682 LYS A C 1
ATOM 5371 O 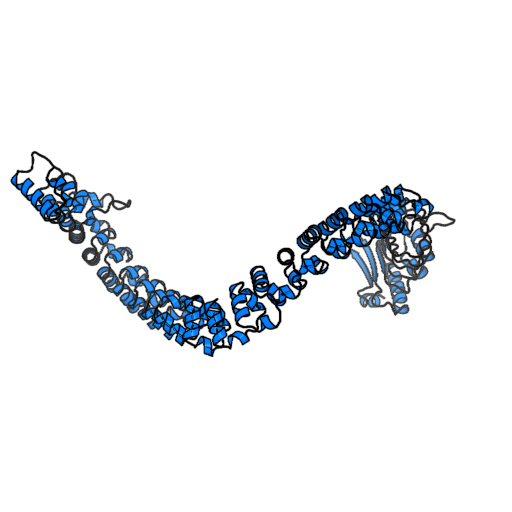O . LYS A 1 682 ? -65.558 -10.829 35.885 1.00 84.44 682 LYS A O 1
ATOM 5376 N N . GLN A 1 683 ? -64.868 -12.970 35.990 1.00 82.25 683 GLN A N 1
ATOM 5377 C CA . GLN A 1 683 ? -63.443 -12.652 36.076 1.00 82.25 683 GLN A CA 1
ATOM 5378 C C . GLN A 1 683 ? -62.855 -12.256 34.714 1.00 82.25 683 GLN A C 1
ATOM 5380 O O . GLN A 1 683 ? -62.065 -11.318 34.621 1.00 82.25 683 GLN A O 1
ATOM 5385 N N . ASN A 1 684 ? -63.268 -12.928 33.636 1.00 77.81 684 ASN A N 1
ATOM 5386 C CA . ASN A 1 684 ? -62.824 -12.645 32.275 1.00 77.81 684 ASN A CA 1
ATOM 5387 C C . ASN A 1 684 ? -64.030 -12.722 31.325 1.00 77.81 684 ASN A C 1
ATOM 5389 O O . ASN A 1 684 ? -64.365 -13.790 30.817 1.00 77.81 684 ASN A O 1
ATOM 5393 N N . GLY A 1 685 ? -64.656 -11.574 31.036 1.00 64.06 685 GLY A N 1
ATOM 5394 C CA . GLY A 1 685 ? -65.898 -11.466 30.243 1.00 64.06 685 GLY A CA 1
ATOM 5395 C C . GLY A 1 685 ? -65.890 -12.120 28.851 1.00 64.06 685 GLY A C 1
ATOM 5396 O O . GLY A 1 685 ? -66.951 -12.322 28.269 1.00 64.06 685 GLY A O 1
ATOM 5397 N N . PHE A 1 686 ? -64.718 -12.500 28.328 1.00 56.84 686 PHE A N 1
ATOM 5398 C CA . PHE A 1 686 ? -64.531 -13.188 27.044 1.00 56.84 686 PHE A CA 1
ATOM 5399 C C . PHE A 1 686 ? -64.526 -14.726 27.128 1.00 56.84 686 PHE A C 1
ATOM 5401 O O . PHE A 1 686 ? -64.473 -15.386 26.095 1.00 56.84 686 PHE A O 1
ATOM 5408 N N . VAL A 1 687 ? -64.646 -15.328 28.318 1.00 61.97 687 VAL A N 1
ATOM 5409 C CA . VAL A 1 687 ? -64.702 -16.799 28.495 1.00 61.97 687 VAL A CA 1
ATOM 5410 C C . VAL A 1 687 ? -66.079 -17.377 28.097 1.00 61.97 687 VAL A C 1
ATOM 5412 O O . VAL A 1 687 ? -66.352 -18.553 28.293 1.00 61.97 687 VAL A O 1
ATOM 5415 N N . LEU A 1 688 ? -66.957 -16.581 27.473 1.00 60.06 688 LEU A N 1
ATOM 5416 C CA . LEU A 1 688 ? -68.313 -16.964 27.054 1.00 60.06 688 LEU A CA 1
ATOM 5417 C C . LEU A 1 688 ? -68.373 -18.223 26.180 1.00 60.06 688 LEU A C 1
ATOM 5419 O O . LEU A 1 688 ? -69.316 -18.991 26.313 1.00 60.06 688 LEU A O 1
ATOM 5423 N N . GLU A 1 689 ? -67.407 -18.456 25.292 1.00 60.59 689 GLU A N 1
ATOM 5424 C CA . GLU A 1 689 ? -67.423 -19.633 24.410 1.00 60.59 689 GLU A CA 1
ATOM 5425 C C . GLU A 1 689 ? -67.016 -20.924 25.143 1.00 60.59 689 GLU A C 1
ATOM 5427 O O . GLU A 1 689 ? -67.590 -21.983 24.903 1.00 60.59 689 GLU A O 1
ATOM 5432 N N . LEU A 1 690 ? -66.080 -20.816 26.091 1.00 60.91 690 LEU A N 1
ATOM 5433 C CA . LEU A 1 690 ? -65.657 -21.902 26.983 1.00 60.91 690 LEU A CA 1
ATOM 5434 C C . LEU A 1 690 ? -66.684 -22.190 28.084 1.00 60.91 690 LEU A C 1
ATOM 5436 O O . LEU A 1 690 ? -66.795 -23.330 28.501 1.00 60.91 690 LEU A O 1
ATOM 5440 N N . ALA A 1 691 ? -67.410 -21.171 28.551 1.00 59.38 691 ALA A N 1
ATOM 5441 C CA . ALA A 1 691 ? -68.478 -21.300 29.543 1.00 59.38 691 ALA A CA 1
ATOM 5442 C C . ALA A 1 691 ? -69.819 -21.760 28.936 1.00 59.38 691 ALA A C 1
ATOM 5444 O O . ALA A 1 691 ? -70.707 -22.179 29.674 1.00 59.38 691 ALA A O 1
ATOM 5445 N N . ARG A 1 692 ? -69.993 -21.632 27.608 1.00 60.41 692 ARG A N 1
ATOM 5446 C CA . ARG A 1 692 ? -71.159 -22.139 26.857 1.00 60.41 692 ARG A CA 1
ATOM 5447 C C . ARG A 1 692 ? -71.029 -23.609 26.454 1.00 60.41 692 ARG A C 1
ATOM 5449 O O . ARG A 1 692 ? -72.064 -24.247 26.274 1.00 60.41 692 ARG A O 1
ATOM 5456 N N . LYS A 1 693 ? -69.803 -24.090 26.221 1.00 54.75 693 LYS A N 1
ATOM 5457 C CA . LYS A 1 693 ? -69.493 -25.519 26.057 1.00 54.75 693 LYS A CA 1
ATOM 5458 C C . LYS A 1 693 ? -69.573 -26.219 27.405 1.00 54.75 693 LYS A C 1
ATOM 5460 O O . LYS A 1 693 ? -69.999 -27.393 27.394 1.00 54.75 693 LYS A O 1
#

Radius of gyration: 50.61 Å; Cα contacts (8 Å, |Δi|>4): 1452; chains: 1; bounding box: 137×67×105 Å

pLDDT: mean 90.32, std 10.06, range [42.31, 98.69]